Protein AF-0000000081799566 (afdb_homodimer)

pLDDT: mean 92.18, std 14.04, range [26.11, 98.94]

Sequence (410 aa):
MSNSKNCLEFFKQVSKLKHLERTGWVMKGIPHPETVSGHMYRMAVAAMMLDHSDNVDTNKVLRMCLVHDLAECEVGDITPHCGVSDEDKHKREMSTMSSLTSLLNPPVGSEMFNLLKEYEAQNTPESHLVKDLDKFDMILQAFEYEVSNNKPGWLEEFFLSTEGKFRHPRVMSWVAELKQQRLEFLKSNDPVQSASNSELKVSEKMSNSKNCLEFFKQVSKLKHLERTGWVMKGIPHPETVSGHMYRMAVAAMMLDHSDNVDTNKVLRMCLVHDLAECEVGDITPHCGVSDEDKHKREMSTMSSLTSLLNPPVGSEMFNLLKEYEAQNTPESHLVKDLDKFDMILQAFEYEVSNNKPGWLEEFFLSTEGKFRHPRVMSWVAELKQQRLEFLKSNDPVQSASNSELKVSEK

Solvent-accessible surface area (backbone atoms only — not comparable to full-atom values): 22130 Å² total; per-residue (Å²): 126,55,52,38,66,36,44,49,51,45,51,54,44,57,49,42,23,39,70,33,53,40,43,73,44,50,76,71,67,44,79,87,51,52,18,48,25,23,54,29,32,53,40,27,55,55,34,59,68,57,56,81,90,66,76,55,61,52,68,58,32,26,54,31,33,64,41,63,64,53,32,32,46,77,74,43,67,78,50,89,84,68,79,61,53,71,66,58,49,49,53,52,36,51,52,43,36,53,57,53,27,66,37,40,42,64,73,47,17,49,50,55,44,49,38,35,50,44,44,75,62,53,80,44,74,43,26,46,44,43,52,38,43,52,53,47,53,50,40,53,50,41,50,50,52,23,61,76,65,71,33,69,72,71,55,46,66,59,51,62,74,48,63,89,64,65,75,50,68,69,60,45,46,42,48,52,45,49,52,51,54,49,51,53,51,44,51,70,67,33,64,73,58,54,50,56,63,58,54,63,64,56,67,79,108,128,56,52,39,66,38,45,51,52,44,49,55,44,56,51,43,23,40,72,35,54,40,44,72,44,51,76,70,66,44,79,86,51,53,18,48,25,22,53,29,30,55,39,27,54,54,33,58,68,57,56,80,91,68,75,55,62,52,67,57,34,25,54,31,34,64,40,64,65,52,32,30,46,78,74,43,66,78,51,90,84,67,81,60,53,70,67,58,49,48,52,52,35,50,53,43,36,52,58,51,28,65,37,39,43,65,73,46,17,49,48,55,46,50,38,36,50,43,45,73,62,54,79,45,74,41,27,47,44,44,51,37,43,55,54,48,53,51,40,53,50,41,51,50,51,22,60,77,65,70,32,70,73,72,56,45,66,60,51,62,74,46,64,90,64,65,74,48,67,70,60,45,45,40,49,53,44,50,52,51,54,50,50,52,52,44,51,69,66,33,64,74,58,53,49,55,60,56,54,59,61,57,64,76,103

Foldseek 3Di:
DFDVVLVVVLVVLQVLQQQAAQVVCVVLVNPPHHGNQNLLVVLLVVLVVDDVVQVDDSVLLNLLSRQQCSLCSPVNNDDPVNPDDPVRSVVSSLVSLLVSLVSDDPVRSVSSSVSNVCLVVVPDSSSLVSVLSSLLSQVLSVLVSCVVVVNQCSPVVSVVVCPPPRDRPVSVVVVVVSVVVSVVSNVVPPVVVVVVVVVVVPPVD/DFDVVLVVVLVVLQVLQQQAAQVVVVVLVDPPHHGNQSLLVVLLVVLVVDDVVQVDDSVLLNLLSRQQCSLCSPVNNDDPPNPDDPVRSVVSSLVSLLVSLVSDDPVRSVSSSVSNVCLVVVPDSSSLVSVLSSLLSQVLSVLVSCVVVVNQCSPVVSVVVCPPPRDRPVSVVVVVVSVVVSVVSNVVPPVVVVVVVVVVVVVVD

Radius of gyration: 23.19 Å; Cα contacts (8 Å, |Δi|>4): 466; chains: 2; bounding box: 61×88×50 Å

Structure (mmCIF, N/CA/C/O backbone):
data_AF-0000000081799566-model_v1
#
loop_
_entity.id
_entity.type
_entity.pdbx_description
1 polymer "5'-deoxynucleotidase HDDC2"
#
loop_
_atom_site.group_PDB
_atom_site.id
_atom_site.type_symbol
_atom_site.label_atom_id
_atom_site.label_alt_id
_atom_site.label_comp_id
_atom_site.label_asym_id
_atom_site.label_entity_id
_atom_site.label_seq_id
_atom_site.pdbx_PDB_ins_code
_atom_site.Cartn_x
_atom_site.Cartn_y
_atom_site.Cartn_z
_atom_site.occupancy
_atom_site.B_iso_or_equiv
_atom_site.auth_seq_id
_atom_site.auth_comp_id
_atom_site.auth_asym_id
_atom_site.auth_atom_id
_atom_site.pdbx_PDB_model_num
ATOM 1 N N . MET A 1 1 ? 18.172 15.695 10.719 1 58.97 1 MET A N 1
ATOM 2 C CA . MET A 1 1 ? 16.812 15.453 10.203 1 58.97 1 MET A CA 1
ATOM 3 C C . MET A 1 1 ? 16.688 15.922 8.758 1 58.97 1 MET A C 1
ATOM 5 O O . MET A 1 1 ? 17.344 16.891 8.359 1 58.97 1 MET A O 1
ATOM 9 N N . SER A 1 2 ? 16.125 14.938 7.945 1 69.25 2 SER A N 1
ATOM 10 C CA . SER A 1 2 ? 16.016 15.312 6.539 1 69.25 2 SER A CA 1
ATOM 11 C C . SER A 1 2 ? 15.227 16.609 6.375 1 69.25 2 SER A C 1
ATOM 13 O O . SER A 1 2 ? 14.406 16.969 7.223 1 69.25 2 SER A O 1
ATOM 15 N N . ASN A 1 3 ? 15.703 17.328 5.535 1 88.69 3 ASN A N 1
ATOM 16 C CA . ASN A 1 3 ? 15.008 18.516 5.035 1 88.69 3 ASN A CA 1
ATOM 17 C C . ASN A 1 3 ? 13.562 18.203 4.656 1 88.69 3 ASN A C 1
ATOM 19 O O . ASN A 1 3 ? 13.312 17.281 3.867 1 88.69 3 ASN A O 1
ATOM 23 N N . SER A 1 4 ? 12.602 18.844 5.355 1 95.75 4 SER A N 1
ATOM 24 C CA . SER A 1 4 ? 11.18 18.562 5.156 1 95.75 4 SER A CA 1
ATOM 25 C C . SER A 1 4 ? 10.773 18.781 3.703 1 95.75 4 SER A C 1
ATOM 27 O O . SER A 1 4 ? 9.891 18.094 3.189 1 95.75 4 SER A O 1
ATOM 29 N N . LYS A 1 5 ? 11.406 19.734 3.025 1 97.06 5 LYS A N 1
ATOM 30 C CA . LYS A 1 5 ? 11.117 19.984 1.617 1 97.06 5 LYS A CA 1
ATOM 31 C C . LYS A 1 5 ? 11.453 18.781 0.759 1 97.06 5 LYS A C 1
ATOM 33 O O . LYS A 1 5 ? 10.672 18.391 -0.11 1 97.06 5 LYS A O 1
ATOM 38 N N . ASN A 1 6 ? 12.602 18.234 1.009 1 97.62 6 ASN A N 1
ATOM 39 C CA . ASN A 1 6 ? 13.023 17.047 0.295 1 97.62 6 ASN A CA 1
ATOM 40 C C . ASN A 1 6 ? 12.117 15.852 0.609 1 97.62 6 ASN A C 1
ATOM 42 O O . ASN A 1 6 ? 11.781 15.07 -0.281 1 97.62 6 ASN A O 1
ATOM 46 N N . CYS A 1 7 ? 11.727 15.734 1.87 1 97.75 7 CYS A N 1
ATOM 47 C CA . CYS A 1 7 ? 10.828 14.656 2.268 1 97.75 7 CYS A CA 1
ATOM 48 C C . CYS A 1 7 ? 9.484 14.773 1.556 1 97.75 7 CYS A C 1
ATOM 50 O O . CYS A 1 7 ? 8.945 13.781 1.073 1 97.75 7 CYS A O 1
ATOM 52 N N . LEU A 1 8 ? 8.961 16 1.462 1 98.31 8 LEU A N 1
ATOM 53 C CA . LEU A 1 8 ? 7.688 16.203 0.775 1 98.31 8 LEU A CA 1
ATOM 54 C C . LEU A 1 8 ? 7.812 15.859 -0.707 1 98.31 8 LEU A C 1
ATOM 56 O O . LEU A 1 8 ? 6.883 15.312 -1.303 1 98.31 8 LEU A O 1
ATOM 60 N N . GLU A 1 9 ? 8.953 16.234 -1.29 1 97.94 9 GLU A N 1
ATOM 61 C CA . GLU A 1 9 ? 9.18 15.867 -2.686 1 97.94 9 GLU A CA 1
ATOM 62 C C . GLU A 1 9 ? 9.188 14.352 -2.865 1 97.94 9 GLU A C 1
ATOM 64 O O . GLU A 1 9 ? 8.609 13.828 -3.828 1 97.94 9 GLU A O 1
ATOM 69 N N . PHE A 1 10 ? 9.82 13.664 -1.931 1 98.5 10 PHE A N 1
ATOM 70 C CA . PHE A 1 10 ? 9.828 12.211 -1.954 1 98.5 10 PHE A CA 1
ATOM 71 C C . PHE A 1 10 ? 8.414 11.656 -1.858 1 98.5 10 PHE A C 1
ATOM 73 O O . PHE A 1 10 ? 8.023 10.781 -2.639 1 98.5 10 PHE A O 1
ATOM 80 N N . PHE A 1 11 ? 7.605 12.18 -0.953 1 98.56 11 PHE A N 1
ATOM 81 C CA . PHE A 1 11 ? 6.223 11.75 -0.789 1 98.56 11 PHE A CA 1
ATOM 82 C C . PHE A 1 11 ? 5.434 11.953 -2.078 1 98.56 11 PHE A C 1
ATOM 84 O O . PHE A 1 11 ? 4.629 11.102 -2.461 1 98.56 11 PHE A O 1
ATOM 91 N N . LYS A 1 12 ? 5.676 13.047 -2.701 1 98 12 LYS A N 1
ATOM 92 C CA . LYS A 1 12 ? 4.949 13.367 -3.928 1 98 12 LYS A CA 1
ATOM 93 C C . LYS A 1 12 ? 5.297 12.383 -5.043 1 98 12 LYS A C 1
ATOM 95 O O . LYS A 1 12 ? 4.438 12.023 -5.852 1 98 12 LYS A O 1
ATOM 100 N N . GLN A 1 13 ? 6.555 11.984 -5.098 1 97.94 13 GLN A N 1
ATOM 101 C CA . GLN A 1 13 ? 6.945 10.953 -6.059 1 97.94 13 GLN A CA 1
ATOM 102 C C . GLN A 1 13 ? 6.258 9.625 -5.758 1 97.94 13 GLN A C 1
ATOM 104 O O . GLN A 1 13 ? 5.746 8.969 -6.664 1 97.94 13 GLN A O 1
ATOM 109 N N . VAL A 1 14 ? 6.18 9.242 -4.496 1 98.19 14 VAL A N 1
ATOM 110 C CA . VAL A 1 14 ? 5.523 8.008 -4.062 1 98.19 14 VAL A CA 1
ATOM 111 C C . VAL A 1 14 ? 4.039 8.062 -4.422 1 98.19 14 VAL A C 1
ATOM 113 O O . VAL A 1 14 ? 3.445 7.043 -4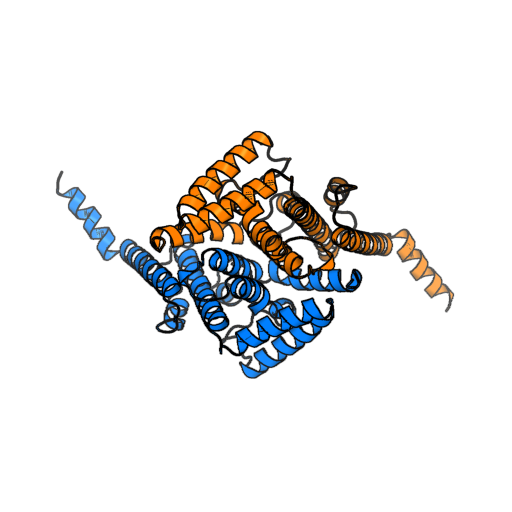.777 1 98.19 14 VAL A O 1
ATOM 116 N N . SER A 1 15 ? 3.461 9.258 -4.359 1 98.06 15 SER A N 1
ATOM 117 C CA . SER A 1 15 ? 2.045 9.461 -4.645 1 98.06 15 SER A CA 1
ATOM 118 C C . SER A 1 15 ? 1.693 9.008 -6.055 1 98.06 15 SER A C 1
ATOM 120 O O . SER A 1 15 ? 0.583 8.531 -6.301 1 98.06 15 SER A O 1
ATOM 122 N N . LYS A 1 16 ? 2.613 9.18 -6.965 1 98.12 16 LYS A N 1
ATOM 123 C CA . LYS A 1 16 ? 2.371 8.82 -8.359 1 98.12 16 LYS A CA 1
ATOM 124 C C . LYS A 1 16 ? 2.033 7.336 -8.484 1 98.12 16 LYS A C 1
ATOM 126 O O . LYS A 1 16 ? 1.264 6.941 -9.367 1 98.12 16 LYS A O 1
ATOM 131 N N . LEU A 1 17 ? 2.525 6.516 -7.574 1 98.62 17 LEU A N 1
ATOM 132 C CA . LEU A 1 17 ? 2.307 5.074 -7.625 1 98.62 17 LEU A CA 1
ATOM 133 C C . LEU A 1 17 ? 0.873 4.727 -7.234 1 98.62 17 LEU A C 1
ATOM 135 O O . LEU A 1 17 ? 0.36 3.672 -7.617 1 98.62 17 LEU A O 1
ATOM 139 N N . LYS A 1 18 ? 0.203 5.613 -6.457 1 98.25 18 LYS A N 1
ATOM 140 C CA . LYS A 1 18 ? -1.186 5.398 -6.062 1 98.25 18 LYS A CA 1
ATOM 141 C C . LYS A 1 18 ? -2.117 5.473 -7.27 1 98.25 18 LYS A C 1
ATOM 143 O O . LYS A 1 18 ? -3.23 4.945 -7.234 1 98.25 18 LYS A O 1
ATOM 148 N N . HIS A 1 19 ? -1.617 6.09 -8.344 1 96.69 19 HIS A N 1
ATOM 149 C CA . HIS A 1 19 ? -2.479 6.348 -9.492 1 96.69 19 HIS A CA 1
ATOM 150 C C . HIS A 1 19 ? -1.925 5.691 -10.75 1 96.69 19 HIS A C 1
ATOM 152 O O . HIS A 1 19 ? -2.521 5.801 -11.828 1 96.69 19 HIS A O 1
ATOM 158 N N . LEU A 1 20 ? -0.794 5.078 -10.609 1 97.94 20 LEU A N 1
ATOM 159 C CA . LEU A 1 20 ? -0.195 4.371 -11.742 1 97.94 20 LEU A CA 1
ATOM 160 C C . LEU A 1 20 ? -0.794 2.977 -11.891 1 97.94 20 LEU A C 1
ATOM 162 O O . LEU A 1 20 ? -0.48 2.076 -11.109 1 97.94 20 LEU A O 1
ATOM 166 N N . GLU A 1 21 ? -1.651 2.84 -12.891 1 97.94 21 GLU A N 1
ATOM 167 C CA . GLU A 1 21 ? -2.287 1.553 -13.164 1 97.94 21 GLU A CA 1
ATOM 168 C C . GLU A 1 21 ? -1.278 0.541 -13.695 1 97.94 21 GLU A C 1
ATOM 170 O O . GLU A 1 21 ? -0.384 0.896 -14.469 1 97.94 21 GLU A O 1
ATOM 175 N N . ARG A 1 22 ? -1.347 -0.729 -13.32 1 98.12 22 ARG A N 1
ATOM 176 C CA . ARG A 1 22 ? -0.467 -1.773 -13.836 1 98.12 22 ARG A CA 1
ATOM 177 C C . ARG A 1 22 ? -0.684 -1.98 -15.336 1 98.12 22 ARG A C 1
ATOM 179 O O . ARG A 1 22 ? -1.763 -2.398 -15.758 1 98.12 22 ARG A O 1
ATOM 186 N N . THR A 1 23 ? 0.298 -1.741 -16.078 1 96.5 23 THR A N 1
ATOM 187 C CA . THR A 1 23 ? 0.236 -1.65 -17.531 1 96.5 23 THR A CA 1
ATOM 188 C C . THR A 1 23 ? -0.243 -2.967 -18.141 1 96.5 23 THR A C 1
ATOM 190 O O . THR A 1 23 ? -0.998 -2.971 -19.109 1 96.5 23 THR A O 1
ATOM 193 N N . GLY A 1 24 ? 0.182 -4.086 -17.578 1 96.06 24 GLY A N 1
ATOM 194 C CA . GLY A 1 24 ? -0.242 -5.379 -18.078 1 96.06 24 GLY A CA 1
ATOM 195 C C . GLY A 1 24 ? -1.75 -5.547 -18.109 1 96.06 24 GLY A C 1
ATOM 196 O O . GLY A 1 24 ? -2.303 -6.102 -19.062 1 96.06 24 GLY A O 1
ATOM 197 N N . TRP A 1 25 ? -2.443 -5.082 -17.109 1 98 25 TRP A N 1
ATOM 198 C CA . TRP A 1 25 ? -3.896 -5.191 -17.016 1 98 25 TRP A CA 1
ATOM 199 C C . TRP A 1 25 ? -4.57 -4.207 -17.984 1 98 25 TRP A C 1
ATOM 201 O O . TRP A 1 25 ? -5.594 -4.527 -18.578 1 98 25 TRP A O 1
ATOM 211 N N . VAL A 1 26 ? -3.961 -3.014 -18.062 1 97.19 26 VAL A N 1
ATOM 212 C CA . VAL A 1 26 ? -4.48 -2.018 -18.984 1 97.19 26 VAL A CA 1
ATOM 213 C C . VAL A 1 26 ? -4.465 -2.582 -20.406 1 97.19 26 VAL A C 1
ATOM 215 O O . VAL A 1 26 ? -5.445 -2.449 -21.141 1 97.19 26 VAL A O 1
ATOM 218 N N . MET A 1 27 ? -3.426 -3.229 -20.766 1 96.06 27 MET A N 1
ATOM 219 C CA . MET A 1 27 ? -3.258 -3.791 -22.094 1 96.06 27 MET A CA 1
ATOM 220 C C . MET A 1 27 ? -4.27 -4.902 -22.344 1 96.06 27 MET A C 1
ATOM 222 O O . MET A 1 27 ? -4.598 -5.195 -23.5 1 96.06 27 MET A O 1
ATOM 226 N N . LYS A 1 28 ? -4.781 -5.523 -21.297 1 97.06 28 LYS A N 1
ATOM 227 C CA . LYS A 1 28 ? -5.773 -6.586 -21.422 1 97.06 28 LYS A CA 1
ATOM 228 C C . LYS A 1 28 ? -7.188 -6.016 -21.438 1 97.06 28 LYS A C 1
ATOM 230 O O . LYS A 1 28 ? -8.164 -6.766 -21.516 1 97.06 28 LYS A O 1
ATOM 235 N N . GLY A 1 29 ? -7.301 -4.688 -21.312 1 96.88 29 GLY A N 1
ATOM 236 C CA . GLY A 1 29 ? -8.586 -4.023 -21.422 1 96.88 29 GLY A CA 1
ATOM 237 C C . GLY A 1 29 ? -9.359 -3.998 -20.109 1 96.88 29 GLY A C 1
ATOM 238 O O . GLY A 1 29 ? -10.57 -3.777 -20.109 1 96.88 29 GLY A O 1
ATOM 239 N N . ILE A 1 30 ? -8.719 -4.277 -19.047 1 96.75 30 ILE A N 1
ATOM 240 C CA . ILE A 1 30 ? -9.367 -4.23 -17.75 1 96.75 30 ILE A CA 1
ATOM 241 C C . ILE A 1 30 ? -9.562 -2.777 -17.312 1 96.75 30 ILE A C 1
ATOM 243 O O . ILE A 1 30 ? -8.586 -2.027 -17.188 1 96.75 30 ILE A O 1
ATOM 247 N N . PRO A 1 31 ? -10.781 -2.357 -17.109 1 94.25 31 PRO A N 1
ATOM 248 C CA . PRO A 1 31 ? -11.008 -0.972 -16.688 1 94.25 31 PRO A CA 1
ATOM 249 C C . PRO A 1 31 ? -10.586 -0.715 -15.242 1 94.25 31 PRO A C 1
ATOM 251 O O . PRO A 1 31 ? -10.906 -1.511 -14.359 1 94.25 31 PRO A O 1
ATOM 254 N N . HIS A 1 32 ? -9.898 0.364 -14.992 1 93.62 32 HIS A N 1
ATOM 255 C CA . HIS A 1 32 ? -9.477 0.813 -13.672 1 93.62 32 HIS A CA 1
ATOM 256 C C . HIS A 1 32 ? -8.828 -0.321 -12.883 1 93.62 32 HIS A C 1
ATOM 258 O O . HIS A 1 32 ? -9.258 -0.636 -11.773 1 93.62 32 HIS A O 1
ATOM 264 N N . PRO A 1 33 ? -7.816 -0.944 -13.461 1 98 33 PRO A N 1
ATOM 265 C CA . PRO A 1 33 ? -7.164 -2.059 -12.766 1 98 33 PRO A CA 1
ATOM 266 C C . PRO A 1 33 ? -6.391 -1.612 -11.531 1 98 33 PRO A C 1
ATOM 268 O O . PRO A 1 33 ? -6.359 -0.42 -11.211 1 98 33 PRO A O 1
ATOM 271 N N . GLU A 1 34 ? -5.82 -2.572 -10.805 1 98.5 34 GLU A N 1
ATOM 272 C CA . GLU A 1 34 ? -5.004 -2.248 -9.641 1 98.5 34 GLU A CA 1
ATOM 273 C C . GLU A 1 34 ? -3.859 -1.309 -10.016 1 98.5 34 GLU A C 1
ATOM 275 O O . GLU A 1 34 ? -3.381 -1.324 -11.148 1 98.5 34 GLU A O 1
ATOM 280 N N . THR A 1 35 ? -3.455 -0.519 -9.062 1 98.69 35 THR A N 1
ATOM 281 C CA . THR A 1 35 ? -2.309 0.37 -9.219 1 98.69 35 THR A CA 1
ATOM 282 C C . THR A 1 35 ? -1.03 -0.308 -8.734 1 98.69 35 THR A C 1
ATOM 284 O O . THR A 1 35 ? -1.084 -1.35 -8.078 1 98.69 35 THR A O 1
ATOM 287 N N . VAL A 1 36 ? 0.076 0.283 -9.094 1 98.75 36 VAL A N 1
ATOM 288 C CA . VAL A 1 36 ? 1.373 -0.216 -8.648 1 98.75 36 VAL A CA 1
ATOM 289 C C . VAL A 1 36 ? 1.434 -0.217 -7.125 1 98.75 36 VAL A C 1
ATOM 291 O O . VAL A 1 36 ? 1.903 -1.182 -6.516 1 98.75 36 VAL A O 1
ATOM 294 N N . SER A 1 37 ? 0.934 0.846 -6.477 1 98.81 37 SER A N 1
ATOM 295 C CA . SER A 1 37 ? 0.945 0.886 -5.02 1 98.81 37 SER A CA 1
ATOM 296 C C . SER A 1 37 ? 0.048 -0.197 -4.43 1 98.81 37 SER A C 1
ATOM 298 O O . SER A 1 37 ? 0.385 -0.802 -3.408 1 98.81 37 SER A O 1
ATOM 300 N N . GLY A 1 38 ? -1.158 -0.424 -5.051 1 98.81 38 GLY A N 1
ATOM 301 C CA . GLY A 1 38 ? -2.021 -1.501 -4.594 1 98.81 38 GLY A CA 1
ATOM 302 C C . GLY A 1 38 ? -1.348 -2.859 -4.617 1 98.81 38 GLY A C 1
ATOM 303 O O . GLY A 1 38 ? -1.471 -3.639 -3.672 1 98.81 38 GLY A O 1
ATOM 304 N N . HIS A 1 39 ? -0.622 -3.105 -5.715 1 98.81 39 HIS A N 1
ATOM 305 C CA . HIS A 1 39 ? 0.154 -4.332 -5.867 1 98.81 39 HIS A CA 1
ATOM 306 C C . HIS A 1 39 ? 1.193 -4.469 -4.758 1 98.81 39 HIS A C 1
ATOM 308 O O . HIS A 1 39 ? 1.275 -5.508 -4.102 1 98.81 39 HIS A O 1
ATOM 314 N N . MET A 1 40 ? 1.933 -3.395 -4.477 1 98.88 40 MET A N 1
ATOM 315 C CA . MET A 1 40 ? 2.99 -3.436 -3.473 1 98.88 40 MET A CA 1
ATOM 316 C C . MET A 1 40 ? 2.404 -3.533 -2.068 1 98.88 40 MET A C 1
ATOM 318 O O . MET A 1 40 ? 2.996 -4.16 -1.186 1 98.88 40 MET A O 1
ATOM 322 N N . TYR A 1 41 ? 1.246 -2.967 -1.865 1 98.94 41 TYR A N 1
ATOM 323 C CA . TYR A 1 41 ? 0.57 -3.07 -0.577 1 98.94 41 TYR A CA 1
ATOM 324 C C . TYR A 1 41 ? 0.245 -4.523 -0.247 1 98.94 41 TYR A C 1
ATOM 326 O O . TYR A 1 41 ? 0.576 -5.008 0.837 1 98.94 41 TYR A O 1
ATOM 334 N N . ARG A 1 42 ? -0.392 -5.223 -1.187 1 98.88 42 ARG A N 1
ATOM 335 C CA . ARG A 1 42 ? -0.764 -6.605 -0.898 1 98.88 42 ARG A CA 1
ATOM 336 C C . ARG A 1 42 ? 0.474 -7.477 -0.719 1 98.88 42 ARG A C 1
ATOM 338 O O . ARG A 1 42 ? 0.479 -8.391 0.105 1 98.88 42 ARG A O 1
ATOM 345 N N . MET A 1 43 ? 1.571 -7.191 -1.445 1 98.88 43 MET A N 1
ATOM 346 C CA . MET A 1 43 ? 2.824 -7.914 -1.244 1 98.88 43 MET A CA 1
ATOM 347 C C . MET A 1 43 ? 3.352 -7.703 0.171 1 98.88 43 MET A C 1
ATOM 349 O O . MET A 1 43 ? 3.842 -8.641 0.802 1 98.88 43 MET A O 1
ATOM 353 N N . ALA A 1 44 ? 3.242 -6.457 0.635 1 98.88 44 ALA A N 1
ATOM 354 C CA . ALA A 1 44 ? 3.709 -6.156 1.986 1 98.88 44 ALA A CA 1
ATOM 355 C C . ALA A 1 44 ? 2.877 -6.898 3.029 1 98.88 44 ALA A C 1
ATOM 357 O O . ALA A 1 44 ? 3.418 -7.434 4 1 98.88 44 ALA A O 1
ATOM 358 N N . VAL A 1 45 ? 1.585 -6.961 2.824 1 98.75 45 VAL A N 1
ATOM 359 C CA . VAL A 1 45 ? 0.707 -7.699 3.725 1 98.75 45 VAL A CA 1
ATOM 360 C C . VAL A 1 45 ? 1.051 -9.188 3.678 1 98.75 45 VAL A C 1
ATOM 362 O O . VAL A 1 45 ? 1.08 -9.859 4.715 1 98.75 45 VAL A O 1
ATOM 365 N N . ALA A 1 46 ? 1.348 -9.734 2.492 1 98.56 46 ALA A N 1
ATOM 366 C CA . ALA A 1 46 ? 1.779 -11.125 2.363 1 98.56 46 ALA A CA 1
ATOM 367 C C . ALA A 1 46 ? 3.027 -11.391 3.201 1 98.56 46 ALA A C 1
ATOM 369 O O . ALA A 1 46 ? 3.145 -12.445 3.838 1 98.56 46 ALA A O 1
ATOM 370 N N . ALA A 1 47 ? 3.938 -10.43 3.168 1 98.44 47 ALA A N 1
ATOM 371 C CA . ALA A 1 47 ? 5.164 -10.562 3.951 1 98.44 47 ALA A CA 1
ATOM 372 C C . ALA A 1 47 ? 4.855 -10.664 5.441 1 98.44 47 ALA A C 1
ATOM 374 O O . ALA A 1 47 ? 5.555 -11.359 6.18 1 98.44 47 ALA A O 1
ATOM 375 N N . MET A 1 48 ? 3.795 -10.008 5.918 1 97.94 48 MET A N 1
ATOM 376 C CA . MET A 1 48 ? 3.4 -10.062 7.324 1 97.94 48 MET A CA 1
ATOM 377 C C . MET A 1 48 ? 2.867 -11.445 7.684 1 97.94 48 MET A C 1
ATOM 379 O O . MET A 1 48 ? 2.75 -11.781 8.867 1 97.94 48 MET A O 1
ATOM 383 N N . MET A 1 49 ? 2.529 -12.227 6.695 1 97.44 49 MET A N 1
ATOM 384 C CA . MET A 1 49 ? 1.968 -13.555 6.938 1 97.44 49 MET A CA 1
ATOM 385 C C . MET A 1 49 ? 3.074 -14.586 7.141 1 97.44 49 MET A C 1
ATOM 387 O O . MET A 1 49 ? 2.803 -15.734 7.5 1 97.44 49 MET A O 1
ATOM 391 N N . LEU A 1 50 ? 4.305 -14.172 6.887 1 96.31 50 LEU A N 1
ATOM 392 C CA . LEU A 1 50 ? 5.453 -15.047 7.082 1 96.31 50 LEU A CA 1
ATOM 393 C C . LEU A 1 50 ? 5.75 -15.234 8.57 1 96.31 50 LEU A C 1
ATOM 395 O O . LEU A 1 50 ? 5.328 -14.414 9.391 1 96.31 50 LEU A O 1
ATOM 399 N N . ASP A 1 51 ? 6.367 -16.312 8.922 1 93.06 51 ASP A N 1
ATOM 400 C CA . ASP A 1 51 ? 6.762 -16.562 10.297 1 93.06 51 ASP A CA 1
ATOM 401 C C . ASP A 1 51 ? 8.148 -17.203 10.359 1 93.06 51 ASP A C 1
ATOM 403 O O . ASP A 1 51 ? 8.922 -17.109 9.406 1 93.06 51 ASP A O 1
ATOM 407 N N . HIS A 1 52 ? 8.539 -17.719 11.531 1 91.5 52 HIS A N 1
ATOM 408 C CA . HIS A 1 52 ? 9.891 -18.203 11.773 1 91.5 52 HIS A CA 1
ATOM 409 C C . HIS A 1 52 ? 10.211 -19.406 10.891 1 91.5 52 HIS A C 1
ATOM 411 O O . HIS A 1 52 ? 11.383 -19.656 10.57 1 91.5 52 HIS A O 1
ATOM 417 N N . SER A 1 53 ? 9.203 -20.141 10.461 1 92.81 53 SER A N 1
ATOM 418 C CA . SER A 1 53 ? 9.43 -21.344 9.68 1 92.81 53 SER A CA 1
ATOM 419 C C . SER A 1 53 ? 9.922 -21.016 8.273 1 92.81 53 SER A C 1
ATOM 421 O O . SER A 1 53 ? 10.43 -21.891 7.562 1 92.81 53 SER A O 1
ATOM 423 N N . ASP A 1 54 ? 9.852 -19.75 7.852 1 95 54 ASP A N 1
ATOM 424 C CA . ASP A 1 54 ? 10.242 -19.344 6.504 1 95 54 ASP A CA 1
ATOM 425 C C . ASP A 1 54 ? 11.742 -19.062 6.43 1 95 54 ASP A C 1
ATOM 427 O O . ASP A 1 54 ? 12.297 -18.938 5.336 1 95 54 ASP A O 1
ATOM 431 N N . ASN A 1 55 ? 12.43 -18.938 7.484 1 95.25 55 ASN A N 1
ATOM 432 C CA . ASN A 1 55 ? 13.883 -18.812 7.582 1 95.25 55 ASN A CA 1
ATOM 433 C C . ASN A 1 55 ? 14.398 -17.625 6.781 1 95.25 55 ASN A C 1
ATOM 435 O O . ASN A 1 55 ? 15.336 -17.766 5.992 1 95.25 55 ASN A O 1
ATOM 439 N N . VAL A 1 56 ? 13.75 -16.484 6.797 1 97.62 56 VAL A N 1
ATOM 440 C CA . VAL A 1 56 ? 14.156 -15.211 6.199 1 97.62 56 VAL A CA 1
ATOM 441 C C . VAL A 1 56 ? 13.953 -14.078 7.203 1 97.62 56 VAL A C 1
ATOM 443 O O . VAL A 1 56 ? 13.242 -14.242 8.195 1 97.62 56 VAL A O 1
ATOM 446 N N . ASP A 1 57 ? 14.672 -13.023 7 1 97.81 57 ASP A N 1
ATOM 447 C CA . ASP A 1 57 ? 14.375 -11.781 7.707 1 97.81 57 ASP A CA 1
ATOM 448 C C . ASP A 1 57 ? 13.07 -11.164 7.203 1 97.81 57 ASP A C 1
ATOM 450 O O . ASP A 1 57 ? 13.078 -10.43 6.207 1 97.81 57 ASP A O 1
ATOM 454 N N . THR A 1 58 ? 11.992 -11.391 7.949 1 97.06 58 THR A N 1
ATOM 455 C CA . THR A 1 58 ? 10.656 -11 7.504 1 97.06 58 THR A CA 1
ATOM 456 C C . THR A 1 58 ? 10.547 -9.484 7.383 1 97.06 58 THR A C 1
ATOM 458 O O . THR A 1 58 ? 9.836 -8.977 6.512 1 97.06 58 THR A O 1
ATOM 461 N N . ASN A 1 59 ? 11.234 -8.773 8.289 1 97.44 59 ASN A N 1
ATOM 462 C CA . ASN A 1 59 ? 11.227 -7.32 8.211 1 97.44 59 ASN A CA 1
ATOM 463 C C . ASN A 1 59 ? 11.883 -6.824 6.926 1 97.44 59 ASN A C 1
ATOM 465 O O . ASN A 1 59 ? 11.406 -5.875 6.305 1 97.44 59 ASN A O 1
ATOM 469 N N . LYS A 1 60 ? 12.961 -7.449 6.625 1 98.31 60 LYS A N 1
ATOM 470 C CA . LYS A 1 60 ? 13.641 -7.078 5.387 1 98.31 60 LYS A CA 1
ATOM 471 C C . LYS A 1 60 ? 12.781 -7.395 4.168 1 98.31 60 LYS A C 1
ATOM 473 O O . LYS A 1 60 ? 12.695 -6.594 3.234 1 98.31 60 LYS A O 1
ATOM 478 N N . VAL A 1 61 ? 12.086 -8.555 4.125 1 98.81 61 VAL A N 1
ATOM 479 C CA . VAL A 1 61 ? 11.195 -8.938 3.035 1 98.81 61 VAL A CA 1
ATOM 480 C C . VAL A 1 61 ? 10.078 -7.906 2.896 1 98.81 61 VAL A C 1
ATOM 482 O O . VAL A 1 61 ? 9.789 -7.441 1.792 1 98.81 61 VAL A O 1
ATOM 485 N N . LEU A 1 62 ? 9.5 -7.52 4.031 1 98.75 62 LEU A N 1
ATOM 486 C CA . LEU A 1 62 ? 8.414 -6.543 4.059 1 98.75 62 LEU A CA 1
ATOM 487 C C . LEU A 1 62 ? 8.867 -5.215 3.461 1 98.75 62 LEU A C 1
ATOM 489 O O . LEU A 1 62 ? 8.211 -4.672 2.572 1 98.75 62 LEU A O 1
ATOM 493 N N . ARG A 1 63 ? 10 -4.734 3.855 1 98.75 63 ARG A N 1
ATOM 494 C CA . ARG A 1 63 ? 10.531 -3.463 3.375 1 98.75 63 ARG A CA 1
ATOM 495 C C . ARG A 1 63 ? 10.891 -3.543 1.895 1 98.75 63 ARG A C 1
ATOM 497 O O . ARG A 1 63 ? 10.656 -2.594 1.143 1 98.75 63 ARG A O 1
ATOM 504 N N . MET A 1 64 ? 11.406 -4.656 1.492 1 98.88 64 MET A N 1
ATOM 505 C CA . MET A 1 64 ? 11.758 -4.855 0.088 1 98.88 64 MET A CA 1
ATOM 506 C C . MET A 1 64 ? 10.508 -4.871 -0.787 1 98.88 64 MET A C 1
ATOM 508 O O . MET A 1 64 ? 10.516 -4.34 -1.897 1 98.88 64 MET A O 1
ATOM 512 N N . CYS A 1 65 ? 9.406 -5.445 -0.288 1 98.94 65 CYS A N 1
ATOM 513 C CA . CYS A 1 65 ? 8.133 -5.426 -1.001 1 98.94 65 CYS A CA 1
ATOM 514 C C . CYS A 1 65 ? 7.66 -3.996 -1.235 1 98.94 65 CYS A C 1
ATOM 516 O O . CYS A 1 65 ? 7.078 -3.693 -2.277 1 98.94 65 CYS A O 1
ATOM 518 N N . LEU A 1 66 ? 7.961 -3.088 -0.345 1 98.81 66 LEU A N 1
ATOM 519 C CA . LEU A 1 66 ? 7.461 -1.719 -0.382 1 98.81 66 LEU A CA 1
ATOM 520 C C . LEU A 1 66 ? 8.273 -0.868 -1.35 1 98.81 66 LEU A C 1
ATOM 522 O O . LEU A 1 66 ? 7.82 0.191 -1.788 1 98.81 66 LEU A O 1
ATOM 526 N N . VAL A 1 67 ? 9.484 -1.381 -1.751 1 98.62 67 VAL A N 1
ATOM 527 C CA . VAL A 1 67 ? 10.336 -0.46 -2.496 1 98.62 67 VAL A CA 1
ATOM 528 C C . VAL A 1 67 ? 10.648 -1.044 -3.873 1 98.62 67 VAL A C 1
ATOM 530 O O . VAL A 1 67 ? 11.164 -0.346 -4.746 1 98.62 67 VAL A O 1
ATOM 533 N N . HIS A 1 68 ? 10.32 -2.326 -4.137 1 98.31 68 HIS A N 1
ATOM 534 C CA . HIS A 1 68 ? 10.867 -3.023 -5.293 1 98.31 68 HIS A CA 1
ATOM 535 C C . HIS A 1 68 ? 10.43 -2.363 -6.594 1 98.31 68 HIS A C 1
ATOM 537 O O . HIS A 1 68 ? 11.148 -2.396 -7.59 1 98.31 68 HIS A O 1
ATOM 543 N N . ASP A 1 69 ? 9.273 -1.715 -6.602 1 98 69 ASP A N 1
ATOM 544 C CA . ASP A 1 69 ? 8.773 -1.042 -7.801 1 98 69 ASP A CA 1
ATOM 545 C C . ASP A 1 69 ? 8.75 0.472 -7.609 1 98 69 ASP A C 1
ATOM 547 O O . ASP A 1 69 ? 8.094 1.188 -8.359 1 98 69 ASP A O 1
ATOM 551 N N . LEU A 1 70 ? 9.422 1.017 -6.562 1 98.12 70 LEU A N 1
ATOM 552 C CA . LEU A 1 70 ? 9.375 2.428 -6.195 1 98.12 70 LEU A CA 1
ATOM 553 C C . LEU A 1 70 ? 9.844 3.307 -7.352 1 98.12 70 LEU A C 1
ATOM 555 O O . LEU A 1 70 ? 9.289 4.383 -7.582 1 98.12 70 LEU A O 1
ATOM 559 N N . ALA A 1 71 ? 10.773 2.85 -8.141 1 97 71 ALA A N 1
ATOM 560 C CA . ALA A 1 71 ? 11.344 3.633 -9.234 1 97 71 ALA A CA 1
ATOM 561 C C . ALA A 1 71 ? 10.312 3.859 -10.344 1 97 71 ALA A C 1
ATOM 563 O O . ALA A 1 71 ? 10.492 4.723 -11.203 1 97 71 ALA A O 1
ATOM 564 N N . GLU A 1 72 ? 9.219 3.104 -10.328 1 97.44 72 GLU A N 1
ATOM 565 C CA . GLU A 1 72 ? 8.203 3.213 -11.383 1 97.44 72 GLU A CA 1
ATOM 566 C C . GLU A 1 72 ? 7.449 4.535 -11.281 1 97.44 72 GLU A C 1
ATOM 568 O O . GLU A 1 72 ? 6.746 4.922 -12.219 1 97.44 72 GLU A O 1
ATOM 573 N N . CYS A 1 73 ? 7.574 5.234 -10.18 1 96.81 73 CYS A N 1
ATOM 574 C CA . CYS A 1 73 ? 6.945 6.543 -10.055 1 96.81 73 CYS A CA 1
ATOM 575 C C . CYS A 1 73 ? 7.477 7.508 -11.102 1 96.81 73 CYS A C 1
ATOM 577 O O . CYS A 1 73 ? 6.785 8.453 -11.5 1 96.81 73 CYS A O 1
ATOM 579 N N . GLU A 1 74 ? 8.672 7.289 -11.57 1 94.44 74 GLU A N 1
ATOM 580 C CA . GLU A 1 74 ? 9.266 8.133 -12.602 1 94.44 74 GLU A CA 1
ATOM 581 C C . GLU A 1 74 ? 9.438 7.371 -13.906 1 94.44 74 GLU A C 1
ATOM 583 O O . GLU A 1 74 ? 9.148 7.898 -14.984 1 94.44 74 GLU A O 1
ATOM 588 N N . VAL A 1 75 ? 9.797 6.078 -13.867 1 92.5 75 VAL A N 1
ATOM 589 C CA . VAL A 1 75 ? 10.133 5.285 -15.039 1 92.5 75 VAL A CA 1
ATOM 590 C C . VAL A 1 75 ? 8.852 4.77 -15.695 1 92.5 75 VAL A C 1
ATOM 592 O O . VAL A 1 75 ? 8.828 4.469 -16.891 1 92.5 75 VAL A O 1
ATOM 595 N N . GLY A 1 76 ? 7.766 4.699 -14.914 1 92.12 76 GLY A N 1
ATOM 596 C CA . GLY A 1 76 ? 6.559 4.035 -15.375 1 92.12 76 GLY A CA 1
ATOM 597 C C . GLY A 1 76 ? 6.586 2.531 -15.164 1 92.12 76 GLY A C 1
ATOM 598 O O . GLY A 1 76 ? 7.621 1.968 -14.805 1 92.12 76 GLY A O 1
ATOM 599 N N . ASP A 1 77 ? 5.438 1.915 -15.258 1 92.94 77 ASP A N 1
ATOM 600 C CA . ASP A 1 77 ? 5.336 0.463 -15.148 1 92.94 77 ASP A CA 1
ATOM 601 C C . ASP A 1 77 ? 5.578 -0.209 -16.5 1 92.94 77 ASP A C 1
ATOM 603 O O . ASP A 1 77 ? 4.629 -0.476 -17.234 1 92.94 77 ASP A O 1
ATOM 607 N N . ILE A 1 78 ? 6.738 -0.539 -16.719 1 87.44 78 ILE A N 1
ATOM 608 C CA . ILE A 1 78 ? 7.156 -1.068 -18.016 1 87.44 78 ILE A CA 1
ATOM 609 C C . ILE A 1 78 ? 6.98 -2.584 -18.031 1 87.44 78 ILE A C 1
ATOM 611 O O . ILE A 1 78 ? 7.457 -3.281 -17.125 1 87.44 78 ILE A O 1
ATOM 615 N N . THR A 1 79 ? 6.34 -3.057 -19.031 1 85.69 79 THR A N 1
ATOM 616 C CA . THR A 1 79 ? 6.164 -4.488 -19.234 1 85.69 79 THR A CA 1
ATOM 617 C C . THR A 1 79 ? 7.102 -4.992 -20.328 1 85.69 79 THR A C 1
ATOM 619 O O . THR A 1 79 ? 7.742 -4.199 -21.031 1 85.69 79 THR A O 1
ATOM 622 N N . PRO A 1 80 ? 7.168 -6.297 -20.484 1 81.75 80 PRO A N 1
ATOM 623 C CA . PRO A 1 80 ? 8 -6.848 -21.562 1 81.75 80 PRO A CA 1
ATOM 624 C C . PRO A 1 80 ? 7.52 -6.438 -22.953 1 81.75 80 PRO A C 1
ATOM 626 O O . PRO A 1 80 ? 8.273 -6.547 -23.922 1 81.75 80 PRO A O 1
ATOM 629 N N . HIS A 1 81 ? 6.414 -5.895 -23.109 1 82.25 81 HIS A N 1
ATOM 630 C CA . HIS A 1 81 ? 5.812 -5.566 -24.391 1 82.25 81 HIS A CA 1
ATOM 631 C C . HIS A 1 81 ? 5.988 -4.09 -24.719 1 82.25 81 HIS A C 1
ATOM 633 O O . HIS A 1 81 ? 5.551 -3.629 -25.781 1 82.25 81 HIS A O 1
ATOM 639 N N . CYS A 1 82 ? 6.727 -3.318 -23.922 1 80 82 CYS A N 1
ATOM 640 C CA . CYS A 1 82 ? 6.855 -1.875 -24.094 1 80 82 CYS A CA 1
ATOM 641 C C . CYS A 1 82 ? 8.078 -1.531 -24.938 1 80 82 CYS A C 1
ATOM 643 O O . CYS A 1 82 ? 8.359 -0.357 -25.188 1 80 82 CYS A O 1
ATOM 645 N N . GLY A 1 83 ? 8.875 -2.535 -25.359 1 81.94 83 GLY A N 1
ATOM 646 C CA . GLY A 1 83 ? 9.984 -2.301 -26.281 1 81.94 83 GLY A CA 1
ATOM 647 C C . GLY A 1 83 ? 11.227 -1.762 -25.578 1 81.94 83 GLY A C 1
ATOM 648 O O . GLY A 1 83 ? 12.07 -1.131 -26.219 1 81.94 83 GLY A O 1
ATOM 649 N N . VAL A 1 84 ? 11.289 -1.752 -24.328 1 83.75 84 VAL A N 1
ATOM 650 C CA . VAL A 1 84 ? 12.461 -1.361 -23.531 1 83.75 84 VAL A CA 1
ATOM 651 C C . VAL A 1 84 ? 13.203 -2.607 -23.062 1 83.75 84 VAL A C 1
ATOM 653 O O . VAL A 1 84 ? 12.594 -3.541 -22.547 1 83.75 84 VAL A O 1
ATOM 656 N N . SER A 1 85 ? 14.5 -2.619 -23.297 1 87.38 85 SER A N 1
ATOM 657 C CA . SER A 1 85 ? 15.289 -3.781 -22.906 1 87.38 85 SER A CA 1
ATOM 658 C C . SER A 1 85 ? 15.383 -3.889 -21.391 1 87.38 85 SER A C 1
ATOM 660 O O . SER A 1 85 ? 15.242 -2.891 -20.672 1 87.38 85 SER A O 1
ATOM 662 N N . ASP A 1 86 ? 15.68 -5.027 -20.875 1 86.56 86 ASP A N 1
ATOM 663 C CA . ASP A 1 86 ? 15.859 -5.254 -19.453 1 86.56 86 ASP A CA 1
ATOM 664 C C . ASP A 1 86 ? 17.016 -4.414 -18.906 1 86.56 86 ASP A C 1
ATOM 666 O O . ASP A 1 86 ? 16.938 -3.916 -17.781 1 86.56 86 ASP A O 1
ATOM 670 N N . GLU A 1 87 ? 18.031 -4.316 -19.656 1 88.75 87 GLU A N 1
ATOM 671 C CA . GLU A 1 87 ? 19.203 -3.543 -19.25 1 88.75 87 GLU A CA 1
ATOM 672 C C . GLU A 1 87 ? 18.875 -2.059 -19.125 1 88.75 87 GLU A C 1
ATOM 674 O O . GLU A 1 87 ? 19.266 -1.404 -18.156 1 88.75 87 GLU A O 1
ATOM 679 N N . ASP A 1 88 ? 18.203 -1.542 -20.094 1 89.62 88 ASP A N 1
ATOM 680 C CA . ASP A 1 88 ? 17.812 -0.136 -20.078 1 89.62 88 ASP A CA 1
ATOM 681 C C . ASP A 1 88 ? 16.844 0.146 -18.922 1 89.62 88 ASP A C 1
ATOM 683 O O . ASP A 1 88 ? 16.938 1.188 -18.281 1 89.62 88 ASP A O 1
ATOM 687 N N . LYS A 1 89 ? 15.938 -0.77 -18.75 1 87.69 89 LYS A N 1
ATOM 688 C CA . LYS A 1 89 ? 15.016 -0.639 -17.625 1 87.69 89 LYS A CA 1
ATOM 689 C C . LYS A 1 89 ? 15.773 -0.59 -16.297 1 87.69 89 LYS A C 1
ATOM 691 O O . LYS A 1 89 ? 15.492 0.259 -15.453 1 87.69 89 LYS A O 1
ATOM 696 N N . HIS A 1 90 ? 16.688 -1.478 -16.188 1 91 90 HIS A N 1
ATOM 697 C CA . HIS A 1 90 ? 17.484 -1.544 -14.961 1 91 90 HIS A CA 1
ATOM 698 C C . HIS A 1 90 ? 18.234 -0.241 -14.734 1 91 90 HIS A C 1
ATOM 700 O O . HIS A 1 90 ? 18.25 0.282 -13.617 1 91 90 HIS A O 1
ATOM 706 N N . LYS A 1 91 ? 18.828 0.284 -15.711 1 92.06 91 LYS A N 1
ATOM 707 C CA . LYS A 1 91 ? 19.594 1.524 -15.609 1 92.06 91 LYS A CA 1
ATOM 708 C C . LYS A 1 91 ? 18.703 2.691 -15.203 1 92.06 91 LYS A C 1
ATOM 710 O O . LYS A 1 91 ? 19.062 3.49 -14.344 1 92.06 91 LYS A O 1
ATOM 715 N N . ARG A 1 92 ? 17.578 2.785 -15.789 1 92.06 92 ARG A N 1
ATOM 716 C CA . ARG A 1 92 ? 16.641 3.857 -15.484 1 92.06 92 ARG A CA 1
ATOM 717 C C . ARG A 1 92 ? 16.125 3.744 -14.055 1 92.06 92 ARG A C 1
ATOM 719 O O . ARG A 1 92 ? 16.016 4.746 -13.344 1 92.06 92 ARG A O 1
ATOM 726 N N . GLU A 1 93 ? 15.812 2.518 -13.656 1 93.5 93 GLU A N 1
ATOM 727 C CA . GLU A 1 93 ? 15.32 2.283 -12.305 1 93.5 93 GLU A CA 1
ATOM 728 C C . GLU A 1 93 ? 16.375 2.637 -11.258 1 93.5 93 GLU A C 1
ATOM 730 O O . GLU A 1 93 ? 16.062 3.281 -10.258 1 93.5 93 GLU A O 1
ATOM 735 N N . MET A 1 94 ? 17.609 2.273 -11.547 1 93.62 94 MET A N 1
ATOM 736 C CA . MET A 1 94 ? 18.688 2.551 -10.609 1 93.62 94 MET A CA 1
ATOM 737 C C . MET A 1 94 ? 18.953 4.047 -10.516 1 93.62 94 MET A C 1
ATOM 739 O O . MET A 1 94 ? 19.172 4.582 -9.422 1 93.62 94 MET A O 1
ATOM 743 N N . SER A 1 95 ? 18.938 4.691 -11.617 1 95 95 SER A N 1
ATOM 744 C CA . SER A 1 95 ? 19.141 6.137 -11.641 1 95 95 SER A CA 1
ATOM 745 C C . SER A 1 95 ? 18.031 6.863 -10.898 1 95 95 SER A C 1
ATOM 747 O O . SER A 1 95 ? 18.297 7.766 -10.102 1 95 95 SER A O 1
ATOM 749 N N . THR A 1 96 ? 16.828 6.449 -11.156 1 96.06 96 THR A N 1
ATOM 750 C CA . THR A 1 96 ? 15.672 7.043 -10.484 1 96.06 96 THR A CA 1
ATOM 751 C C . THR A 1 96 ? 15.75 6.824 -8.977 1 96.06 96 THR A C 1
ATOM 753 O O . THR A 1 96 ? 15.539 7.758 -8.203 1 96.06 96 THR A O 1
ATOM 756 N N . MET A 1 97 ? 16.109 5.605 -8.602 1 95.88 97 MET A N 1
ATOM 757 C CA . MET A 1 97 ? 16.188 5.293 -7.176 1 95.88 97 MET A CA 1
ATOM 758 C C . MET A 1 97 ? 17.281 6.102 -6.496 1 95.88 97 MET A C 1
ATOM 760 O O . MET A 1 97 ? 17.125 6.531 -5.352 1 95.88 97 MET A O 1
ATOM 764 N N . SER A 1 98 ? 18.375 6.242 -7.215 1 96.06 98 SER A N 1
ATOM 765 C CA . SER A 1 98 ? 19.453 7.062 -6.672 1 96.06 98 SER A CA 1
ATOM 766 C C . SER A 1 98 ? 18.984 8.492 -6.414 1 96.06 98 SER A C 1
ATOM 768 O O . SER A 1 98 ? 19.25 9.047 -5.348 1 96.06 98 SER A O 1
ATOM 770 N N . SER A 1 99 ? 18.297 9.039 -7.316 1 96.38 99 SER A N 1
ATOM 771 C CA . SER A 1 99 ? 17.766 10.391 -7.18 1 96.38 99 SER A CA 1
ATOM 772 C C . SER A 1 99 ? 16.734 10.477 -6.062 1 96.38 99 SER A C 1
ATOM 774 O O . SER A 1 99 ? 16.781 11.383 -5.23 1 96.38 99 SER A O 1
ATOM 776 N N . LEU A 1 100 ? 15.828 9.562 -6.012 1 96.69 100 LEU A N 1
ATOM 777 C CA . LEU A 1 100 ? 14.75 9.555 -5.027 1 96.69 100 LEU A CA 1
ATOM 778 C C . LEU A 1 100 ? 15.305 9.43 -3.613 1 96.69 100 LEU A C 1
ATOM 780 O O . LEU A 1 100 ? 14.906 10.172 -2.715 1 96.69 100 LEU A O 1
ATOM 784 N N . THR A 1 101 ? 16.219 8.508 -3.447 1 96.44 101 THR A N 1
ATOM 785 C CA . THR A 1 101 ? 16.703 8.211 -2.102 1 96.44 101 THR A CA 1
ATOM 786 C C . THR A 1 101 ? 17.656 9.305 -1.616 1 96.44 101 THR A C 1
ATOM 788 O O . THR A 1 101 ? 17.891 9.438 -0.413 1 96.44 101 THR A O 1
ATOM 791 N N . SER A 1 102 ? 18.25 10.102 -2.539 1 96.19 102 SER A N 1
ATOM 792 C CA . SER 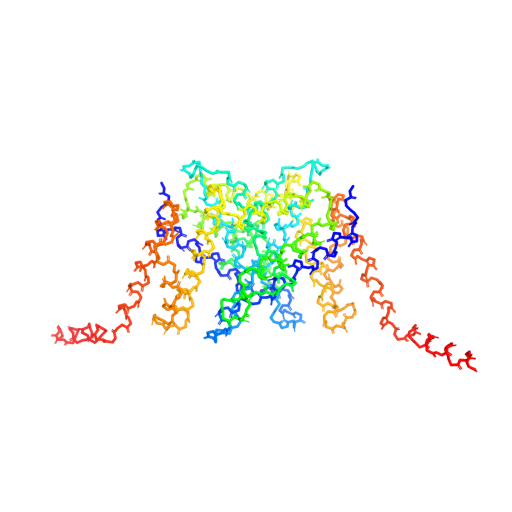A 1 102 ? 19.109 11.211 -2.162 1 96.19 102 SER A CA 1
ATOM 793 C C . SER A 1 102 ? 18.312 12.32 -1.477 1 96.19 102 SER A C 1
ATOM 795 O O . SER A 1 102 ? 18.891 13.195 -0.832 1 96.19 102 SER A O 1
ATOM 797 N N . LEU A 1 103 ? 17.016 12.273 -1.617 1 96.25 103 LEU A N 1
ATOM 798 C CA . LEU A 1 103 ? 16.141 13.242 -0.963 1 96.25 103 LEU A CA 1
ATOM 799 C C . LEU A 1 103 ? 16.031 12.953 0.531 1 96.25 103 LEU A C 1
ATOM 801 O O . LEU A 1 103 ? 15.602 13.82 1.303 1 96.25 103 LEU A O 1
ATOM 805 N N . LEU A 1 104 ? 16.391 11.766 0.934 1 96.44 104 LEU A N 1
ATOM 806 C CA . LEU A 1 104 ? 16.188 11.305 2.305 1 96.44 104 LEU A CA 1
ATOM 807 C C . LEU A 1 104 ? 17.484 11.367 3.098 1 96.44 104 LEU A C 1
ATOM 809 O O . LEU A 1 104 ? 18.562 11.539 2.52 1 96.44 104 LEU A O 1
ATOM 813 N N . ASN A 1 105 ? 17.375 11.336 4.484 1 94.31 105 ASN A N 1
ATOM 814 C CA . ASN A 1 105 ? 18.578 11.188 5.277 1 94.31 105 ASN A CA 1
ATOM 815 C C . ASN A 1 105 ? 19.406 9.977 4.824 1 94.31 105 ASN A C 1
ATOM 817 O O . ASN A 1 105 ? 18.844 8.938 4.48 1 94.31 105 ASN A O 1
ATOM 821 N N . PRO A 1 106 ? 20.688 10.086 4.859 1 94.19 106 PRO A N 1
ATOM 822 C CA . PRO A 1 106 ? 21.578 9.102 4.223 1 94.19 106 PRO A CA 1
ATOM 823 C C . PRO A 1 106 ? 21.312 7.676 4.699 1 94.19 106 PRO A C 1
ATOM 825 O O . PRO A 1 106 ? 21.219 6.754 3.885 1 94.19 106 PRO A O 1
ATOM 828 N N . PRO A 1 107 ? 21.156 7.402 6.012 1 94.75 107 PRO A N 1
ATOM 829 C CA . PRO A 1 107 ? 20.922 6.016 6.41 1 94.75 107 PRO A CA 1
ATOM 830 C C . PRO A 1 107 ? 19.625 5.449 5.844 1 94.75 107 PRO A C 1
ATOM 832 O O . PRO A 1 107 ? 19.562 4.285 5.449 1 94.75 107 PRO A O 1
ATOM 835 N N . VAL A 1 108 ? 18.578 6.238 5.789 1 95.44 108 VAL A N 1
ATOM 836 C CA . VAL A 1 108 ? 17.266 5.82 5.289 1 95.44 108 VAL A CA 1
ATOM 837 C C . VAL A 1 108 ? 17.344 5.625 3.775 1 95.44 108 VAL A C 1
ATOM 839 O O . VAL A 1 108 ? 16.891 4.602 3.256 1 95.44 108 VAL A O 1
ATOM 842 N N . GLY A 1 109 ? 17.875 6.645 3.115 1 96.75 109 GLY A N 1
ATOM 843 C CA . GLY A 1 109 ? 18.031 6.551 1.674 1 96.75 109 GLY A CA 1
ATOM 844 C C . GLY A 1 109 ? 18.859 5.359 1.242 1 96.75 109 GLY A C 1
ATOM 845 O O . GLY A 1 109 ? 18.516 4.652 0.296 1 96.75 109 GLY A O 1
ATOM 846 N N . SER A 1 110 ? 19.922 5.129 1.911 1 97.06 110 SER A N 1
ATOM 847 C CA . SER A 1 110 ? 20.812 4.016 1.599 1 97.06 110 SER A CA 1
ATOM 848 C C . SER A 1 110 ? 20.125 2.674 1.803 1 97.06 110 SER A C 1
ATOM 850 O O . SER A 1 110 ? 20.328 1.736 1.028 1 97.06 110 SER A O 1
ATOM 852 N N . GLU A 1 111 ? 19.359 2.578 2.838 1 96.94 111 GLU A N 1
ATOM 853 C CA . GLU A 1 111 ? 18.625 1.342 3.076 1 96.94 111 GLU A CA 1
ATOM 854 C C . GLU A 1 111 ? 17.672 1.033 1.924 1 96.94 111 GLU A C 1
ATOM 856 O O . GLU A 1 111 ? 17.641 -0.089 1.415 1 96.94 111 GLU A O 1
ATOM 861 N N . MET A 1 112 ? 16.891 2.018 1.532 1 97.75 112 MET A N 1
ATOM 862 C CA . MET A 1 112 ? 15.914 1.817 0.458 1 97.75 112 MET A CA 1
ATOM 863 C C . MET A 1 112 ? 16.625 1.453 -0.846 1 97.75 112 MET A C 1
ATOM 865 O O . MET A 1 112 ? 16.188 0.542 -1.556 1 97.75 112 MET A O 1
ATOM 869 N N . PHE A 1 113 ? 17.688 2.178 -1.073 1 97.94 113 PHE A N 1
ATOM 870 C CA . PHE A 1 113 ? 18.453 1.921 -2.285 1 97.94 113 PHE A CA 1
ATOM 871 C C . PHE A 1 113 ? 19.016 0.505 -2.279 1 97.94 113 PHE A C 1
ATOM 873 O O . PHE A 1 113 ? 18.938 -0.202 -3.285 1 97.94 113 PHE A O 1
ATOM 880 N N . ASN A 1 114 ? 19.562 0.073 -1.203 1 98.06 114 ASN A N 1
ATOM 881 C CA . ASN A 1 114 ? 20.172 -1.247 -1.086 1 98.06 114 ASN A CA 1
ATOM 882 C C . ASN A 1 114 ? 19.125 -2.355 -1.167 1 98.06 114 ASN A C 1
ATOM 884 O O . ASN A 1 114 ? 19.406 -3.441 -1.679 1 98.06 114 ASN A O 1
ATOM 888 N N . LEU A 1 115 ? 17.938 -2.121 -0.65 1 98.38 115 LEU A N 1
ATOM 889 C CA . LEU A 1 115 ? 16.859 -3.086 -0.778 1 98.38 115 LEU A CA 1
ATOM 890 C C . LEU A 1 115 ? 16.5 -3.32 -2.244 1 98.38 115 LEU A C 1
ATOM 892 O O . LEU A 1 115 ? 16.328 -4.465 -2.672 1 98.38 115 LEU A O 1
ATOM 896 N N . LEU A 1 116 ? 16.406 -2.227 -3.008 1 97.56 116 LEU A N 1
ATOM 897 C CA . LEU A 1 116 ? 16.094 -2.361 -4.43 1 97.56 116 LEU A CA 1
ATOM 898 C C . LEU A 1 116 ? 17.219 -3.105 -5.152 1 97.56 116 LEU A C 1
ATOM 900 O O . LEU A 1 116 ? 16.953 -3.979 -5.984 1 97.56 116 LEU A O 1
ATOM 904 N N . LYS A 1 117 ? 18.422 -2.73 -4.844 1 96.94 117 LYS A N 1
ATOM 905 C CA . LYS A 1 117 ? 19.578 -3.393 -5.445 1 96.94 117 LYS A CA 1
ATOM 906 C C . LYS A 1 117 ? 19.562 -4.891 -5.148 1 96.94 117 LYS A C 1
ATOM 908 O O . LYS A 1 117 ? 19.844 -5.703 -6.035 1 96.94 117 LYS A O 1
ATOM 913 N N . GLU A 1 118 ? 19.359 -5.227 -3.916 1 98 118 GLU A N 1
ATOM 914 C CA . GLU A 1 118 ? 19.281 -6.629 -3.512 1 98 118 GLU A CA 1
ATOM 915 C C . GLU A 1 118 ? 18.156 -7.352 -4.262 1 98 118 GLU A C 1
ATOM 917 O O . GLU A 1 118 ? 18.344 -8.492 -4.699 1 98 118 GLU A O 1
ATOM 922 N N . TYR A 1 119 ? 17.031 -6.727 -4.41 1 98.19 119 TYR A N 1
ATOM 923 C CA . TYR A 1 119 ? 15.914 -7.312 -5.148 1 98.19 119 TYR A CA 1
ATOM 924 C C . TYR A 1 119 ? 16.312 -7.617 -6.59 1 98.19 119 TYR A C 1
ATOM 926 O O . TYR A 1 119 ? 16.047 -8.711 -7.094 1 98.19 119 TYR A O 1
ATOM 934 N N . GLU A 1 120 ? 16.938 -6.648 -7.219 1 95.44 120 GLU A N 1
ATOM 935 C CA . GLU A 1 120 ? 17.312 -6.777 -8.625 1 95.44 120 GLU A CA 1
ATOM 936 C C . GLU A 1 120 ? 18.375 -7.859 -8.805 1 95.44 120 GLU A C 1
ATOM 938 O O . GLU A 1 120 ? 18.375 -8.57 -9.812 1 95.44 120 GLU A O 1
ATOM 943 N N . ALA A 1 121 ? 19.234 -7.953 -7.801 1 96 121 ALA A N 1
ATOM 944 C CA . ALA A 1 121 ? 20.344 -8.898 -7.898 1 96 121 ALA A CA 1
ATOM 945 C C . ALA A 1 121 ? 19.844 -10.336 -7.738 1 96 121 ALA A C 1
ATOM 947 O O . ALA A 1 121 ? 20.484 -11.273 -8.234 1 96 121 ALA A O 1
ATOM 948 N N . GLN A 1 122 ? 18.812 -10.555 -6.977 1 97.19 122 GLN A N 1
ATOM 949 C CA . GLN A 1 122 ? 18.234 -11.867 -6.75 1 97.19 122 GLN A CA 1
ATOM 950 C C . GLN A 1 122 ? 19.297 -12.867 -6.277 1 97.19 122 GLN A C 1
ATOM 952 O O . GLN A 1 122 ? 19.406 -13.961 -6.832 1 97.19 122 GLN A O 1
ATOM 957 N N . ASN A 1 123 ? 19.969 -12.516 -5.203 1 97.56 123 ASN A N 1
ATOM 958 C CA . ASN A 1 123 ? 21.062 -13.352 -4.738 1 97.56 123 ASN A CA 1
ATOM 959 C C . ASN A 1 123 ? 20.922 -13.688 -3.256 1 97.56 123 ASN A C 1
ATOM 961 O O . ASN A 1 123 ? 21.875 -14.164 -2.631 1 97.56 123 ASN A O 1
ATOM 965 N N . THR A 1 124 ? 19.844 -13.367 -2.59 1 98.31 124 THR A N 1
ATOM 966 C CA . THR A 1 124 ? 19.562 -13.703 -1.2 1 98.31 124 THR A CA 1
ATOM 967 C C . THR A 1 124 ? 18.203 -14.398 -1.079 1 98.31 124 THR A C 1
ATOM 969 O O . THR A 1 124 ? 17.344 -14.242 -1.946 1 98.31 124 THR A O 1
ATOM 972 N N . PRO A 1 125 ? 18.016 -15.211 -0.027 1 98.25 125 PRO A N 1
ATOM 973 C CA . PRO A 1 125 ? 16.688 -15.828 0.189 1 98.25 125 PRO A CA 1
ATOM 974 C C . PRO A 1 125 ? 15.57 -14.797 0.258 1 98.25 125 PRO A C 1
ATOM 976 O O . PRO A 1 125 ? 14.461 -15.047 -0.226 1 98.25 125 PRO A O 1
ATOM 979 N N . GLU A 1 126 ? 15.852 -13.625 0.827 1 98.75 126 GLU A N 1
ATOM 980 C CA . GLU A 1 126 ? 14.859 -12.562 0.937 1 98.75 126 GLU A CA 1
ATOM 981 C C . GLU A 1 126 ? 14.453 -12.047 -0.439 1 98.75 126 GLU A C 1
ATOM 983 O O . GLU A 1 126 ? 13.266 -11.906 -0.731 1 98.75 126 GLU A O 1
ATOM 988 N N . SER A 1 127 ? 15.438 -11.781 -1.276 1 98.69 127 SER A N 1
ATOM 989 C CA . SER A 1 127 ? 15.133 -11.258 -2.605 1 98.69 127 SER A CA 1
ATOM 990 C C . SER A 1 127 ? 14.43 -12.305 -3.459 1 98.69 127 SER A C 1
ATOM 992 O O . SER A 1 127 ? 13.547 -11.969 -4.258 1 98.69 127 SER A O 1
ATOM 994 N N . HIS A 1 128 ? 14.766 -13.578 -3.309 1 98.62 128 HIS A N 1
ATOM 995 C CA . HIS A 1 128 ? 14.062 -14.656 -4 1 98.62 128 HIS A CA 1
ATOM 996 C C . HIS A 1 128 ? 12.602 -14.719 -3.574 1 98.62 128 HIS A C 1
ATOM 998 O O . HIS A 1 128 ? 11.711 -14.867 -4.414 1 98.62 128 HIS A O 1
ATOM 1004 N N . LEU A 1 129 ? 12.414 -14.609 -2.318 1 98.81 129 LEU A N 1
ATOM 1005 C CA . LEU A 1 129 ? 11.062 -14.672 -1.786 1 98.81 129 LEU A CA 1
ATOM 1006 C C . LEU A 1 129 ? 10.227 -13.492 -2.277 1 98.81 129 LEU A C 1
ATOM 1008 O O . LEU A 1 129 ? 9.062 -13.664 -2.639 1 98.81 129 LEU A O 1
ATOM 1012 N N . VAL A 1 130 ? 10.781 -12.266 -2.279 1 98.94 130 VAL A N 1
ATOM 1013 C CA . VAL A 1 130 ? 10.039 -11.102 -2.756 1 98.94 130 VAL A CA 1
ATOM 1014 C C . VAL A 1 130 ? 9.664 -11.305 -4.223 1 98.94 130 VAL A C 1
ATOM 1016 O O . VAL A 1 130 ? 8.555 -10.938 -4.641 1 98.94 130 VAL A O 1
ATOM 1019 N N . LYS A 1 131 ? 10.523 -11.867 -5.02 1 98.75 131 LYS A N 1
ATOM 1020 C CA . LYS A 1 131 ? 10.203 -12.164 -6.414 1 98.75 131 LYS A CA 1
ATOM 1021 C C . LYS A 1 131 ? 9.07 -13.18 -6.516 1 98.75 131 LYS A C 1
ATOM 1023 O O . LYS A 1 131 ? 8.188 -13.047 -7.367 1 98.75 131 LYS A O 1
ATOM 1028 N N . ASP A 1 132 ? 9.109 -14.234 -5.676 1 98.81 132 ASP A N 1
ATOM 1029 C CA . ASP A 1 132 ? 8.008 -15.188 -5.598 1 98.81 132 ASP A CA 1
ATOM 1030 C C . ASP A 1 132 ? 6.699 -14.484 -5.262 1 98.81 132 ASP A C 1
ATOM 1032 O O . ASP A 1 132 ? 5.668 -14.75 -5.891 1 98.81 132 ASP A O 1
ATOM 1036 N N . LEU A 1 133 ? 6.75 -13.609 -4.27 1 98.88 133 LEU A N 1
ATOM 1037 C CA . LEU A 1 133 ? 5.559 -12.875 -3.85 1 98.88 133 LEU A CA 1
ATOM 1038 C C . LEU A 1 133 ? 5.047 -11.977 -4.973 1 98.88 133 LEU A C 1
ATOM 1040 O O . LEU A 1 133 ? 3.836 -11.844 -5.164 1 98.88 133 LEU A O 1
ATOM 1044 N N . ASP A 1 134 ? 5.949 -11.359 -5.688 1 98.81 134 ASP A N 1
ATOM 1045 C CA . ASP A 1 134 ? 5.602 -10.508 -6.82 1 98.81 134 ASP A CA 1
ATOM 1046 C C . ASP A 1 134 ? 4.836 -11.297 -7.883 1 98.81 134 ASP A C 1
ATOM 1048 O O . ASP A 1 134 ? 3.773 -10.867 -8.336 1 98.81 134 ASP A O 1
ATOM 1052 N N . LYS A 1 135 ? 5.316 -12.43 -8.266 1 98.75 135 LYS A N 1
ATOM 1053 C CA . LYS A 1 135 ? 4.676 -13.297 -9.25 1 98.75 135 LYS A CA 1
ATOM 1054 C C . LYS A 1 135 ? 3.355 -13.844 -8.727 1 98.75 135 LYS A C 1
ATOM 1056 O O . LYS A 1 135 ? 2.373 -13.93 -9.469 1 98.75 135 LYS A O 1
ATOM 1061 N N . PHE A 1 136 ? 3.371 -14.234 -7.473 1 98.94 136 PHE A N 1
ATOM 1062 C CA . PHE A 1 136 ? 2.156 -14.773 -6.867 1 98.94 136 PHE A CA 1
ATOM 1063 C C . PHE A 1 136 ? 1.046 -13.727 -6.871 1 98.94 136 PHE A C 1
ATOM 1065 O O . PHE A 1 136 ? -0.097 -14.031 -7.219 1 98.94 136 PHE A O 1
ATOM 1072 N N . ASP A 1 137 ? 1.406 -12.5 -6.438 1 98.88 137 ASP A N 1
ATOM 1073 C CA . ASP A 1 137 ? 0.418 -11.422 -6.445 1 98.88 137 ASP A CA 1
ATOM 1074 C C . ASP A 1 137 ? -0.159 -11.219 -7.844 1 98.88 137 ASP A C 1
ATOM 1076 O O . ASP A 1 137 ? -1.359 -10.977 -7.996 1 98.88 137 ASP A O 1
ATOM 1080 N N . MET A 1 138 ? 0.674 -11.312 -8.82 1 98.75 138 MET A N 1
ATOM 1081 C CA . MET A 1 138 ? 0.26 -11.125 -10.211 1 98.75 138 MET A CA 1
ATOM 1082 C C . MET A 1 138 ? -0.751 -12.195 -10.617 1 98.75 138 MET A C 1
ATOM 1084 O O . MET A 1 138 ? -1.815 -11.875 -11.148 1 98.75 138 MET A O 1
ATOM 1088 N N . ILE A 1 139 ? -0.522 -13.43 -10.352 1 98.81 139 ILE A N 1
ATOM 1089 C CA . ILE A 1 139 ? -1.412 -14.477 -10.844 1 98.81 139 ILE A CA 1
ATOM 1090 C C . ILE A 1 139 ? -2.67 -14.523 -9.984 1 98.81 139 ILE A C 1
ATOM 1092 O O . ILE A 1 139 ? -3.756 -14.844 -10.477 1 98.81 139 ILE A O 1
ATOM 1096 N N . LEU A 1 140 ? -2.557 -14.234 -8.68 1 98.88 140 LEU A N 1
ATOM 1097 C CA . LEU A 1 140 ? -3.768 -14.109 -7.875 1 98.88 140 LEU A CA 1
ATOM 1098 C C . LEU A 1 140 ? -4.672 -13.008 -8.422 1 98.88 140 LEU A C 1
ATOM 1100 O O . LEU A 1 140 ? -5.887 -13.203 -8.539 1 98.88 140 LEU A O 1
ATOM 1104 N N . GLN A 1 141 ? -4.066 -11.859 -8.773 1 98.88 141 GLN A N 1
ATOM 1105 C CA . GLN A 1 141 ? -4.832 -10.758 -9.359 1 98.88 141 GLN A CA 1
ATOM 1106 C C . GLN A 1 141 ? -5.445 -11.164 -10.695 1 98.88 141 GLN A C 1
ATOM 1108 O O . GLN A 1 141 ? -6.586 -10.797 -11 1 98.88 141 GLN A O 1
ATOM 1113 N N . ALA A 1 142 ? -4.711 -11.883 -11.492 1 98.81 142 ALA A N 1
ATOM 1114 C CA . ALA A 1 142 ? -5.238 -12.391 -12.75 1 98.81 142 ALA A CA 1
ATOM 1115 C C . ALA A 1 142 ? -6.48 -13.242 -12.523 1 98.81 142 ALA A C 1
ATOM 1117 O O . ALA A 1 142 ? -7.5 -13.062 -13.195 1 98.81 142 ALA A O 1
ATOM 1118 N N . PHE A 1 143 ? -6.418 -14.109 -11.594 1 98.81 143 PHE A N 1
ATOM 1119 C CA . PHE A 1 143 ? -7.555 -14.969 -11.273 1 98.81 143 PHE A CA 1
ATOM 1120 C C . PHE A 1 143 ? -8.742 -14.141 -10.805 1 98.81 143 PHE A C 1
ATOM 1122 O O . PHE A 1 143 ? -9.883 -14.383 -11.219 1 98.81 143 PHE A O 1
ATOM 1129 N N . GLU A 1 144 ? -8.461 -13.188 -9.969 1 98.62 144 GLU A N 1
ATOM 1130 C CA . GLU A 1 144 ? -9.523 -12.305 -9.477 1 98.62 144 GLU A CA 1
ATOM 1131 C C . GLU A 1 144 ? -10.203 -11.57 -10.625 1 98.62 144 GLU A C 1
ATOM 1133 O O . GLU A 1 144 ? -11.422 -11.398 -10.625 1 98.62 144 GLU A O 1
ATOM 1138 N N . TYR A 1 145 ? -9.438 -11.125 -11.57 1 98.56 145 TYR A N 1
ATOM 1139 C CA . TYR A 1 145 ? -10.008 -10.461 -12.742 1 98.56 145 TYR A CA 1
ATOM 1140 C C . TYR A 1 145 ? -10.82 -11.438 -13.578 1 98.56 145 TYR A C 1
ATOM 1142 O O . TYR A 1 145 ? -11.867 -11.078 -14.125 1 98.56 145 TYR A O 1
ATOM 1150 N N . GLU A 1 146 ? -10.32 -12.703 -13.727 1 98.38 146 GLU A N 1
ATOM 1151 C CA . GLU A 1 146 ? -11.102 -13.711 -14.438 1 98.38 146 GLU A CA 1
ATOM 1152 C C . GLU A 1 146 ? -12.461 -13.922 -13.773 1 98.38 146 GLU A C 1
ATOM 1154 O O . GLU A 1 146 ? -13.492 -13.977 -14.453 1 98.38 146 GLU A O 1
ATOM 1159 N N . VAL A 1 147 ? -12.484 -14 -12.492 1 98 147 VAL A N 1
ATOM 1160 C CA . VAL A 1 147 ? -13.703 -14.266 -11.727 1 98 147 VAL A CA 1
ATOM 1161 C C . VAL A 1 147 ? -14.633 -13.055 -11.797 1 98 147 VAL A C 1
ATOM 1163 O O . VAL A 1 147 ? -15.82 -13.195 -12.109 1 98 147 VAL A O 1
ATOM 1166 N N . SER A 1 148 ? -14.086 -11.844 -11.594 1 96.81 148 SER A N 1
ATOM 1167 C CA . SER A 1 148 ? -14.922 -10.656 -11.516 1 96.81 148 SER A CA 1
ATOM 1168 C C . SER A 1 148 ? -15.523 -10.32 -12.883 1 96.81 148 SER A C 1
ATOM 1170 O O . SER A 1 148 ? -16.578 -9.688 -12.961 1 96.81 148 SER A O 1
ATOM 1172 N N . ASN A 1 149 ? -14.859 -10.781 -13.93 1 96.56 149 ASN A N 1
ATOM 1173 C CA . ASN A 1 149 ? -15.359 -10.508 -15.266 1 96.56 149 ASN A CA 1
ATOM 1174 C C . ASN A 1 149 ? -16.016 -11.742 -15.883 1 96.56 149 ASN A C 1
ATOM 1176 O O . ASN A 1 149 ? -16.453 -11.719 -17.031 1 96.56 149 ASN A O 1
ATOM 1180 N N . ASN A 1 150 ? -16.078 -12.852 -15.109 1 96.38 150 ASN A N 1
ATOM 1181 C CA . ASN A 1 150 ? -16.641 -14.125 -15.547 1 96.38 150 ASN A CA 1
ATOM 1182 C C . ASN A 1 150 ? -16.062 -14.57 -16.891 1 96.38 150 ASN A C 1
ATOM 1184 O O . ASN A 1 150 ? -16.797 -14.852 -17.828 1 96.38 150 ASN A O 1
ATOM 1188 N N . LYS A 1 151 ? -14.758 -14.539 -16.953 1 97 151 LYS A N 1
ATOM 1189 C CA . LYS A 1 151 ? -14.016 -14.953 -18.141 1 97 151 LYS A CA 1
ATOM 1190 C C . LYS A 1 151 ? -12.938 -15.977 -17.781 1 97 151 LYS A C 1
ATOM 1192 O O . LYS A 1 151 ? -11.758 -15.641 -17.719 1 97 151 LYS A O 1
ATOM 1197 N N . PRO A 1 152 ? -13.375 -17.234 -17.641 1 97.12 152 PRO A N 1
ATOM 1198 C CA . PRO A 1 152 ? -12.422 -18.281 -17.297 1 97.12 152 PRO A CA 1
ATOM 1199 C C . PRO A 1 152 ? -11.312 -18.453 -18.328 1 97.12 152 PRO A C 1
ATOM 1201 O O . PRO A 1 152 ? -11.594 -18.469 -19.531 1 97.12 152 PRO A O 1
ATOM 1204 N N . GLY A 1 153 ? -10.07 -18.453 -17.906 1 97.25 153 GLY A N 1
ATOM 1205 C CA . GLY A 1 153 ? -8.953 -18.703 -18.797 1 97.25 153 GLY A CA 1
ATOM 1206 C C . GLY A 1 153 ? -8.492 -17.484 -19.547 1 97.25 153 GLY A C 1
ATOM 1207 O O . GLY A 1 153 ? -7.52 -17.531 -20.297 1 97.25 153 GLY A O 1
ATOM 1208 N N . TRP A 1 154 ? -9.148 -16.312 -19.297 1 97.5 154 TRP A N 1
ATOM 1209 C CA . TRP A 1 154 ? -8.922 -15.055 -20.016 1 97.5 154 TRP A CA 1
ATOM 1210 C C . TRP A 1 154 ? -7.465 -14.617 -19.891 1 97.5 154 TRP A C 1
ATOM 1212 O O . TRP A 1 154 ? -6.91 -14.016 -20.812 1 97.5 154 TRP A O 1
ATOM 1222 N N . LEU A 1 155 ? -6.914 -14.867 -18.828 1 98.25 155 LEU A N 1
ATOM 1223 C CA . LEU A 1 155 ? -5.586 -14.328 -18.531 1 98.25 155 LEU A CA 1
ATOM 1224 C C . LEU A 1 155 ? -4.574 -15.453 -18.359 1 98.25 155 LEU A C 1
ATOM 1226 O O . LEU A 1 155 ? -3.703 -15.383 -17.484 1 98.25 155 LEU A O 1
ATOM 1230 N N . GLU A 1 156 ? -4.594 -16.469 -19.172 1 98.25 156 GLU A N 1
ATOM 1231 C CA . GLU A 1 156 ? -3.777 -17.672 -19.125 1 98.25 156 GLU A CA 1
ATOM 1232 C C . GLU A 1 156 ? -2.293 -17.344 -19.266 1 98.25 156 GLU A C 1
ATOM 1234 O O . GLU A 1 156 ? -1.45 -18 -18.656 1 98.25 156 GLU A O 1
ATOM 1239 N N . GLU A 1 157 ? -2.006 -16.359 -20.031 1 97.75 157 GLU A N 1
ATOM 1240 C CA . GLU A 1 157 ? -0.609 -16.031 -20.312 1 97.75 157 GLU A CA 1
ATOM 1241 C C . GLU A 1 157 ? 0.136 -15.664 -19.031 1 97.75 157 GLU A C 1
ATOM 1243 O O . GLU A 1 157 ? 1.341 -15.898 -18.922 1 97.75 157 GLU A O 1
ATOM 1248 N N . PHE A 1 158 ? -0.487 -15.016 -18.047 1 98.06 158 PHE A N 1
ATOM 1249 C CA . PHE A 1 158 ? 0.141 -14.633 -16.781 1 98.06 158 PHE A CA 1
ATOM 1250 C C . PHE A 1 158 ? 0.489 -15.867 -15.953 1 98.06 1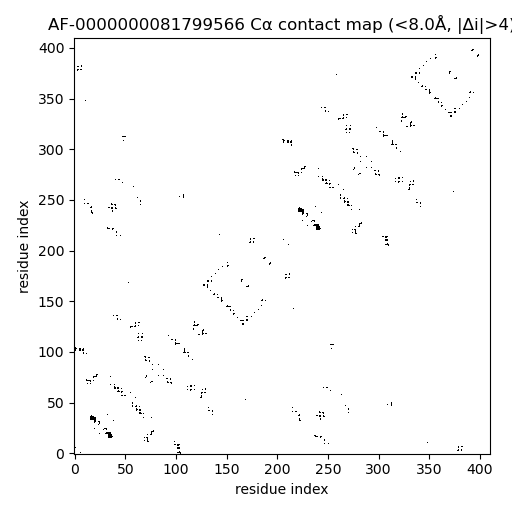58 PHE A C 1
ATOM 1252 O O . PHE A 1 158 ? 1.539 -15.914 -15.312 1 98.06 158 PHE A O 1
ATOM 1259 N N . PHE A 1 159 ? -0.365 -16.859 -15.992 1 98.44 159 PHE A N 1
ATOM 1260 C CA . PHE A 1 159 ? -0.101 -18.109 -15.297 1 98.44 159 PHE A CA 1
ATOM 1261 C C . PHE A 1 159 ? 1.025 -18.875 -15.984 1 98.44 159 PHE A C 1
ATOM 1263 O O . PHE A 1 159 ? 1.939 -19.375 -15.32 1 98.44 159 PHE A O 1
ATOM 1270 N N . LEU A 1 160 ? 0.964 -18.953 -17.297 1 98.12 160 LEU A N 1
ATOM 1271 C CA . LEU A 1 160 ? 1.996 -19.656 -18.062 1 98.12 160 LEU A CA 1
ATOM 1272 C C . LEU A 1 160 ? 3.365 -19.031 -17.812 1 98.12 160 LEU A C 1
ATOM 1274 O O . LEU A 1 160 ? 4.367 -19.734 -17.703 1 98.12 160 LEU A O 1
ATOM 1278 N N . SER A 1 161 ? 3.43 -17.703 -17.703 1 96.5 161 SER A N 1
ATOM 1279 C CA . SER A 1 161 ? 4.691 -16.984 -17.547 1 96.5 161 SER A CA 1
ATOM 1280 C C . SER A 1 161 ? 5.336 -17.281 -16.203 1 96.5 161 SER A C 1
ATOM 1282 O O . SER A 1 161 ? 6.52 -17 -15.992 1 96.5 161 SER A O 1
ATOM 1284 N N . THR A 1 162 ? 4.605 -17.828 -15.234 1 97.94 162 THR A N 1
ATOM 1285 C CA . THR A 1 162 ? 5.141 -18.047 -13.898 1 97.94 162 THR A CA 1
ATOM 1286 C C . THR A 1 162 ? 5.363 -19.547 -13.641 1 97.94 162 THR A C 1
ATOM 1288 O O . THR A 1 162 ? 5.789 -19.938 -12.555 1 97.94 162 THR A O 1
ATOM 1291 N N . GLU A 1 163 ? 5.094 -20.438 -14.602 1 97.31 163 GLU A N 1
ATOM 1292 C CA . GLU A 1 163 ? 5.215 -21.875 -14.422 1 97.31 163 GLU A CA 1
ATOM 1293 C C . GLU A 1 163 ? 6.645 -22.281 -14.062 1 97.31 163 GLU A C 1
ATOM 1295 O O . GLU A 1 163 ? 7.59 -21.875 -14.742 1 97.31 163 GLU A O 1
ATOM 1300 N N . GLY A 1 164 ? 6.781 -22.938 -12.984 1 96.56 164 GLY A N 1
ATOM 1301 C CA . GLY A 1 164 ? 8.07 -23.484 -12.57 1 96.56 164 GLY A CA 1
ATOM 1302 C C . GLY A 1 164 ? 9 -22.438 -12 1 96.56 164 GLY A C 1
ATOM 1303 O O . GLY A 1 164 ? 10.188 -22.703 -11.789 1 96.56 164 GLY A O 1
ATOM 1304 N N . LYS A 1 165 ? 8.5 -21.266 -11.68 1 97.56 165 LYS A N 1
ATOM 1305 C CA . LYS A 1 165 ? 9.391 -20.172 -11.312 1 97.56 165 LYS A CA 1
ATOM 1306 C C . LYS A 1 165 ? 9.414 -19.969 -9.797 1 97.56 165 LYS A C 1
ATOM 1308 O O . LYS A 1 165 ? 10.305 -19.297 -9.266 1 97.56 165 LYS A O 1
ATOM 1313 N N . PHE A 1 166 ? 8.453 -20.531 -9.055 1 98.38 166 PHE A N 1
ATOM 1314 C CA . PHE A 1 166 ? 8.344 -20.297 -7.621 1 98.38 166 PHE A CA 1
ATOM 1315 C C . PHE A 1 166 ? 9.336 -21.188 -6.863 1 98.38 166 PHE A C 1
ATOM 1317 O O . PHE A 1 166 ? 9.531 -22.344 -7.211 1 98.38 166 PHE A O 1
ATOM 1324 N N . ARG A 1 167 ? 9.906 -20.625 -5.805 1 96.94 167 ARG A N 1
ATOM 1325 C CA . ARG A 1 167 ? 10.953 -21.328 -5.066 1 96.94 167 ARG A CA 1
ATOM 1326 C C . ARG A 1 167 ? 10.555 -21.531 -3.609 1 96.94 167 ARG A C 1
ATOM 1328 O O . ARG A 1 167 ? 10.797 -22.594 -3.039 1 96.94 167 ARG A O 1
ATOM 1335 N N . HIS A 1 168 ? 9.992 -20.594 -2.988 1 97.56 168 HIS A N 1
ATOM 1336 C CA . HIS A 1 168 ? 9.719 -20.625 -1.557 1 97.56 168 HIS A CA 1
ATOM 1337 C C . HIS A 1 168 ? 8.547 -21.562 -1.244 1 97.56 168 HIS A C 1
ATOM 1339 O O . HIS A 1 168 ? 7.465 -21.406 -1.813 1 97.56 168 HIS A O 1
ATOM 1345 N N . PRO A 1 169 ? 8.68 -22.484 -0.336 1 97.06 169 PRO A N 1
ATOM 1346 C CA . PRO A 1 169 ? 7.676 -23.531 -0.098 1 97.06 169 PRO A CA 1
ATOM 1347 C C . PRO A 1 169 ? 6.305 -22.953 0.263 1 97.06 169 PRO A C 1
ATOM 1349 O O . PRO A 1 169 ? 5.281 -23.438 -0.227 1 97.06 169 PRO A O 1
ATOM 1352 N N . ARG A 1 170 ? 6.199 -22 1.106 1 97.31 170 ARG A N 1
ATOM 1353 C CA . ARG A 1 170 ? 4.922 -21.422 1.492 1 97.31 170 ARG A CA 1
ATOM 1354 C C . ARG A 1 170 ? 4.219 -20.797 0.288 1 97.31 170 ARG A C 1
ATOM 1356 O O . ARG A 1 170 ? 3.016 -21 0.098 1 97.31 170 ARG A O 1
ATOM 1363 N N . VAL A 1 171 ? 4.965 -20.047 -0.517 1 98.44 171 VAL A N 1
ATOM 1364 C CA . VAL A 1 171 ? 4.379 -19.422 -1.695 1 98.44 171 VAL A CA 1
ATOM 1365 C C . VAL A 1 171 ? 3.91 -20.484 -2.674 1 98.44 171 VAL A C 1
ATOM 1367 O O . VAL A 1 171 ? 2.84 -20.375 -3.273 1 98.44 171 VAL A O 1
ATOM 1370 N N . MET A 1 172 ? 4.688 -21.516 -2.756 1 98.31 172 MET A N 1
ATOM 1371 C CA . MET A 1 172 ? 4.309 -22.625 -3.629 1 98.31 172 MET A CA 1
ATOM 1372 C C . MET A 1 172 ? 2.994 -23.25 -3.172 1 98.31 172 MET A C 1
ATOM 1374 O O . MET A 1 172 ? 2.172 -23.656 -3.998 1 98.31 172 MET A O 1
ATOM 1378 N N . SER A 1 173 ? 2.828 -23.359 -1.911 1 98.06 173 SER A N 1
ATOM 1379 C CA . SER A 1 173 ? 1.577 -23.906 -1.391 1 98.06 173 SER A CA 1
ATOM 1380 C C . SER A 1 173 ? 0.398 -23 -1.721 1 98.06 173 SER A C 1
ATOM 1382 O O . SER A 1 173 ? -0.697 -23.469 -2.021 1 98.06 173 SER A O 1
ATOM 1384 N N . TRP A 1 174 ? 0.585 -21.641 -1.603 1 98.5 174 TRP A N 1
ATOM 1385 C CA . TRP A 1 174 ? -0.455 -20.688 -1.995 1 98.5 174 TRP A CA 1
ATOM 1386 C C . TRP A 1 174 ? -0.777 -20.828 -3.48 1 98.5 174 TRP A C 1
ATOM 1388 O O . TRP A 1 174 ? -1.947 -20.812 -3.871 1 98.5 174 TRP A O 1
ATOM 1398 N N . VAL A 1 175 ? 0.271 -20.969 -4.281 1 98.75 175 VAL A N 1
ATOM 1399 C CA . VAL A 1 175 ? 0.116 -21.078 -5.727 1 98.75 175 VAL A CA 1
ATOM 1400 C C . VAL A 1 175 ? -0.659 -22.344 -6.074 1 98.75 175 VAL A C 1
ATOM 1402 O O . VAL A 1 175 ? -1.537 -22.328 -6.941 1 98.75 175 VAL A O 1
ATOM 1405 N N . ALA A 1 176 ? -0.314 -23.422 -5.434 1 98.38 176 ALA A N 1
ATOM 1406 C CA . ALA A 1 176 ? -1.008 -24.688 -5.676 1 98.38 176 ALA A CA 1
ATOM 1407 C C . ALA A 1 176 ? -2.5 -24.562 -5.387 1 98.38 176 ALA A C 1
ATOM 1409 O O . ALA A 1 176 ? -3.334 -25.016 -6.172 1 98.38 176 ALA A O 1
ATOM 1410 N N . GLU A 1 177 ? -2.826 -23.969 -4.27 1 98.5 177 GLU A N 1
ATOM 1411 C CA . GLU A 1 177 ? -4.227 -23.75 -3.918 1 98.5 177 GLU A CA 1
ATOM 1412 C C . GLU A 1 177 ? -4.91 -22.844 -4.938 1 98.5 177 GLU A C 1
ATOM 1414 O O . GLU A 1 177 ? -6.055 -23.094 -5.324 1 98.5 177 GLU A O 1
ATOM 1419 N N . LEU A 1 178 ? -4.23 -21.781 -5.352 1 98.75 178 LEU A N 1
ATOM 1420 C CA . LEU A 1 178 ? -4.758 -20.844 -6.348 1 98.75 178 LEU A CA 1
ATOM 1421 C C . LEU A 1 178 ? -5.07 -21.562 -7.652 1 98.75 178 LEU A C 1
ATOM 1423 O O . LEU A 1 178 ? -6.141 -21.375 -8.234 1 98.75 178 LEU A O 1
ATOM 1427 N N . LYS A 1 179 ? -4.137 -22.359 -8.078 1 98.25 179 LYS A N 1
ATOM 1428 C CA . LYS A 1 179 ? -4.32 -23.109 -9.32 1 98.25 179 LYS A CA 1
ATOM 1429 C C . LYS A 1 179 ? -5.492 -24.078 -9.219 1 98.25 179 LYS A C 1
ATOM 1431 O O . LYS A 1 179 ? -6.23 -24.281 -10.18 1 98.25 179 LYS A O 1
ATOM 1436 N N . GLN A 1 180 ? -5.645 -24.688 -8.086 1 98 180 GLN A N 1
ATOM 1437 C CA . GLN A 1 180 ? -6.773 -25.594 -7.855 1 98 180 GLN A CA 1
ATOM 1438 C C . GLN A 1 180 ? -8.102 -24.844 -7.945 1 98 180 GLN A C 1
ATOM 1440 O O . GLN A 1 180 ? -9.031 -25.297 -8.609 1 98 180 GLN A O 1
ATOM 1445 N N . GLN A 1 181 ? -8.172 -23.719 -7.285 1 98.12 181 GLN A N 1
ATOM 1446 C CA . GLN A 1 181 ? -9.391 -22.906 -7.336 1 98.12 181 GLN A CA 1
ATOM 1447 C C . GLN A 1 181 ? -9.672 -22.438 -8.758 1 98.12 181 GLN A C 1
ATOM 1449 O O . GLN A 1 181 ? -10.828 -22.406 -9.195 1 98.12 181 GLN A O 1
ATOM 1454 N N . ARG A 1 182 ? -8.617 -22.016 -9.43 1 98.25 182 ARG A N 1
ATOM 1455 C CA . ARG A 1 182 ? -8.797 -21.562 -10.805 1 98.25 182 ARG A CA 1
ATOM 1456 C C . ARG A 1 182 ? -9.297 -22.688 -11.695 1 98.25 182 ARG A C 1
ATOM 1458 O O . ARG A 1 182 ? -10.156 -22.484 -12.555 1 98.25 182 ARG A O 1
ATOM 1465 N N . LEU A 1 183 ? -8.758 -23.922 -11.492 1 97.25 183 LEU A N 1
ATOM 1466 C CA . LEU A 1 183 ? -9.203 -25.078 -12.25 1 97.25 183 LEU A CA 1
ATOM 1467 C C . LEU A 1 183 ? -10.688 -25.359 -12.016 1 97.25 183 LEU A C 1
ATOM 1469 O O . LEU A 1 183 ? -11.422 -25.688 -12.953 1 97.25 183 LEU A O 1
ATOM 1473 N N . GLU A 1 184 ? -11.133 -25.25 -10.812 1 97.06 184 GLU A N 1
ATOM 1474 C CA . GLU A 1 184 ? -12.547 -25.422 -10.484 1 97.06 184 GLU A CA 1
ATOM 1475 C C . GLU A 1 184 ? -13.414 -24.391 -11.18 1 97.06 184 GLU A C 1
ATOM 1477 O O . GLU A 1 184 ? -14.508 -24.688 -11.656 1 97.06 184 GLU A O 1
ATOM 1482 N N . PHE A 1 185 ? -12.898 -23.172 -11.219 1 97 185 PHE A N 1
ATOM 1483 C CA . PHE A 1 185 ? -13.609 -22.109 -11.898 1 97 185 PHE A CA 1
ATOM 1484 C C . PHE A 1 185 ? -13.703 -22.375 -13.398 1 97 185 PHE A C 1
ATOM 1486 O O . PHE A 1 185 ? -14.742 -22.141 -14.016 1 97 185 PHE A O 1
ATOM 1493 N N . LEU A 1 186 ? -12.648 -22.906 -14 1 94.75 186 LEU A N 1
ATOM 1494 C CA . LEU A 1 186 ? -12.609 -23.25 -15.414 1 94.75 186 LEU A CA 1
ATOM 1495 C C . LEU A 1 186 ? -13.609 -24.359 -15.742 1 94.75 186 LEU A C 1
ATOM 1497 O O . LEU A 1 186 ? -14.281 -24.297 -16.781 1 94.75 186 LEU A O 1
ATOM 1501 N N . LYS A 1 187 ? -13.797 -25.297 -14.875 1 92.56 187 LYS A N 1
ATOM 1502 C CA . LYS A 1 187 ? -14.68 -26.438 -15.078 1 92.56 187 LYS A CA 1
ATOM 1503 C C . LYS A 1 187 ? -16.141 -26.047 -14.906 1 92.56 187 LYS A C 1
ATOM 1505 O O . LYS A 1 187 ? -17.016 -26.562 -15.617 1 92.56 187 LYS A O 1
ATOM 1510 N N . SER A 1 188 ? -16.391 -25.25 -13.906 1 88.44 188 SER A N 1
ATOM 1511 C CA . SER A 1 188 ? -17.766 -24.859 -13.602 1 88.44 188 SER A CA 1
ATOM 1512 C C . SER A 1 188 ? -18.375 -24.031 -14.727 1 88.44 188 SER A C 1
ATOM 1514 O O . SER A 1 188 ? -19.594 -23.906 -14.836 1 88.44 188 SER A O 1
ATOM 1516 N N . ASN A 1 189 ? -17.578 -23.5 -15.578 1 77.62 189 ASN A N 1
ATOM 1517 C CA . ASN A 1 189 ? -18.062 -22.656 -16.656 1 77.62 189 ASN A CA 1
ATOM 1518 C C . ASN A 1 189 ? -17.906 -23.328 -18.016 1 77.62 189 ASN A C 1
ATOM 1520 O O . ASN A 1 189 ? -18.031 -22.688 -19.062 1 77.62 189 ASN A O 1
ATOM 1524 N N . ASP A 1 190 ? -17.469 -24.547 -17.953 1 69.62 190 ASP A N 1
ATOM 1525 C CA . ASP A 1 190 ? -17.438 -25.375 -19.172 1 69.62 190 ASP A CA 1
ATOM 1526 C C . ASP A 1 190 ? -18.844 -25.812 -19.562 1 69.62 190 ASP A C 1
ATOM 1528 O O . ASP A 1 190 ? -19.578 -26.375 -18.75 1 69.62 190 ASP A O 1
ATOM 1532 N N . PRO A 1 191 ? -19.438 -25.188 -20.609 1 58.59 191 PRO A N 1
ATOM 1533 C CA . PRO A 1 191 ? -20.797 -25.5 -21.047 1 58.59 191 PRO A CA 1
ATOM 1534 C C . PRO A 1 191 ? -21.078 -27.016 -21.078 1 58.59 191 PRO A C 1
ATOM 1536 O O . PRO A 1 191 ? -22.203 -27.438 -20.828 1 58.59 191 PRO A O 1
ATOM 1539 N N . VAL A 1 192 ? -20.234 -27.828 -21.422 1 53.41 192 VAL A N 1
ATOM 1540 C CA . VAL A 1 192 ? -20.562 -29.25 -21.578 1 53.41 192 VAL A CA 1
ATOM 1541 C C . VAL A 1 192 ? -20.922 -29.844 -20.219 1 53.41 192 VAL A C 1
ATOM 1543 O O . VAL A 1 192 ? -21.844 -30.656 -20.109 1 53.41 192 VAL A O 1
ATOM 1546 N N . GLN A 1 193 ? -20.328 -29.438 -19.203 1 50.66 193 GLN A N 1
ATOM 1547 C CA . GLN A 1 193 ? -20.625 -30 -17.891 1 50.66 193 GLN A CA 1
ATOM 1548 C C . GLN A 1 193 ? -21.859 -29.344 -17.281 1 50.66 193 GLN A C 1
ATOM 1550 O O . GLN A 1 193 ? -22.562 -29.953 -16.469 1 50.66 193 GLN A O 1
ATOM 1555 N N . SER A 1 194 ? -22.062 -28.078 -17.531 1 49.69 194 SER A N 1
ATOM 1556 C CA . SER A 1 194 ? -23.266 -27.438 -17 1 49.69 194 SER A CA 1
ATOM 1557 C C . SER A 1 194 ? -24.531 -28.062 -17.594 1 49.69 194 SER A C 1
ATOM 1559 O O . SER A 1 194 ? -25.562 -28.094 -16.938 1 49.69 194 SER A O 1
ATOM 1561 N N . ALA A 1 195 ? -24.516 -28.531 -18.781 1 48.94 195 ALA A N 1
ATOM 1562 C CA . ALA A 1 195 ? -25.672 -29.156 -19.422 1 48.94 195 ALA A CA 1
ATOM 1563 C C . ALA A 1 195 ? -25.984 -30.516 -18.797 1 48.94 195 ALA A C 1
ATOM 1565 O O . ALA A 1 195 ? -27.156 -30.875 -18.625 1 48.94 195 ALA A O 1
ATOM 1566 N N . SER A 1 196 ? -25 -31.234 -18.453 1 47.81 196 SER A N 1
ATOM 1567 C CA . SER A 1 196 ? -25.281 -32.562 -17.953 1 47.81 196 SER A CA 1
ATOM 1568 C C . SER A 1 196 ? -25.953 -32.531 -16.578 1 47.81 196 SER A C 1
ATOM 1570 O O . SER A 1 196 ? -26.812 -33.375 -16.281 1 47.81 196 SER A O 1
ATOM 1572 N N . ASN A 1 197 ? -25.688 -31.5 -15.789 1 48.53 197 ASN A N 1
ATOM 1573 C CA . ASN A 1 197 ? -26.344 -31.469 -14.484 1 48.53 197 ASN A CA 1
ATOM 1574 C C . ASN A 1 197 ? -27.781 -30.984 -14.602 1 48.53 197 ASN A C 1
ATOM 1576 O O . ASN A 1 197 ? -28.609 -31.234 -13.719 1 48.53 197 ASN A O 1
ATOM 1580 N N . SER A 1 198 ? -28.094 -30.234 -15.602 1 46.09 198 SER A N 1
ATOM 1581 C CA . SER A 1 198 ? -29.469 -29.812 -15.766 1 46.09 198 SER A CA 1
ATOM 1582 C C . SER A 1 198 ? -30.344 -30.938 -16.328 1 46.09 198 SER A C 1
ATOM 1584 O O . SER A 1 198 ? -31.531 -31.016 -16.016 1 46.09 198 SER A O 1
ATOM 1586 N N . GLU A 1 199 ? -29.828 -31.844 -17.141 1 45.75 199 GLU A N 1
ATOM 1587 C CA . GLU A 1 199 ? -30.625 -32.938 -17.703 1 45.75 199 GLU A CA 1
ATOM 1588 C C . GLU A 1 199 ? -30.922 -34 -16.656 1 45.75 199 GLU A C 1
ATOM 1590 O O . GLU A 1 199 ? -31.984 -34.625 -16.703 1 45.75 199 GLU A O 1
ATOM 1595 N N . LEU A 1 200 ? -30.078 -34.406 -15.742 1 40.88 200 LEU A N 1
ATOM 1596 C CA . LEU A 1 200 ? -30.359 -35.438 -14.758 1 40.88 200 LEU A CA 1
ATOM 1597 C C . LEU A 1 200 ? -31.438 -34.969 -13.773 1 40.88 200 LEU A C 1
ATOM 1599 O O . LEU A 1 200 ? -32.125 -35.781 -13.18 1 40.88 200 LEU A O 1
ATOM 1603 N N . LYS A 1 201 ? -31.641 -33.688 -13.695 1 43.72 201 LYS A N 1
ATOM 1604 C CA . LYS A 1 201 ? -32.656 -33.25 -12.742 1 43.72 201 LYS A CA 1
ATOM 1605 C C . LYS A 1 201 ? -34.062 -33.406 -13.336 1 43.72 201 LYS A C 1
ATOM 1607 O O . LYS A 1 201 ? -35.062 -33.219 -12.641 1 43.72 201 LYS A O 1
ATOM 1612 N N . VAL A 1 202 ? -34.094 -33.562 -14.602 1 46.53 202 VAL A N 1
ATOM 1613 C CA . VAL A 1 202 ? -35.438 -33.656 -15.164 1 46.53 202 VAL A CA 1
ATOM 1614 C C . VAL A 1 202 ? -35.938 -35.094 -15.125 1 46.53 202 VAL A C 1
ATOM 1616 O O . VAL A 1 202 ? -37.125 -35.344 -15.219 1 46.53 202 VAL A O 1
ATOM 1619 N N . SER A 1 203 ? -35.031 -36 -15.172 1 42.59 203 SER A N 1
ATOM 1620 C CA . SER A 1 203 ? -35.562 -37.344 -15.328 1 42.59 203 SER A CA 1
ATOM 1621 C C . SER A 1 203 ? -36.031 -37.938 -13.992 1 42.59 203 SER A C 1
ATOM 1623 O O . SER A 1 203 ? -36.625 -39 -13.953 1 42.59 203 SER A O 1
ATOM 1625 N N . GLU A 1 204 ? -35.656 -37.438 -12.844 1 35.03 204 GLU A N 1
ATOM 1626 C CA . GLU A 1 204 ? -36.094 -38.062 -11.609 1 35.03 204 GLU A CA 1
ATOM 1627 C C . GLU A 1 204 ? -37.406 -37.5 -11.133 1 35.03 204 GLU A C 1
ATOM 1629 O O . GLU A 1 204 ? -37.938 -37.906 -10.094 1 35.03 204 GLU A O 1
ATOM 1634 N N . LYS A 1 205 ? -38.094 -36.625 -12.039 1 26.11 205 LYS A N 1
ATOM 1635 C CA . LYS A 1 205 ? -39.5 -36.406 -11.672 1 26.11 205 LYS A CA 1
ATOM 1636 C C . LYS A 1 205 ? -40.438 -37.375 -12.398 1 26.11 205 LYS A C 1
ATOM 1638 O O . LYS A 1 205 ? -40.281 -37.594 -13.609 1 26.11 205 LYS A O 1
ATOM 1643 N N . MET B 1 1 ? 1.565 -24.75 9.547 1 59.53 1 MET B N 1
ATOM 1644 C CA . MET B 1 1 ? 1.394 -23.844 8.414 1 59.53 1 MET B CA 1
ATOM 1645 C C . MET B 1 1 ? -0.085 -23.625 8.117 1 59.53 1 MET B C 1
ATOM 1647 O O . MET B 1 1 ? -0.907 -24.516 8.32 1 59.53 1 MET B O 1
ATOM 1651 N N . SER B 1 2 ? -0.384 -22.266 7.992 1 69.44 2 SER B N 1
ATOM 1652 C CA . SER B 1 2 ? -1.793 -21.984 7.738 1 69.44 2 SER B CA 1
ATOM 1653 C C . SER B 1 2 ? -2.291 -22.719 6.496 1 69.44 2 SER B C 1
ATOM 1655 O O . SER B 1 2 ? -1.505 -23.031 5.605 1 69.44 2 SER B O 1
ATOM 1657 N N . ASN B 1 3 ? -3.398 -23.141 6.637 1 88.75 3 ASN B N 1
ATOM 1658 C CA . ASN B 1 3 ? -4.176 -23.672 5.523 1 88.75 3 ASN B CA 1
ATOM 1659 C C . ASN B 1 3 ? -4.176 -22.719 4.332 1 88.75 3 ASN B C 1
ATOM 1661 O O . ASN B 1 3 ? -4.508 -21.547 4.473 1 88.75 3 ASN B O 1
ATOM 1665 N N . SER B 1 4 ? -3.623 -23.188 3.184 1 95.81 4 SER B N 1
ATOM 1666 C CA . SER B 1 4 ? -3.482 -22.359 1.997 1 95.81 4 SER B CA 1
ATOM 1667 C C . SER B 1 4 ? -4.832 -21.797 1.548 1 95.81 4 SER B C 1
ATOM 1669 O O . SER B 1 4 ? -4.906 -20.688 1.021 1 95.81 4 SER B O 1
ATOM 1671 N N . LYS B 1 5 ? -5.902 -22.562 1.748 1 97.06 5 LYS B N 1
ATOM 1672 C CA . LYS B 1 5 ? -7.238 -22.094 1.393 1 97.06 5 LYS B CA 1
ATOM 1673 C C . LYS B 1 5 ? -7.625 -20.859 2.201 1 97.06 5 LYS B C 1
ATOM 1675 O O . LYS B 1 5 ? -8.156 -19.891 1.65 1 97.06 5 LYS B O 1
ATOM 1680 N N . ASN B 1 6 ? -7.379 -20.938 3.469 1 97.62 6 ASN B N 1
ATOM 1681 C CA . ASN B 1 6 ? -7.652 -19.812 4.344 1 97.62 6 ASN B CA 1
ATOM 1682 C C . ASN B 1 6 ? -6.785 -18.609 3.994 1 97.62 6 ASN B C 1
ATOM 1684 O O . ASN B 1 6 ? -7.258 -17.469 4.008 1 97.62 6 ASN B O 1
ATOM 1688 N N . CYS B 1 7 ? -5.52 -18.875 3.67 1 97.81 7 CYS B N 1
ATOM 1689 C CA . CYS B 1 7 ? -4.613 -17.797 3.283 1 97.81 7 CYS B CA 1
ATOM 1690 C C . CYS B 1 7 ? -5.098 -17.109 2.014 1 97.81 7 CYS B C 1
ATOM 1692 O O . CYS B 1 7 ? -5.086 -15.875 1.925 1 97.81 7 CYS B O 1
ATOM 1694 N N . LEU B 1 8 ? -5.566 -17.891 1.033 1 98.31 8 LEU B N 1
ATOM 1695 C CA . LEU B 1 8 ? -6.07 -17.312 -0.205 1 98.31 8 LEU B CA 1
ATOM 1696 C C . LEU B 1 8 ? -7.32 -16.469 0.056 1 98.31 8 LEU B C 1
ATOM 1698 O O . LEU B 1 8 ? -7.512 -15.422 -0.562 1 98.31 8 LEU B O 1
ATOM 1702 N N . GLU B 1 9 ? -8.172 -16.969 0.955 1 98 9 GLU B N 1
ATOM 1703 C CA . GLU B 1 9 ? -9.344 -16.188 1.325 1 98 9 GLU B CA 1
ATOM 1704 C C . GLU B 1 9 ? -8.953 -14.844 1.942 1 98 9 GLU B C 1
ATOM 1706 O O . GLU B 1 9 ? -9.555 -13.812 1.639 1 98 9 GLU B O 1
ATOM 1711 N N . PHE B 1 10 ? -7.941 -14.891 2.799 1 98.5 10 PHE B N 1
ATOM 1712 C CA . PHE B 1 10 ? -7.418 -13.664 3.395 1 98.5 10 PHE B CA 1
ATOM 1713 C C . PHE B 1 10 ? -6.906 -12.719 2.32 1 98.5 10 PHE B C 1
ATOM 1715 O O . PHE B 1 10 ? -7.234 -11.531 2.326 1 98.5 10 PHE B O 1
ATOM 1722 N N . PHE B 1 11 ? -6.145 -13.219 1.358 1 98.56 11 PHE B N 1
ATOM 1723 C CA . PHE B 1 11 ? -5.617 -12.406 0.268 1 98.56 11 PHE B CA 1
ATOM 1724 C C . PHE B 1 11 ? -6.75 -11.766 -0.524 1 98.56 11 PHE B C 1
ATOM 1726 O O . PHE B 1 11 ? -6.656 -10.602 -0.915 1 98.56 11 PHE B O 1
ATOM 1733 N N . LYS B 1 12 ? -7.766 -12.523 -0.742 1 98.06 12 LYS B N 1
ATOM 1734 C CA . LYS B 1 12 ? -8.891 -12.023 -1.522 1 98.06 12 LYS B CA 1
ATOM 1735 C C . LYS B 1 12 ? -9.602 -10.875 -0.797 1 98.06 12 LYS B C 1
ATOM 1737 O O . LYS B 1 12 ? -10.07 -9.93 -1.43 1 98.06 12 LYS B O 1
ATOM 1742 N N . GLN B 1 13 ? -9.695 -10.984 0.513 1 98 13 GLN B N 1
ATOM 1743 C CA . GLN B 1 13 ? -10.25 -9.891 1.293 1 98 13 GLN B CA 1
ATOM 1744 C C . GLN B 1 13 ? -9.375 -8.641 1.199 1 98 13 GLN B C 1
ATOM 1746 O O . GLN B 1 13 ? -9.875 -7.535 1.006 1 98 13 GLN B O 1
ATOM 1751 N N . VAL B 1 14 ? -8.062 -8.805 1.266 1 98.25 14 VAL B N 1
ATOM 1752 C CA . VAL B 1 14 ? -7.105 -7.711 1.159 1 98.25 14 VAL B CA 1
ATOM 1753 C C . VAL B 1 14 ? -7.219 -7.055 -0.215 1 98.25 14 VAL B C 1
ATOM 1755 O O . VAL B 1 14 ? -7.074 -5.836 -0.344 1 98.25 14 VAL B O 1
ATOM 1758 N N . SER B 1 15 ? -7.523 -7.852 -1.219 1 98.12 15 SER B N 1
ATOM 1759 C CA . SER B 1 15 ? -7.637 -7.383 -2.594 1 98.12 15 SER B CA 1
ATOM 1760 C C . SER B 1 15 ? -8.703 -6.301 -2.721 1 98.12 15 SER B C 1
ATOM 1762 O O . SER B 1 15 ? -8.578 -5.391 -3.543 1 98.12 15 SER B O 1
ATOM 1764 N N . LYS B 1 16 ? -9.75 -6.422 -1.943 1 98.12 16 LYS B N 1
ATOM 1765 C CA . LYS B 1 16 ? -10.844 -5.465 -2.004 1 98.12 16 LYS B CA 1
ATOM 1766 C C . LYS B 1 16 ? -10.359 -4.047 -1.715 1 98.12 16 LYS B C 1
ATOM 1768 O O . LYS B 1 16 ? -10.898 -3.078 -2.252 1 98.12 16 LYS B O 1
ATOM 1773 N N . LEU B 1 17 ? -9.297 -3.92 -0.943 1 98.62 17 LEU B N 1
ATOM 1774 C CA . LEU B 1 17 ? -8.766 -2.615 -0.559 1 98.62 17 LEU B CA 1
ATOM 1775 C C . LEU B 1 17 ? -8.062 -1.947 -1.732 1 98.62 17 LEU B C 1
ATOM 1777 O O . LEU B 1 17 ? -7.93 -0.721 -1.77 1 98.62 17 LEU B O 1
ATOM 1781 N N . LYS B 1 18 ? -7.57 -2.752 -2.711 1 98.25 18 LYS B N 1
ATOM 1782 C CA . LYS B 1 18 ? -6.914 -2.215 -3.9 1 98.25 18 LYS B CA 1
ATOM 1783 C C . LYS B 1 18 ? -7.898 -1.438 -4.77 1 98.25 18 LYS B C 1
ATOM 1785 O O . LYS B 1 18 ? -7.496 -0.593 -5.57 1 98.25 18 LYS B O 1
ATOM 1790 N N . HIS B 1 19 ? -9.188 -1.706 -4.543 1 96.62 19 HIS B N 1
ATOM 1791 C CA . HIS B 1 19 ? -10.203 -1.135 -5.422 1 96.62 19 HIS B CA 1
ATOM 1792 C C . HIS B 1 19 ? -11.195 -0.284 -4.641 1 96.62 19 HIS B C 1
ATOM 1794 O O . HIS B 1 19 ? -12.125 0.283 -5.219 1 96.62 19 HIS B O 1
ATOM 1800 N N . LEU B 1 20 ? -11.023 -0.253 -3.363 1 97.88 20 LEU B N 1
ATOM 1801 C CA . LEU B 1 20 ? -11.883 0.569 -2.518 1 97.88 20 LEU B CA 1
ATOM 1802 C C . LEU B 1 20 ? -11.406 2.018 -2.5 1 97.88 20 LEU B C 1
ATOM 1804 O O . LEU B 1 20 ? -10.406 2.338 -1.851 1 97.88 20 LEU B O 1
ATOM 1808 N N . GLU B 1 21 ? -12.133 2.855 -3.229 1 97.94 21 GLU B N 1
ATOM 1809 C CA . GLU B 1 21 ? -11.797 4.277 -3.287 1 97.94 21 GLU B CA 1
ATOM 1810 C C . GLU B 1 21 ? -12.07 4.961 -1.95 1 97.94 21 GLU B C 1
ATOM 1812 O O . GLU B 1 21 ? -13.047 4.645 -1.271 1 97.94 21 GLU B O 1
ATOM 1817 N N . ARG B 1 22 ? -11.242 5.895 -1.502 1 98.06 22 ARG B N 1
ATOM 1818 C CA . ARG B 1 22 ? -11.461 6.645 -0.272 1 98.06 22 ARG B CA 1
ATOM 1819 C C . ARG B 1 22 ? -12.719 7.508 -0.379 1 98.06 22 ARG B C 1
ATOM 1821 O O . ARG B 1 22 ? -12.773 8.43 -1.194 1 98.06 22 ARG B O 1
ATOM 1828 N N . THR B 1 23 ? -13.648 7.25 0.421 1 96.44 23 THR B N 1
ATOM 1829 C CA . THR B 1 23 ? -15 7.785 0.334 1 96.44 23 THR B CA 1
ATOM 1830 C C . THR B 1 23 ? -14.992 9.305 0.436 1 96.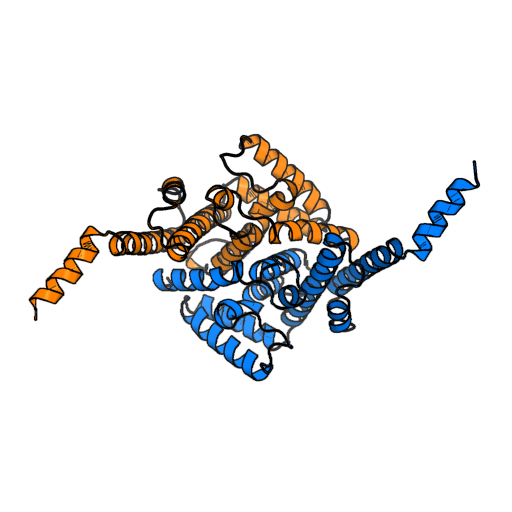44 23 THR B C 1
ATOM 1832 O O . THR B 1 23 ? -15.758 9.984 -0.249 1 96.44 23 THR B O 1
ATOM 1835 N N . GLY B 1 24 ? -14.125 9.852 1.278 1 95.94 24 GLY B N 1
ATOM 1836 C CA . GLY B 1 24 ? -14.047 11.297 1.418 1 95.94 24 GLY B CA 1
ATOM 1837 C C . GLY B 1 24 ? -13.766 12.008 0.107 1 95.94 24 GLY B C 1
ATOM 1838 O O . GLY B 1 24 ? -14.344 13.062 -0.167 1 95.94 24 GLY B O 1
ATOM 1839 N N . TRP B 1 25 ? -12.914 11.469 -0.721 1 97.94 25 TRP B N 1
ATOM 1840 C CA . TRP B 1 25 ? -12.57 12.07 -2.006 1 97.94 25 TRP B CA 1
ATOM 1841 C C . TRP B 1 25 ? -13.695 11.891 -3.012 1 97.94 25 TRP B C 1
ATOM 1843 O O . TRP B 1 25 ? -13.977 12.789 -3.814 1 97.94 25 TRP B O 1
ATOM 1853 N N . VAL B 1 26 ? -14.312 10.695 -2.939 1 97.19 26 VAL B N 1
ATOM 1854 C CA . VAL B 1 26 ? -15.453 10.438 -3.811 1 97.19 26 VAL B CA 1
ATOM 1855 C C . VAL B 1 26 ? -16.547 11.477 -3.561 1 97.19 26 VAL B C 1
ATOM 1857 O O . VAL B 1 26 ? -17.109 12.031 -4.504 1 97.19 26 VAL B O 1
ATOM 1860 N N . MET B 1 27 ? -16.781 11.766 -2.344 1 96 27 MET B N 1
ATOM 1861 C CA . MET B 1 27 ? -17.828 12.711 -1.952 1 96 27 MET B CA 1
ATOM 1862 C C . MET B 1 27 ? -17.484 14.125 -2.424 1 96 27 MET B C 1
ATOM 1864 O O . MET B 1 27 ? -18.375 14.961 -2.592 1 96 27 MET B O 1
ATOM 1868 N N . LYS B 1 28 ? -16.203 14.398 -2.65 1 97 28 LYS B N 1
ATOM 1869 C CA . LYS B 1 28 ? -15.773 15.703 -3.125 1 97 28 LYS B CA 1
ATOM 1870 C C . LYS B 1 28 ? -15.781 15.766 -4.652 1 97 28 LYS B C 1
ATOM 1872 O O . LYS B 1 28 ? -15.406 16.781 -5.238 1 97 28 LYS B O 1
ATOM 1877 N N . GLY B 1 29 ? -16.141 14.656 -5.285 1 96.81 29 GLY B N 1
ATOM 1878 C CA . GLY B 1 29 ? -16.281 14.625 -6.734 1 96.81 29 GLY B CA 1
ATOM 1879 C C . GLY B 1 29 ? -14.977 14.359 -7.457 1 96.81 29 GLY B C 1
ATOM 1880 O O . GLY B 1 29 ? -14.859 14.617 -8.656 1 96.81 29 GLY B O 1
ATOM 1881 N N . ILE B 1 30 ? -13.992 13.922 -6.773 1 96.75 30 ILE B N 1
ATOM 1882 C CA . ILE B 1 30 ? -12.711 13.594 -7.395 1 96.75 30 ILE B CA 1
ATOM 1883 C C . ILE B 1 30 ? -12.836 12.281 -8.156 1 96.75 30 ILE B C 1
ATOM 1885 O O . ILE B 1 30 ? -13.148 11.242 -7.57 1 96.75 30 ILE B O 1
ATOM 1889 N N . PRO B 1 31 ? -12.602 12.305 -9.445 1 94.19 31 PRO B N 1
ATOM 1890 C CA . PRO B 1 31 ? -12.703 11.062 -10.211 1 94.19 31 PRO B CA 1
ATOM 1891 C C . PRO B 1 31 ? -11.547 10.102 -9.945 1 94.19 31 PRO B C 1
ATOM 1893 O O . PRO B 1 31 ? -10.383 10.523 -9.922 1 94.19 31 PRO B O 1
ATOM 1896 N N . HIS B 1 32 ? -11.828 8.836 -9.758 1 93.62 32 HIS B N 1
ATOM 1897 C CA . HIS B 1 32 ? -10.859 7.77 -9.562 1 93.62 32 HIS B CA 1
ATOM 1898 C C . HIS B 1 32 ? -9.812 8.156 -8.516 1 93.62 32 HIS B C 1
ATOM 1900 O O . HIS B 1 32 ? -8.617 8.133 -8.789 1 93.62 32 HIS B O 1
ATOM 1906 N N . PRO B 1 33 ? -10.258 8.539 -7.332 1 98 33 PRO B N 1
ATOM 1907 C CA . PRO B 1 33 ? -9.312 8.953 -6.293 1 98 33 PRO B CA 1
ATOM 1908 C C . PRO B 1 33 ? -8.477 7.789 -5.77 1 98 33 PRO B C 1
ATOM 1910 O O . PRO B 1 33 ? -8.633 6.652 -6.223 1 98 33 PRO B O 1
ATOM 1913 N N . GLU B 1 34 ? -7.543 8.086 -4.867 1 98.5 34 GLU B N 1
ATOM 1914 C CA . GLU B 1 34 ? -6.727 7.039 -4.258 1 98.5 34 GLU B CA 1
ATOM 1915 C C . GLU B 1 34 ? -7.602 5.977 -3.59 1 98.5 34 GLU B C 1
ATOM 1917 O O . GLU B 1 34 ? -8.711 6.273 -3.139 1 98.5 34 GLU B O 1
ATOM 1922 N N . THR B 1 35 ? -7.09 4.789 -3.549 1 98.69 35 THR B N 1
ATOM 1923 C CA . THR B 1 35 ? -7.742 3.682 -2.861 1 98.69 35 THR B CA 1
ATOM 1924 C C . THR B 1 35 ? -7.25 3.574 -1.42 1 98.69 35 THR B C 1
ATOM 1926 O O . THR B 1 35 ? -6.254 4.199 -1.052 1 98.69 35 THR B O 1
ATOM 1929 N N . VAL B 1 36 ? -7.977 2.816 -0.646 1 98.75 36 VAL B N 1
ATOM 1930 C CA . VAL B 1 36 ? -7.586 2.57 0.739 1 98.75 36 VAL B CA 1
ATOM 1931 C C . VAL B 1 36 ? -6.203 1.929 0.782 1 98.75 36 VAL B C 1
ATOM 1933 O O . VAL B 1 36 ? -5.359 2.311 1.597 1 98.75 36 VAL B O 1
ATOM 1936 N N . SER B 1 37 ? -5.922 0.965 -0.107 1 98.81 37 SER B N 1
ATOM 1937 C CA . SER B 1 37 ? -4.605 0.335 -0.126 1 98.81 37 SER B CA 1
ATOM 1938 C C . SER B 1 37 ? -3.521 1.335 -0.513 1 98.81 37 SER B C 1
ATOM 1940 O O . SER B 1 37 ? -2.414 1.297 0.028 1 98.81 37 SER B O 1
ATOM 1942 N N . GLY B 1 38 ? -3.814 2.225 -1.521 1 98.81 38 GLY B N 1
ATOM 1943 C CA . GLY B 1 38 ? -2.859 3.26 -1.878 1 98.81 38 GLY B CA 1
ATOM 1944 C C . GLY B 1 38 ? -2.48 4.152 -0.71 1 98.81 38 GLY B C 1
ATOM 1945 O O . GLY B 1 38 ? -1.304 4.461 -0.515 1 98.81 38 GLY B O 1
ATOM 1946 N N . HIS B 1 39 ? -3.504 4.531 0.064 1 98.81 39 HIS B N 1
ATOM 1947 C CA . HIS B 1 39 ? -3.311 5.328 1.271 1 98.81 39 HIS B CA 1
ATOM 1948 C C . HIS B 1 39 ? -2.412 4.602 2.268 1 98.81 39 HIS B C 1
ATOM 1950 O O . HIS B 1 39 ? -1.438 5.176 2.762 1 98.81 39 HIS B O 1
ATOM 1956 N N . MET B 1 40 ? -2.67 3.32 2.504 1 98.88 40 MET B N 1
ATOM 1957 C CA . MET B 1 40 ? -1.905 2.549 3.48 1 98.88 40 MET B CA 1
ATOM 1958 C C . MET B 1 40 ? -0.491 2.283 2.975 1 98.88 40 MET B C 1
ATOM 1960 O O . MET B 1 40 ? 0.454 2.223 3.764 1 98.88 40 MET B O 1
ATOM 1964 N N . TYR B 1 41 ? -0.337 2.158 1.689 1 98.94 41 TYR B N 1
ATOM 1965 C CA . TYR B 1 41 ? 0.986 1.975 1.104 1 98.94 41 TYR B CA 1
ATOM 1966 C C . TYR B 1 41 ? 1.882 3.172 1.393 1 98.94 41 TYR B C 1
ATOM 1968 O O . TYR B 1 41 ? 3.002 3.014 1.883 1 98.94 41 TYR B O 1
ATOM 1976 N N . ARG B 1 42 ? 1.383 4.383 1.089 1 98.88 42 ARG B N 1
ATOM 1977 C CA . ARG B 1 42 ? 2.221 5.559 1.304 1 98.88 42 ARG B CA 1
ATOM 1978 C C . ARG B 1 42 ? 2.52 5.754 2.787 1 98.88 42 ARG B C 1
ATOM 1980 O O . ARG B 1 42 ? 3.615 6.184 3.152 1 98.88 42 ARG B O 1
ATOM 1987 N N . MET B 1 43 ? 1.568 5.395 3.684 1 98.88 43 MET B N 1
ATOM 1988 C CA . MET B 1 43 ? 1.826 5.449 5.117 1 98.88 43 MET B CA 1
ATOM 1989 C C . MET B 1 43 ? 2.957 4.5 5.504 1 98.88 43 MET B C 1
ATOM 1991 O O . MET B 1 43 ? 3.805 4.844 6.332 1 98.88 43 MET B O 1
ATOM 1995 N N . ALA B 1 44 ? 2.936 3.316 4.898 1 98.88 44 ALA B N 1
ATOM 1996 C CA . ALA B 1 44 ? 3.986 2.346 5.191 1 98.88 44 ALA B CA 1
ATOM 1997 C C . ALA B 1 44 ? 5.348 2.854 4.727 1 98.88 44 ALA B C 1
ATOM 1999 O O . ALA B 1 44 ? 6.348 2.703 5.43 1 98.88 44 ALA B O 1
ATOM 2000 N N . VAL B 1 45 ? 5.391 3.473 3.572 1 98.75 45 VAL B N 1
ATOM 2001 C CA . VAL B 1 45 ? 6.625 4.055 3.061 1 98.75 45 VAL B CA 1
ATOM 2002 C C . VAL B 1 45 ? 7.082 5.188 3.979 1 98.75 45 VAL B C 1
ATOM 2004 O O . VAL B 1 45 ? 8.273 5.316 4.266 1 98.75 45 VAL B O 1
ATOM 2007 N N . ALA B 1 46 ? 6.164 6.012 4.48 1 98.56 46 ALA B N 1
ATOM 2008 C CA . ALA B 1 46 ? 6.492 7.066 5.438 1 98.56 46 ALA B CA 1
ATOM 2009 C C . ALA B 1 46 ? 7.16 6.484 6.684 1 98.56 46 ALA B C 1
ATOM 2011 O O . ALA B 1 46 ? 8.117 7.062 7.211 1 98.56 46 ALA B O 1
ATOM 2012 N N . ALA B 1 47 ? 6.629 5.348 7.121 1 98.5 47 ALA B N 1
ATOM 2013 C CA . ALA B 1 47 ? 7.203 4.688 8.289 1 98.5 47 ALA B CA 1
ATOM 2014 C C . ALA B 1 47 ? 8.656 4.289 8.039 1 98.5 47 ALA B C 1
ATOM 2016 O O . ALA B 1 47 ? 9.477 4.312 8.953 1 98.5 47 ALA B O 1
ATOM 2017 N N . MET B 1 48 ? 9.008 3.949 6.801 1 97.94 48 MET B N 1
ATOM 2018 C CA . MET B 1 48 ? 10.375 3.574 6.453 1 97.94 48 MET B CA 1
ATOM 2019 C C . MET B 1 48 ? 11.305 4.781 6.523 1 97.94 48 MET B C 1
ATOM 2021 O O . MET B 1 48 ? 12.523 4.625 6.543 1 97.94 48 MET B O 1
ATOM 2025 N N . MET B 1 49 ? 10.75 5.961 6.535 1 97.44 49 MET B N 1
ATOM 2026 C CA . MET B 1 49 ? 11.555 7.18 6.555 1 97.44 49 MET B CA 1
ATOM 2027 C C . MET B 1 49 ? 11.945 7.547 7.984 1 97.44 49 MET B C 1
ATOM 2029 O O . MET B 1 49 ? 12.75 8.461 8.195 1 97.44 49 MET B O 1
ATOM 2033 N N . LEU B 1 50 ? 11.367 6.84 8.945 1 96.38 50 LEU B N 1
ATOM 2034 C CA . LEU B 1 50 ? 11.695 7.062 10.344 1 96.38 50 LEU B CA 1
ATOM 2035 C C . LEU B 1 50 ? 13.078 6.504 10.68 1 96.38 50 LEU B C 1
ATOM 2037 O O . LEU B 1 50 ? 13.594 5.648 9.953 1 96.38 50 LEU B O 1
ATOM 2041 N N . ASP B 1 51 ? 13.703 7.031 11.672 1 93.19 51 ASP B N 1
ATOM 2042 C CA . ASP B 1 51 ? 15 6.543 12.125 1 93.19 51 ASP B CA 1
ATOM 2043 C C . ASP B 1 51 ? 15.078 6.531 13.648 1 93.19 51 ASP B C 1
ATOM 2045 O O . ASP B 1 51 ? 14.055 6.555 14.328 1 93.19 51 ASP B O 1
ATOM 2049 N N . HIS B 1 52 ? 16.297 6.359 14.203 1 91.62 52 HIS B N 1
ATOM 2050 C CA . HIS B 1 52 ? 16.484 6.16 15.633 1 91.62 52 HIS B CA 1
ATOM 2051 C C . HIS B 1 52 ? 16.078 7.402 16.422 1 91.62 52 HIS B C 1
ATOM 2053 O O . HIS B 1 52 ? 15.688 7.305 17.594 1 91.62 52 HIS B O 1
ATOM 2059 N N . SER B 1 53 ? 16.094 8.562 15.805 1 92.81 53 SER B N 1
ATOM 2060 C CA . SER B 1 53 ? 15.797 9.805 16.5 1 92.81 53 SER B CA 1
ATOM 2061 C C . SER B 1 53 ? 14.312 9.906 16.844 1 92.81 53 SER B C 1
ATOM 2063 O O . SER B 1 53 ? 13.906 10.734 17.656 1 92.81 53 SER B O 1
ATOM 2065 N N . ASP B 1 54 ? 13.469 9.047 16.266 1 95.12 54 ASP B N 1
ATOM 2066 C CA . ASP B 1 54 ? 12.023 9.109 16.469 1 95.12 54 ASP B CA 1
ATOM 2067 C C . ASP B 1 54 ? 11.617 8.344 17.734 1 95.12 54 ASP B C 1
ATOM 2069 O O . ASP B 1 54 ? 10.484 8.477 18.203 1 95.12 54 ASP B O 1
ATOM 2073 N N . ASN B 1 55 ? 12.422 7.562 18.312 1 95.31 55 ASN B N 1
ATOM 2074 C CA . ASN B 1 55 ? 12.242 6.887 19.594 1 95.31 55 ASN B CA 1
ATOM 2075 C C . ASN B 1 55 ? 10.984 6.016 19.594 1 95.31 55 ASN B C 1
ATOM 2077 O O . ASN B 1 55 ? 10.172 6.098 20.516 1 95.31 55 ASN B O 1
ATOM 2081 N N . VAL B 1 56 ? 10.672 5.289 18.531 1 97.62 56 VAL B N 1
ATOM 2082 C CA . VAL B 1 56 ? 9.586 4.32 18.391 1 97.62 56 VAL B CA 1
ATOM 2083 C C . VAL B 1 56 ? 10.117 3.045 17.734 1 97.62 56 VAL B C 1
ATOM 2085 O O . VAL B 1 56 ? 11.195 3.043 17.141 1 97.62 56 VAL B O 1
ATOM 2088 N N . ASP B 1 57 ? 9.422 1.981 17.969 1 97.81 57 ASP B N 1
ATOM 2089 C CA . ASP B 1 57 ? 9.656 0.772 17.188 1 97.81 57 ASP B CA 1
ATOM 2090 C C . ASP B 1 57 ? 9.164 0.94 15.75 1 97.81 57 ASP B C 1
ATOM 2092 O O . ASP B 1 57 ? 7.984 0.729 15.469 1 97.81 57 ASP B O 1
ATOM 2096 N N . THR B 1 58 ? 10.094 1.225 14.844 1 97.12 58 THR B N 1
ATOM 2097 C CA . THR B 1 58 ? 9.75 1.578 13.477 1 97.12 58 THR B CA 1
ATOM 2098 C C . THR B 1 58 ? 9.094 0.401 12.758 1 97.12 58 THR B C 1
ATOM 2100 O O . THR B 1 58 ? 8.211 0.593 11.914 1 97.12 58 THR B O 1
ATOM 2103 N N . ASN B 1 59 ? 9.547 -0.811 13.094 1 97.5 59 ASN B N 1
ATOM 2104 C CA . ASN B 1 59 ? 8.93 -1.989 12.5 1 97.5 59 ASN B CA 1
ATOM 2105 C C . ASN B 1 59 ? 7.465 -2.129 12.914 1 97.5 59 ASN B C 1
ATOM 2107 O O . ASN B 1 59 ? 6.617 -2.496 12.102 1 97.5 59 ASN B O 1
ATOM 2111 N N . LYS B 1 60 ? 7.254 -1.885 14.148 1 98.31 60 LYS B N 1
ATOM 2112 C CA . LYS B 1 60 ? 5.879 -1.945 14.633 1 98.31 60 LYS B CA 1
ATOM 2113 C C . LYS B 1 60 ? 5.02 -0.869 13.977 1 98.31 60 LYS B C 1
ATOM 2115 O O . LYS B 1 60 ? 3.879 -1.13 13.586 1 98.31 60 LYS B O 1
ATOM 2120 N N . VAL B 1 61 ? 5.523 0.378 13.828 1 98.81 61 VAL B N 1
ATOM 2121 C CA . VAL B 1 61 ? 4.812 1.47 13.172 1 98.81 61 VAL B CA 1
ATOM 2122 C C . VAL B 1 61 ? 4.477 1.077 11.734 1 98.81 61 VAL B C 1
ATOM 2124 O O . VAL B 1 61 ? 3.338 1.244 11.289 1 98.81 61 VAL B O 1
ATOM 2127 N N . LEU B 1 62 ? 5.457 0.511 11.031 1 98.75 62 LEU B N 1
ATOM 2128 C CA . LEU B 1 62 ? 5.285 0.088 9.648 1 98.75 62 LEU B CA 1
ATOM 2129 C C . LEU B 1 62 ? 4.172 -0.949 9.531 1 98.75 62 LEU B C 1
ATOM 2131 O O . LEU B 1 62 ? 3.264 -0.799 8.711 1 98.75 62 LEU B O 1
ATOM 2135 N N . ARG B 1 63 ? 4.18 -1.938 10.359 1 98.75 63 ARG B N 1
ATOM 2136 C CA . ARG B 1 63 ? 3.186 -3.004 10.336 1 98.75 63 ARG B CA 1
ATOM 2137 C C . ARG B 1 63 ? 1.805 -2.471 10.711 1 98.75 63 ARG B C 1
ATOM 2139 O O . ARG B 1 63 ? 0.799 -2.871 10.125 1 98.75 63 ARG B O 1
ATOM 2146 N N . MET B 1 64 ? 1.772 -1.566 11.648 1 98.88 64 MET B N 1
ATOM 2147 C CA . MET B 1 64 ? 0.507 -0.965 12.055 1 98.88 64 MET B CA 1
ATOM 2148 C C . MET B 1 64 ? -0.09 -0.131 10.93 1 98.88 64 MET B C 1
ATOM 2150 O O . MET B 1 64 ? -1.307 -0.128 10.727 1 98.88 64 MET B O 1
ATOM 2154 N N . CYS B 1 65 ? 0.756 0.553 10.148 1 98.94 65 CYS B N 1
ATOM 2155 C CA . CYS B 1 65 ? 0.297 1.299 8.977 1 98.94 65 CYS B CA 1
ATOM 2156 C C . CYS B 1 65 ? -0.376 0.374 7.973 1 98.94 65 CYS B C 1
ATOM 2158 O O . CYS B 1 65 ? -1.347 0.761 7.32 1 98.94 65 CYS B O 1
ATOM 2160 N N . LEU B 1 66 ? 0.049 -0.854 7.871 1 98.81 66 LEU B N 1
ATOM 2161 C CA . LEU B 1 66 ? -0.419 -1.795 6.859 1 98.81 66 LEU B CA 1
ATOM 2162 C C . LEU B 1 66 ? -1.75 -2.416 7.27 1 98.81 66 LEU B C 1
ATOM 2164 O O . LEU B 1 66 ? -2.477 -2.951 6.43 1 98.81 66 LEU B O 1
ATOM 2168 N N . VAL B 1 67 ? -2.115 -2.277 8.578 1 98.62 67 VAL B N 1
ATOM 2169 C CA . VAL B 1 67 ? -3.275 -3.062 8.992 1 98.62 67 VAL B CA 1
ATOM 2170 C C . VAL B 1 67 ? -4.363 -2.135 9.523 1 98.62 67 VAL B C 1
ATOM 2172 O O . VAL B 1 67 ? -5.508 -2.555 9.719 1 98.62 67 VAL B O 1
ATOM 2175 N N . HIS B 1 68 ? -4.074 -0.837 9.75 1 98.25 68 HIS B N 1
ATOM 2176 C CA . HIS B 1 68 ? -4.961 0.009 10.539 1 98.25 68 HIS B CA 1
ATOM 2177 C C . HIS B 1 68 ? -6.328 0.147 9.875 1 98.25 68 HIS B C 1
ATOM 2179 O O . HIS B 1 68 ? -7.344 0.3 10.562 1 98.25 68 HIS B O 1
ATOM 2185 N N . ASP B 1 69 ? -6.398 0.046 8.562 1 98 69 ASP B N 1
ATOM 2186 C CA . ASP B 1 69 ? -7.668 0.15 7.844 1 98 69 ASP B CA 1
ATOM 2187 C C . ASP B 1 69 ? -8.047 -1.185 7.207 1 98 69 ASP B C 1
ATOM 2189 O O . ASP B 1 69 ? -8.898 -1.231 6.316 1 98 69 ASP B O 1
ATOM 2193 N N . LEU B 1 70 ? -7.395 -2.314 7.59 1 98.12 70 LEU B N 1
ATOM 2194 C CA . LEU B 1 70 ? -7.578 -3.623 6.969 1 98.12 70 LEU B CA 1
ATOM 2195 C C . LEU B 1 70 ? -9.039 -4.062 7.051 1 98.12 70 LEU B C 1
ATOM 2197 O O . LEU B 1 70 ? -9.562 -4.656 6.105 1 98.12 70 LEU B O 1
ATOM 2201 N N . ALA B 1 71 ? -9.734 -3.707 8.094 1 97 71 ALA B N 1
ATOM 2202 C CA . ALA B 1 71 ? -11.117 -4.133 8.305 1 97 71 ALA B CA 1
ATOM 2203 C C . ALA B 1 71 ? -12.047 -3.486 7.285 1 97 71 ALA B C 1
ATOM 2205 O O . ALA B 1 71 ? -13.188 -3.928 7.109 1 97 71 ALA B O 1
ATOM 2206 N N . GLU B 1 72 ? -11.586 -2.451 6.594 1 97.44 72 GLU B N 1
ATOM 2207 C CA . GLU B 1 72 ? -12.43 -1.741 5.637 1 97.44 72 GLU B CA 1
ATOM 2208 C C . GLU B 1 72 ? -12.711 -2.6 4.41 1 97.44 72 GLU B C 1
ATOM 2210 O O . GLU B 1 72 ? -13.609 -2.287 3.619 1 97.44 72 GLU B O 1
ATOM 2215 N N . CYS B 1 73 ? -11.992 -3.676 4.227 1 96.81 73 CYS B N 1
ATOM 2216 C CA . CYS B 1 73 ? -12.266 -4.586 3.121 1 96.81 73 CYS B CA 1
ATOM 2217 C C . CYS B 1 73 ? -13.664 -5.168 3.229 1 96.81 73 CYS B C 1
ATOM 2219 O O . CYS B 1 73 ? -14.273 -5.535 2.219 1 96.81 73 CYS B O 1
ATOM 2221 N N . GLU B 1 74 ? -14.195 -5.242 4.414 1 94.5 74 GLU B N 1
ATOM 2222 C CA . GLU B 1 74 ? -15.547 -5.754 4.621 1 94.5 74 GLU B CA 1
ATOM 2223 C C . GLU B 1 74 ? -16.484 -4.652 5.102 1 94.5 74 GLU B C 1
ATOM 2225 O O . GLU B 1 74 ? -17.625 -4.547 4.625 1 94.5 74 GLU B O 1
ATOM 2230 N N . VAL B 1 75 ? -16.016 -3.73 5.949 1 92.44 75 VAL B N 1
ATOM 2231 C CA . VAL B 1 75 ? -16.859 -2.715 6.582 1 92.44 75 VAL B CA 1
ATOM 2232 C C . VAL B 1 75 ? -17.062 -1.546 5.621 1 92.44 75 VAL B C 1
ATOM 2234 O O . VAL B 1 75 ? -18.047 -0.815 5.73 1 92.44 75 VAL B O 1
ATOM 2237 N N . GLY B 1 76 ? -16.141 -1.399 4.652 1 92.06 76 GLY B N 1
ATOM 2238 C CA . GLY B 1 76 ? -16.141 -0.207 3.82 1 92.06 76 GLY B CA 1
ATOM 2239 C C . GLY B 1 76 ? -15.391 0.955 4.449 1 92.06 76 GLY B C 1
ATOM 2240 O O . GLY B 1 76 ? -15.023 0.899 5.625 1 92.06 76 GLY B O 1
ATOM 2241 N N . ASP B 1 77 ? -15.062 1.929 3.646 1 92.81 77 ASP B N 1
ATOM 2242 C CA . ASP B 1 77 ? -14.406 3.139 4.137 1 92.81 77 ASP B CA 1
ATOM 2243 C C . ASP B 1 77 ? -15.43 4.152 4.637 1 92.81 77 ASP B C 1
ATOM 2245 O O . ASP B 1 77 ? -15.875 5.02 3.883 1 92.81 77 ASP B O 1
ATOM 2249 N N . ILE B 1 78 ? -15.688 4.105 5.832 1 87.25 78 ILE B N 1
ATOM 2250 C CA . ILE B 1 78 ? -16.75 4.914 6.438 1 87.25 78 ILE B CA 1
ATOM 2251 C C . ILE B 1 78 ? -16.172 6.258 6.887 1 87.25 78 ILE B C 1
ATOM 2253 O O . ILE B 1 78 ? -15.164 6.305 7.59 1 87.25 78 ILE B O 1
ATOM 2257 N N . THR B 1 79 ? -16.812 7.281 6.496 1 85.44 79 THR B N 1
ATOM 2258 C CA . THR B 1 79 ? -16.438 8.633 6.91 1 85.44 79 THR B CA 1
ATOM 2259 C C . THR B 1 79 ? -17.391 9.141 7.988 1 85.44 79 THR B C 1
ATOM 2261 O O . THR B 1 79 ? -18.422 8.516 8.266 1 85.44 79 THR B O 1
ATOM 2264 N N . PRO B 1 80 ? -17.062 10.289 8.57 1 81.69 80 PRO B N 1
ATOM 2265 C CA . PRO B 1 80 ? -17.953 10.867 9.57 1 81.69 80 PRO B CA 1
ATOM 2266 C C . PRO B 1 80 ? -19.312 11.266 8.984 1 81.69 80 PRO B C 1
ATOM 2268 O O . PRO B 1 80 ? -20.266 11.477 9.734 1 81.69 80 PRO B O 1
ATOM 2271 N N . HIS B 1 81 ? -19.5 11.273 7.758 1 81.94 81 HIS B N 1
ATOM 2272 C CA . HIS B 1 81 ? -20.703 11.75 7.094 1 81.94 81 HIS B CA 1
ATOM 2273 C C . HIS B 1 81 ? -21.594 10.586 6.66 1 81.94 81 HIS B C 1
ATOM 2275 O O . HIS B 1 81 ? -22.656 10.797 6.074 1 81.94 81 HIS B O 1
ATOM 2281 N N . CYS B 1 82 ? -21.25 9.344 7.016 1 79.94 82 CYS B N 1
ATOM 2282 C CA . CYS B 1 82 ? -21.984 8.164 6.547 1 79.94 82 CYS B CA 1
ATOM 2283 C C . CYS B 1 82 ? -23.062 7.758 7.543 1 79.94 82 CYS B C 1
ATOM 2285 O O . CYS B 1 82 ? -23.766 6.777 7.32 1 79.94 82 CYS B O 1
ATOM 2287 N N . GLY B 1 83 ? -23.203 8.477 8.688 1 81.38 83 GLY B N 1
ATOM 2288 C CA . GLY B 1 83 ? -24.297 8.234 9.617 1 81.38 83 GLY B CA 1
ATOM 2289 C C . GLY B 1 83 ? -24.047 7.043 10.523 1 81.38 83 GLY B C 1
ATOM 2290 O O . GLY B 1 83 ? -25 6.453 11.047 1 81.38 83 GLY B O 1
ATOM 2291 N N . VAL B 1 84 ? -22.906 6.496 10.562 1 83.56 84 VAL B N 1
ATOM 2292 C CA . VAL B 1 84 ? -22.516 5.418 11.461 1 83.56 84 VAL B CA 1
ATOM 2293 C C . VAL B 1 84 ? -21.734 5.988 12.641 1 83.56 84 VAL B C 1
ATOM 2295 O O . VAL B 1 84 ? -20.812 6.789 12.453 1 83.56 84 VAL B O 1
ATOM 2298 N N . SER B 1 85 ? -22.141 5.613 13.836 1 87 85 SER B N 1
ATOM 2299 C CA . SER B 1 85 ? -21.453 6.133 15.023 1 87 85 SER B CA 1
ATOM 2300 C C . SER B 1 85 ? -20.047 5.57 15.133 1 87 85 SER B C 1
ATOM 2302 O O . SER B 1 85 ? -19.75 4.504 14.594 1 87 85 SER B O 1
ATOM 2304 N N . ASP B 1 86 ? -19.203 6.203 15.852 1 86.31 86 ASP B N 1
ATOM 2305 C CA . ASP B 1 86 ? -17.844 5.746 16.094 1 86.31 86 ASP B CA 1
ATOM 2306 C C . ASP B 1 86 ? -17.828 4.395 16.797 1 86.31 86 ASP B C 1
ATOM 2308 O O . ASP B 1 86 ? -16.969 3.549 16.531 1 86.31 86 ASP B O 1
ATOM 2312 N N . GLU B 1 87 ? -18.719 4.238 17.703 1 88.38 87 GLU B N 1
ATOM 2313 C CA . GLU B 1 87 ? -18.812 2.996 18.469 1 88.38 87 GLU B CA 1
ATOM 2314 C C . GLU B 1 87 ? -19.219 1.829 17.562 1 88.38 87 GLU B C 1
ATOM 2316 O O . GLU B 1 87 ? -18.625 0.745 17.656 1 88.38 87 GLU B O 1
ATOM 2321 N N . ASP B 1 88 ? -20.188 2.041 16.766 1 89.38 88 ASP B N 1
ATOM 2322 C CA . ASP B 1 88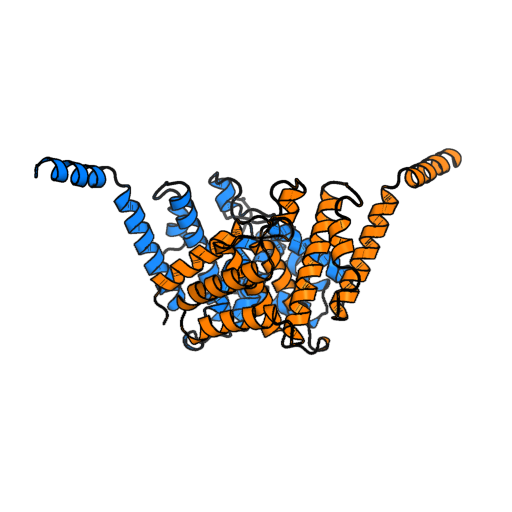 ? -20.641 1.001 15.844 1 89.38 88 ASP B CA 1
ATOM 2323 C C . ASP B 1 88 ? -19.547 0.662 14.828 1 89.38 88 ASP B C 1
ATOM 2325 O O . ASP B 1 88 ? -19.344 -0.506 14.484 1 89.38 88 ASP B O 1
ATOM 2329 N N . LYS B 1 89 ? -18.906 1.69 14.367 1 87.5 89 LYS B N 1
ATOM 2330 C CA . LYS B 1 89 ? -17.781 1.468 13.453 1 87.5 89 LYS B CA 1
ATOM 2331 C C . LYS B 1 89 ? -16.703 0.612 14.117 1 87.5 89 LYS B C 1
ATOM 2333 O O . LYS B 1 89 ? -16.203 -0.339 13.508 1 87.5 89 LYS B O 1
ATOM 2338 N N . HIS B 1 90 ? -16.406 0.966 15.297 1 90.81 90 HIS B N 1
ATOM 2339 C CA . HIS B 1 90 ? -15.391 0.232 16.047 1 90.81 90 HIS B CA 1
ATOM 2340 C C . HIS B 1 90 ? -15.781 -1.232 16.219 1 90.81 90 HIS B C 1
ATOM 2342 O O . HIS B 1 90 ? -14.953 -2.127 16.016 1 90.81 90 HIS B O 1
ATOM 2348 N N . LYS B 1 91 ? -16.953 -1.488 16.562 1 91.94 91 LYS B N 1
ATOM 2349 C CA . LYS B 1 91 ? -17.453 -2.848 16.766 1 91.94 91 LYS B CA 1
ATOM 2350 C C . LYS B 1 91 ? -17.375 -3.656 15.469 1 91.94 91 LYS B C 1
ATOM 2352 O O . LYS B 1 91 ? -16.938 -4.809 15.469 1 91.94 91 LYS B O 1
ATOM 2357 N N . ARG B 1 92 ? -17.766 -3.088 14.406 1 91.88 92 ARG B N 1
ATOM 2358 C CA . ARG B 1 92 ? -17.75 -3.758 13.109 1 91.88 92 ARG B CA 1
ATOM 2359 C C . ARG B 1 92 ? -16.312 -4.051 12.672 1 91.88 92 ARG B C 1
ATOM 2361 O O . ARG B 1 92 ? -16.031 -5.137 12.164 1 91.88 92 ARG B O 1
ATOM 2368 N N . GLU B 1 93 ? -15.453 -3.078 12.891 1 93.44 93 GLU B N 1
ATOM 2369 C CA . GLU B 1 93 ? -14.047 -3.246 12.516 1 93.44 93 GLU B CA 1
ATOM 2370 C C . GLU B 1 93 ? -13.391 -4.355 13.328 1 93.44 93 GLU B C 1
ATOM 2372 O O . GLU B 1 93 ? -12.664 -5.188 12.781 1 93.44 93 GLU B O 1
ATOM 2377 N N . MET B 1 94 ? -13.711 -4.387 14.602 1 93.62 94 MET B N 1
ATOM 2378 C CA . MET B 1 94 ? -13.125 -5.398 15.469 1 93.62 94 MET B CA 1
ATOM 2379 C C . MET B 1 94 ? -13.641 -6.789 15.109 1 93.62 94 MET B C 1
ATOM 2381 O O . MET B 1 94 ? -12.875 -7.75 15.078 1 93.62 94 MET B O 1
ATOM 2385 N N . SER B 1 95 ? -14.883 -6.871 14.844 1 94.94 95 SER B N 1
ATOM 2386 C CA . SER B 1 95 ? -15.477 -8.148 14.445 1 94.94 95 SER B CA 1
ATOM 2387 C C . SER B 1 95 ? -14.891 -8.641 13.125 1 94.94 95 SER B C 1
ATOM 2389 O O . SER B 1 95 ? -14.539 -9.812 13 1 94.94 95 SER B O 1
ATOM 2391 N N . THR B 1 96 ? -14.789 -7.754 12.195 1 96.06 96 THR B N 1
ATOM 2392 C CA . THR B 1 96 ? -14.219 -8.086 10.898 1 96.06 96 THR B CA 1
ATOM 2393 C C . THR B 1 96 ? -12.773 -8.547 11.047 1 96.06 96 THR B C 1
ATOM 2395 O O . THR B 1 96 ? -12.367 -9.555 10.469 1 96.06 96 THR B O 1
ATOM 2398 N N . MET B 1 97 ? -12.016 -7.812 11.867 1 95.94 97 MET B N 1
ATOM 2399 C CA . MET B 1 97 ? -10.609 -8.148 12.047 1 95.94 97 MET B CA 1
ATOM 2400 C C . MET B 1 97 ? -10.461 -9.516 12.719 1 95.94 97 MET B C 1
ATOM 2402 O O . MET B 1 97 ? -9.547 -10.273 12.391 1 95.94 97 MET B O 1
ATOM 2406 N N . SER B 1 98 ? -11.352 -9.742 13.672 1 96.12 98 SER B N 1
ATOM 2407 C CA . SER B 1 98 ? -11.328 -11.047 14.32 1 96.12 98 SER B CA 1
ATOM 2408 C C . SER B 1 98 ? -11.547 -12.172 13.32 1 96.12 98 SER B C 1
ATOM 2410 O O . SER B 1 98 ? -10.82 -13.164 13.312 1 96.12 98 SER B O 1
ATOM 2412 N N . SER B 1 99 ? -12.469 -12.008 12.469 1 96.44 99 SER B N 1
ATOM 2413 C CA . SER B 1 99 ? -12.766 -13 11.438 1 96.44 99 SER B CA 1
ATOM 2414 C C . SER B 1 99 ? -11.609 -13.133 10.453 1 96.44 99 SER B C 1
ATOM 2416 O O . SER B 1 99 ? -11.195 -14.25 10.117 1 96.44 99 SER B O 1
ATOM 2418 N N . LEU B 1 100 ? -11.086 -12.055 9.984 1 96.75 100 LEU B N 1
ATOM 2419 C CA . LEU B 1 100 ? -10.008 -12.039 9 1 96.75 100 LEU B CA 1
ATOM 2420 C C . LEU B 1 100 ? -8.758 -12.719 9.547 1 96.75 100 LEU B C 1
ATOM 2422 O O . LEU B 1 100 ? -8.156 -13.555 8.875 1 96.75 100 LEU B O 1
ATOM 2426 N N . THR B 1 101 ? -8.406 -12.367 10.75 1 96.5 101 THR B N 1
ATOM 2427 C CA . THR B 1 101 ? -7.141 -12.836 11.297 1 96.5 101 THR B CA 1
ATOM 2428 C C . THR B 1 101 ? -7.25 -14.297 11.727 1 96.5 101 THR B C 1
ATOM 2430 O O . THR B 1 101 ? -6.234 -14.984 11.875 1 96.5 101 THR B O 1
ATOM 2433 N N . SER B 1 102 ? -8.492 -14.805 11.969 1 96.25 102 SER B N 1
ATOM 2434 C CA . SER B 1 102 ? -8.695 -16.203 12.297 1 96.25 102 SER B CA 1
ATOM 2435 C C . SER B 1 102 ? -8.359 -17.109 11.117 1 96.25 102 SER B C 1
ATOM 2437 O O . SER B 1 102 ? -8.18 -18.328 11.281 1 96.25 102 SER B O 1
ATOM 2439 N N . LEU B 1 103 ? -8.266 -16.531 9.93 1 96.31 103 LEU B N 1
ATOM 2440 C CA . LEU B 1 103 ? -7.895 -17.281 8.734 1 96.31 103 LEU B CA 1
ATOM 2441 C C . LEU B 1 103 ? -6.402 -17.609 8.742 1 96.31 103 LEU B C 1
ATOM 2443 O O . LEU B 1 103 ? -5.949 -18.484 7.996 1 96.31 103 LEU B O 1
ATOM 2447 N N . LEU B 1 104 ? -5.641 -16.906 9.562 1 96.5 104 LEU B N 1
ATOM 2448 C CA . LEU B 1 104 ? -4.184 -17.016 9.555 1 96.5 104 LEU B CA 1
ATOM 2449 C C . LEU B 1 104 ? -3.688 -17.859 10.711 1 96.5 104 LEU B C 1
ATOM 2451 O O . LEU B 1 104 ? -4.449 -18.172 11.625 1 96.5 104 LEU B O 1
ATOM 2455 N N . ASN B 1 105 ? -2.387 -18.359 10.594 1 94.44 105 ASN B N 1
ATOM 2456 C CA . ASN B 1 105 ? -1.798 -19 11.758 1 94.44 105 ASN B CA 1
ATOM 2457 C C . ASN B 1 105 ? -1.889 -18.125 13 1 94.44 105 ASN B C 1
ATOM 2459 O O . ASN B 1 105 ? -1.73 -16.906 12.914 1 94.44 105 ASN B O 1
ATOM 2463 N N . PRO B 1 106 ? -2.082 -18.688 14.133 1 94.25 106 PRO B N 1
ATOM 2464 C CA . PRO B 1 106 ? -2.438 -17.953 15.352 1 94.25 106 PRO B CA 1
ATOM 2465 C C . PRO B 1 106 ? -1.431 -16.859 15.688 1 94.25 106 PRO B C 1
ATOM 2467 O O . PRO B 1 106 ? -1.823 -15.727 15.984 1 94.25 106 PRO B O 1
ATOM 2470 N N . PRO B 1 107 ? -0.107 -17.094 15.641 1 94.81 107 PRO B N 1
ATOM 2471 C CA . PRO B 1 107 ? 0.81 -16.016 15.984 1 94.81 107 PRO B CA 1
ATOM 2472 C C . PRO B 1 107 ? 0.703 -14.82 15.023 1 94.81 107 PRO B C 1
ATOM 2474 O O . PRO B 1 107 ? 0.782 -13.672 15.453 1 94.81 107 PRO B O 1
ATOM 2477 N N . VAL B 1 108 ? 0.521 -15.07 13.758 1 95.5 108 VAL B N 1
ATOM 2478 C CA . VAL B 1 108 ? 0.421 -14.031 12.734 1 95.5 108 VAL B CA 1
ATOM 2479 C C . VAL B 1 108 ? -0.899 -13.281 12.883 1 95.5 108 VAL B C 1
ATOM 2481 O O . VAL B 1 108 ? -0.921 -12.047 12.898 1 95.5 108 VAL B O 1
ATOM 2484 N N . GLY B 1 109 ? -1.97 -14.078 12.969 1 96.75 109 GLY B N 1
ATOM 2485 C CA . GLY B 1 109 ? -3.277 -13.469 13.156 1 96.75 109 GLY B CA 1
ATOM 2486 C C . GLY B 1 109 ? -3.361 -12.617 14.406 1 96.75 109 GLY B C 1
ATOM 2487 O O . GLY B 1 109 ? -3.908 -11.508 14.375 1 96.75 109 GLY B O 1
ATOM 2488 N N . SER B 1 110 ? -2.828 -13.078 15.469 1 97.12 110 SER B N 1
ATOM 2489 C CA . SER B 1 110 ? -2.838 -12.352 16.734 1 97.12 110 SER B CA 1
ATOM 2490 C C . SER B 1 110 ? -2.043 -11.055 16.641 1 97.12 110 SER B C 1
ATOM 2492 O O . SER B 1 110 ? -2.434 -10.031 17.203 1 97.12 110 SER B O 1
ATOM 2494 N N . GLU B 1 111 ? -0.942 -11.117 15.969 1 96.94 111 GLU B N 1
ATOM 2495 C CA . GLU B 1 111 ? -0.147 -9.906 15.789 1 96.94 111 GLU B CA 1
ATOM 2496 C C . GLU B 1 111 ? -0.939 -8.828 15.055 1 96.94 111 GLU B C 1
ATOM 2498 O O . GLU B 1 111 ? -0.982 -7.676 15.492 1 96.94 111 GLU B O 1
ATOM 2503 N N . MET B 1 112 ? -1.543 -9.195 13.938 1 97.75 112 MET B N 1
ATOM 2504 C CA . MET B 1 112 ? -2.301 -8.234 13.141 1 97.75 112 MET B CA 1
ATOM 2505 C C . MET B 1 112 ? -3.467 -7.668 13.945 1 97.75 112 MET B C 1
ATOM 2507 O O . MET B 1 112 ? -3.709 -6.457 13.93 1 97.75 112 MET B O 1
ATOM 2511 N N . PHE B 1 113 ? -4.105 -8.57 14.633 1 97.94 113 PHE B N 1
ATOM 2512 C CA . PHE B 1 113 ? -5.238 -8.156 15.453 1 97.94 113 PHE B CA 1
ATOM 2513 C C . PHE B 1 113 ? -4.793 -7.188 16.531 1 97.94 113 PHE B C 1
ATOM 2515 O O . PHE B 1 113 ? -5.441 -6.164 16.766 1 97.94 113 PHE B O 1
ATOM 2522 N N . ASN B 1 114 ? -3.734 -7.465 17.203 1 98.12 114 ASN B N 1
ATOM 2523 C CA . ASN B 1 114 ? -3.23 -6.637 18.297 1 98.12 114 ASN B CA 1
ATOM 2524 C C . ASN B 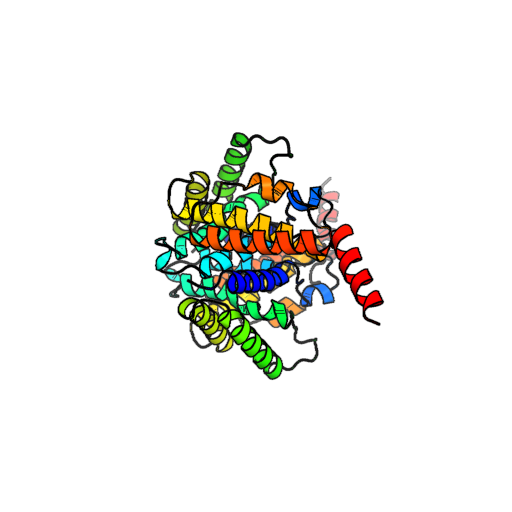1 114 ? -2.73 -5.285 17.781 1 98.12 114 ASN B C 1
ATOM 2526 O O . ASN B 1 114 ? -2.84 -4.277 18.484 1 98.12 114 ASN B O 1
ATOM 2530 N N . LEU B 1 115 ? -2.162 -5.254 16.609 1 98.44 115 LEU B N 1
ATOM 2531 C CA . LEU B 1 115 ? -1.748 -3.99 16 1 98.44 115 LEU B CA 1
ATOM 2532 C C . LEU B 1 115 ? -2.947 -3.072 15.789 1 98.44 115 LEU B C 1
ATOM 2534 O O . LEU B 1 115 ? -2.885 -1.881 16.094 1 98.44 115 LEU B O 1
ATOM 2538 N N . LEU B 1 116 ? -4.039 -3.637 15.258 1 97.56 116 LEU B N 1
ATOM 2539 C CA . LEU B 1 116 ? -5.242 -2.838 15.047 1 97.56 116 LEU B CA 1
ATOM 2540 C C . LEU B 1 116 ? -5.801 -2.342 16.375 1 97.56 116 LEU B C 1
ATOM 2542 O O . LEU B 1 116 ? -6.195 -1.179 16.5 1 97.56 116 LEU B O 1
ATOM 2546 N N . LYS B 1 117 ? -5.848 -3.221 17.328 1 96.94 117 LYS B N 1
ATOM 2547 C CA . LYS B 1 117 ? -6.328 -2.857 18.656 1 96.94 117 LYS B CA 1
ATOM 2548 C C . LYS B 1 117 ? -5.5 -1.724 19.25 1 96.94 117 LYS B C 1
ATOM 2550 O O . LYS B 1 117 ? -6.047 -0.789 19.844 1 96.94 117 LYS B O 1
ATOM 2555 N N . GLU B 1 118 ? -4.215 -1.871 19.188 1 98 118 GLU B N 1
ATOM 2556 C CA . GLU B 1 118 ? -3.309 -0.833 19.672 1 98 118 GLU B CA 1
ATOM 2557 C C . GLU B 1 118 ? -3.549 0.491 18.953 1 98 118 GLU B C 1
ATOM 2559 O O . GLU B 1 118 ? -3.553 1.552 19.578 1 98 118 GLU B O 1
ATOM 2564 N N . TYR B 1 119 ? -3.738 0.455 17.656 1 98.19 119 TYR B N 1
ATOM 2565 C CA . TYR B 1 119 ? -4.02 1.658 16.891 1 98.19 119 TYR B CA 1
ATOM 2566 C C . TYR B 1 119 ? -5.285 2.346 17.391 1 98.19 119 TYR B C 1
ATOM 2568 O O . TYR B 1 119 ? -5.301 3.562 17.594 1 98.19 119 TYR B O 1
ATOM 2576 N N . GLU B 1 120 ? -6.316 1.559 17.578 1 95.44 120 GLU B N 1
ATOM 2577 C CA . GLU B 1 120 ? -7.613 2.094 17.984 1 95.44 120 GLU B CA 1
ATOM 2578 C C . GLU B 1 120 ? -7.543 2.668 19.406 1 95.44 120 GLU B C 1
ATOM 2580 O O . GLU B 1 120 ? -8.195 3.668 19.703 1 95.44 120 GLU B O 1
ATOM 2585 N N . ALA B 1 121 ? -6.727 2.023 20.203 1 96 121 ALA B N 1
ATOM 2586 C CA . ALA B 1 121 ? -6.637 2.434 21.594 1 96 121 ALA B CA 1
ATOM 2587 C C . ALA B 1 121 ? -5.883 3.754 21.734 1 96 121 ALA B C 1
ATOM 2589 O O . ALA B 1 121 ? -6.094 4.5 22.688 1 96 121 ALA B O 1
ATOM 2590 N N . GLN B 1 122 ? -4.945 4.008 20.875 1 97.19 122 GLN B N 1
ATOM 2591 C CA . GLN B 1 122 ? -4.16 5.238 20.875 1 97.19 122 GLN B CA 1
ATOM 2592 C C . GLN B 1 122 ? -3.52 5.484 22.234 1 97.19 122 GLN B C 1
ATOM 2594 O O . GLN B 1 122 ? -3.635 6.578 22.797 1 97.19 122 GLN B O 1
ATOM 2599 N N . ASN B 1 123 ? -2.771 4.512 22.703 1 97.56 123 ASN B N 1
ATOM 2600 C CA . ASN B 1 123 ? -2.205 4.621 24.047 1 97.56 123 ASN B CA 1
ATOM 2601 C C . ASN B 1 123 ? -0.704 4.352 24.047 1 97.56 123 ASN B C 1
ATOM 2603 O O . ASN B 1 123 ? -0.107 4.137 25.109 1 97.56 123 ASN B O 1
ATOM 2607 N N . THR B 1 124 ? -0.043 4.207 22.906 1 98.31 124 THR B N 1
ATOM 2608 C CA . THR B 1 124 ? 1.399 4.035 22.781 1 98.31 124 THR B CA 1
ATOM 2609 C C . THR B 1 124 ? 1.982 5.07 21.828 1 98.31 124 THR B C 1
ATOM 2611 O O . THR B 1 124 ? 1.269 5.613 20.969 1 98.31 124 THR B O 1
ATOM 2614 N N . PRO B 1 125 ? 3.283 5.398 21.969 1 98.31 125 PRO B N 1
ATOM 2615 C CA . PRO B 1 125 ? 3.914 6.312 21.016 1 98.31 125 PRO B CA 1
ATOM 2616 C C . PRO B 1 125 ? 3.771 5.844 19.562 1 98.31 125 PRO B C 1
ATOM 2618 O O . PRO B 1 125 ? 3.596 6.664 18.656 1 98.31 125 PRO B O 1
ATOM 2621 N N . GLU B 1 126 ? 3.809 4.535 19.344 1 98.75 126 GLU B N 1
ATOM 2622 C CA . GLU B 1 126 ? 3.672 3.975 18 1 98.75 126 GLU B CA 1
ATOM 2623 C C . GLU B 1 126 ? 2.283 4.242 17.422 1 98.75 126 GLU B C 1
ATOM 2625 O O . GLU B 1 126 ? 2.15 4.688 16.281 1 98.75 126 GLU B O 1
ATOM 2630 N N . SER B 1 127 ? 1.26 3.99 18.234 1 98.69 127 SER B N 1
ATOM 2631 C CA . SER B 1 127 ? -0.102 4.207 17.75 1 98.69 127 SER B CA 1
ATOM 2632 C C . SER B 1 127 ? -0.381 5.691 17.531 1 98.69 127 SER B C 1
ATOM 2634 O O . SER B 1 127 ? -1.096 6.062 16.594 1 98.69 127 SER B O 1
ATOM 2636 N N . HIS B 1 128 ? 0.182 6.57 18.359 1 98.62 128 HIS B N 1
ATOM 2637 C CA . HIS B 1 128 ? 0.059 8.008 18.156 1 98.62 128 HIS B CA 1
ATOM 2638 C C . HIS B 1 128 ? 0.706 8.438 16.844 1 98.62 128 HIS B C 1
ATOM 2640 O O . HIS B 1 128 ? 0.134 9.234 16.109 1 98.62 128 HIS B O 1
ATOM 2646 N N . LEU B 1 129 ? 1.844 7.914 16.625 1 98.81 129 LEU B N 1
ATOM 2647 C CA . LEU B 1 129 ? 2.568 8.258 15.406 1 98.81 129 LEU B CA 1
ATOM 2648 C C . LEU B 1 129 ? 1.811 7.781 14.172 1 98.81 129 LEU B C 1
ATOM 2650 O O . LEU B 1 129 ? 1.728 8.5 13.172 1 98.81 129 LEU B O 1
ATOM 2654 N N . VAL B 1 130 ? 1.263 6.547 14.172 1 98.94 130 VAL B N 1
ATOM 2655 C CA . VAL B 1 130 ? 0.507 6.047 13.031 1 98.94 130 VAL B CA 1
ATOM 2656 C C . VAL B 1 130 ? -0.701 6.945 12.773 1 98.94 130 VAL B C 1
ATOM 2658 O O . VAL B 1 130 ? -1.043 7.223 11.625 1 98.94 130 VAL B O 1
ATOM 2661 N N . LYS B 1 131 ? -1.363 7.418 13.797 1 98.75 131 LYS B N 1
ATOM 2662 C CA . LYS B 1 131 ? -2.479 8.352 13.641 1 98.75 131 LYS B CA 1
ATOM 2663 C C . LYS B 1 131 ? -2.016 9.656 13.008 1 98.75 131 LYS B C 1
ATOM 2665 O O . LYS B 1 131 ? -2.707 10.227 12.156 1 98.75 131 LYS B O 1
ATOM 2670 N N . ASP B 1 132 ? -0.853 10.195 13.477 1 98.81 132 ASP B N 1
ATOM 2671 C CA . ASP B 1 132 ? -0.256 11.367 12.852 1 98.81 132 ASP B CA 1
ATOM 2672 C C . ASP B 1 132 ? -0.006 11.141 11.367 1 98.81 132 ASP B C 1
ATOM 2674 O O . ASP B 1 132 ? -0.323 11.992 10.539 1 98.81 132 ASP B O 1
ATOM 2678 N N . LEU B 1 133 ? 0.568 9.984 11.039 1 98.88 133 LEU B N 1
ATOM 2679 C CA . LEU B 1 133 ? 0.865 9.641 9.656 1 98.88 133 LEU B CA 1
ATOM 2680 C C . LEU B 1 133 ? -0.416 9.547 8.836 1 98.88 133 LEU B C 1
ATOM 2682 O O . LEU B 1 133 ? -0.448 9.961 7.672 1 98.88 133 LEU B O 1
ATOM 2686 N N . ASP B 1 134 ? -1.439 8.969 9.414 1 98.81 134 ASP B N 1
ATOM 2687 C CA . ASP B 1 134 ? -2.738 8.844 8.758 1 98.81 134 ASP B CA 1
ATOM 2688 C C . ASP B 1 134 ? -3.299 10.211 8.391 1 98.81 134 ASP B C 1
ATOM 2690 O O . ASP B 1 134 ? -3.707 10.43 7.246 1 98.81 134 ASP B O 1
ATOM 2694 N N . LYS B 1 135 ? -3.299 11.148 9.289 1 98.75 135 LYS B N 1
ATOM 2695 C CA . LYS B 1 135 ? -3.781 12.508 9.062 1 98.75 135 LYS B CA 1
ATOM 2696 C C . LYS B 1 135 ? -2.889 13.25 8.07 1 98.75 135 LYS B C 1
ATOM 2698 O O . LYS B 1 135 ? -3.381 13.984 7.219 1 98.75 135 LYS B O 1
ATOM 2703 N N . PHE B 1 136 ? -1.595 13.055 8.234 1 98.94 136 PHE B N 1
ATOM 2704 C CA . PHE B 1 136 ? -0.651 13.711 7.332 1 98.94 136 PHE B CA 1
ATOM 2705 C C . PHE B 1 136 ? -0.868 13.258 5.895 1 98.94 136 PHE B C 1
ATOM 2707 O O . PHE B 1 136 ? -0.893 14.078 4.973 1 98.94 136 PHE B O 1
ATOM 2714 N N . ASP B 1 137 ? -0.988 11.914 5.727 1 98.88 137 ASP B N 1
ATOM 2715 C CA . ASP B 1 137 ? -1.237 11.391 4.387 1 98.88 137 ASP B CA 1
ATOM 2716 C C . ASP B 1 137 ? -2.502 11.992 3.787 1 98.88 137 ASP B C 1
ATOM 2718 O O . ASP B 1 137 ? -2.541 12.305 2.594 1 98.88 137 ASP B O 1
ATOM 2722 N N . MET B 1 138 ? -3.494 12.172 4.59 1 98.69 138 MET B N 1
ATOM 2723 C CA . MET B 1 138 ? -4.766 12.734 4.148 1 98.69 138 MET B CA 1
ATOM 2724 C C . MET B 1 138 ? -4.586 14.164 3.658 1 98.69 138 MET B C 1
ATOM 2726 O O . MET B 1 138 ? -5.027 14.508 2.561 1 98.69 138 MET B O 1
ATOM 2730 N N . ILE B 1 139 ? -3.92 15 4.359 1 98.81 139 ILE B N 1
ATOM 2731 C CA . ILE B 1 139 ? -3.836 16.406 3.977 1 98.81 139 ILE B CA 1
ATOM 2732 C C . ILE B 1 139 ? -2.83 16.578 2.84 1 98.81 139 ILE B C 1
ATOM 2734 O O . ILE B 1 139 ? -2.99 17.438 1.979 1 98.81 139 ILE B O 1
ATOM 2738 N N . LEU B 1 140 ? -1.765 15.75 2.816 1 98.88 140 LEU B N 1
ATOM 2739 C CA . LEU B 1 140 ? -0.884 15.773 1.654 1 98.88 140 LEU B CA 1
ATOM 2740 C C . LEU B 1 140 ? -1.65 15.406 0.385 1 98.88 140 LEU B C 1
ATOM 2742 O O . LEU B 1 140 ? -1.496 16.062 -0.646 1 98.88 140 LEU B O 1
ATOM 2746 N N . GLN B 1 141 ? -2.508 14.367 0.475 1 98.88 141 GLN B N 1
ATOM 2747 C CA . GLN B 1 141 ? -3.328 13.977 -0.664 1 98.88 141 GLN B CA 1
ATOM 2748 C C . GLN B 1 141 ? -4.301 15.086 -1.052 1 98.88 141 GLN B C 1
ATOM 2750 O O . GLN B 1 141 ? -4.539 15.32 -2.238 1 98.88 141 GLN B O 1
ATOM 2755 N N . ALA B 1 142 ? -4.879 15.727 -0.084 1 98.81 142 ALA B N 1
ATOM 2756 C CA . ALA B 1 142 ? -5.758 16.859 -0.348 1 98.81 142 ALA B CA 1
ATOM 2757 C C . ALA B 1 142 ? -5.035 17.953 -1.141 1 98.81 142 ALA B C 1
ATOM 2759 O O . ALA B 1 142 ? -5.551 18.438 -2.145 1 98.81 142 ALA B O 1
ATOM 2760 N N . PHE B 1 143 ? -3.859 18.266 -0.738 1 98.81 143 PHE B N 1
ATOM 2761 C CA . PHE B 1 143 ? -3.072 19.281 -1.433 1 98.81 143 PHE B CA 1
ATOM 2762 C C . PHE B 1 143 ? -2.762 18.844 -2.857 1 98.81 143 PHE B C 1
ATOM 2764 O O . PHE B 1 143 ? -2.873 19.641 -3.797 1 98.81 143 PHE B O 1
ATOM 2771 N N . GLU B 1 144 ? -2.4 17.594 -2.996 1 98.62 144 GLU B N 1
ATOM 2772 C CA . GLU B 1 144 ? -2.115 17.062 -4.32 1 98.62 144 GLU B CA 1
ATOM 2773 C C . GLU B 1 144 ? -3.332 17.172 -5.234 1 98.62 144 GLU B C 1
ATOM 2775 O O . GLU B 1 144 ? -3.199 17.484 -6.422 1 98.62 144 GLU B O 1
ATOM 2780 N N . TYR B 1 145 ? -4.484 16.891 -4.703 1 98.56 145 TYR B N 1
ATOM 2781 C CA . TYR B 1 145 ? -5.707 17.016 -5.488 1 98.56 145 TYR B CA 1
ATOM 2782 C C . TYR B 1 145 ? -5.984 18.484 -5.828 1 98.56 145 TYR B C 1
ATOM 2784 O O . TYR B 1 145 ? -6.445 18.781 -6.93 1 98.56 145 TYR B O 1
ATOM 2792 N N . GLU B 1 146 ? -5.738 19.422 -4.867 1 98.31 146 GLU B N 1
ATOM 2793 C CA . GLU B 1 146 ? -5.887 20.828 -5.172 1 98.31 146 GLU B CA 1
ATOM 2794 C C . GLU B 1 146 ? -4.98 21.25 -6.328 1 98.31 146 GLU B C 1
ATOM 2796 O O . GLU B 1 146 ? -5.418 21.953 -7.246 1 98.31 146 GLU B O 1
ATOM 2801 N N . VAL B 1 147 ? -3.775 20.797 -6.332 1 98 147 VAL B N 1
ATOM 2802 C CA . VAL B 1 147 ? -2.785 21.156 -7.336 1 98 147 VAL B CA 1
ATOM 2803 C C . VAL B 1 147 ? -3.154 20.531 -8.68 1 98 147 VAL B C 1
ATOM 2805 O O . VAL B 1 147 ? -3.197 21.219 -9.703 1 98 147 VAL B O 1
ATOM 2808 N N . SER B 1 148 ? -3.508 19.25 -8.664 1 96.81 148 SER B N 1
ATOM 2809 C CA . SER B 1 148 ? -3.75 18.531 -9.914 1 96.81 148 SER B CA 1
ATOM 2810 C C . SER B 1 148 ? -5.027 19.031 -10.586 1 96.81 148 SER B C 1
ATOM 2812 O O . SER B 1 148 ? -5.168 18.922 -11.805 1 96.81 148 SER B O 1
ATOM 2814 N N . ASN B 1 149 ? -5.914 19.578 -9.789 1 96.5 149 ASN B N 1
ATOM 2815 C CA . ASN B 1 149 ? -7.164 20.078 -10.344 1 96.5 149 ASN B CA 1
ATOM 2816 C C . ASN B 1 149 ? -7.16 21.609 -10.438 1 96.5 149 ASN B C 1
ATOM 2818 O O . ASN B 1 149 ? -8.156 22.219 -10.836 1 96.5 149 ASN B O 1
ATOM 2822 N N . ASN B 1 150 ? -6.035 22.25 -10.055 1 96.31 150 ASN B N 1
ATOM 2823 C CA . ASN B 1 150 ? -5.875 23.703 -10.055 1 96.31 150 ASN B CA 1
ATOM 2824 C C . ASN B 1 150 ? -7.023 24.391 -9.32 1 96.31 150 ASN B C 1
ATOM 2826 O O . ASN B 1 150 ? -7.668 25.281 -9.875 1 96.31 150 ASN B O 1
ATOM 2830 N N . LYS B 1 151 ? -7.297 23.906 -8.156 1 97 151 LYS B N 1
ATOM 2831 C CA . LYS B 1 151 ? -8.344 24.453 -7.293 1 97 151 LYS B CA 1
ATOM 2832 C C . LYS B 1 151 ? -7.801 24.766 -5.898 1 97 151 LYS B C 1
ATOM 2834 O O . LYS B 1 151 ? -8.039 24.016 -4.953 1 97 151 LYS B O 1
ATOM 2839 N N . PRO B 1 152 ? -7.152 25.922 -5.793 1 97.12 152 PRO B N 1
ATOM 2840 C CA . PRO B 1 152 ? -6.586 26.297 -4.496 1 97.12 152 PRO B CA 1
ATOM 2841 C C . PRO B 1 152 ? -7.645 26.453 -3.408 1 97.12 152 PRO B C 1
ATOM 2843 O O . PRO B 1 152 ? -8.695 27.047 -3.645 1 97.12 152 PRO B O 1
ATOM 2846 N N . GLY B 1 153 ? -7.441 25.812 -2.277 1 97.25 153 GLY B N 1
ATOM 2847 C CA . GLY B 1 153 ? -8.328 25.969 -1.138 1 97.25 153 GLY B CA 1
ATOM 2848 C C . GLY B 1 153 ? -9.555 25.078 -1.214 1 97.25 153 GLY B C 1
ATOM 2849 O O . GLY B 1 153 ? -10.375 25.062 -0.291 1 97.25 153 GLY B O 1
ATOM 2850 N N . TRP B 1 154 ? -9.656 24.25 -2.277 1 97.5 154 TRP B N 1
ATOM 2851 C CA . TRP B 1 154 ? -10.812 23.406 -2.572 1 97.5 154 TRP B CA 1
ATOM 2852 C C . TRP B 1 154 ? -11.094 22.438 -1.42 1 97.5 154 TRP B C 1
ATOM 2854 O O . TRP B 1 154 ? -12.25 22.109 -1.15 1 97.5 154 TRP B O 1
ATOM 2864 N N . LEU B 1 155 ? -10.117 22 -0.824 1 98.25 155 LEU B N 1
ATOM 2865 C CA . LEU B 1 155 ? -10.266 20.953 0.17 1 98.25 155 LEU B CA 1
ATOM 2866 C C . LEU B 1 155 ? -9.836 21.438 1.551 1 98.25 155 LEU B C 1
ATOM 2868 O O . LEU B 1 155 ? -9.211 20.688 2.309 1 98.25 155 LEU B O 1
ATOM 2872 N N . GLU B 1 156 ? -10.219 22.625 1.946 1 98.25 156 GLU B N 1
ATOM 2873 C CA . GLU B 1 156 ? -9.852 23.297 3.184 1 98.25 156 GLU B CA 1
ATOM 2874 C C . GLU B 1 156 ? -10.328 22.531 4.406 1 98.25 156 GLU B C 1
ATOM 2876 O O . GLU B 1 156 ? -9.664 22.516 5.445 1 98.25 156 GLU B O 1
ATOM 2881 N N . GLU B 1 157 ? -11.445 21.906 4.27 1 97.69 157 GLU B N 1
ATOM 2882 C CA . GLU B 1 157 ? -12.039 21.234 5.414 1 97.69 157 GLU B CA 1
ATOM 2883 C C . GLU B 1 157 ? -11.125 20.125 5.938 1 97.69 157 GLU B C 1
ATOM 2885 O O . GLU B 1 157 ? -11.133 19.828 7.133 1 97.69 157 GLU B O 1
ATOM 2890 N N . PHE B 1 158 ? -10.359 19.406 5.098 1 98.06 158 PHE B N 1
ATOM 2891 C CA . PHE B 1 158 ? -9.453 18.344 5.512 1 98.06 158 PHE B CA 1
ATOM 2892 C C . PHE B 1 158 ? -8.297 18.906 6.324 1 98.06 158 PHE B C 1
ATOM 2894 O O . PHE B 1 158 ? -7.852 18.297 7.293 1 98.06 158 PHE B O 1
ATOM 2901 N N . PHE B 1 159 ? -7.824 20.078 5.945 1 98.44 159 PHE B N 1
ATOM 2902 C CA . PHE B 1 159 ? -6.766 20.75 6.691 1 98.44 159 PHE B CA 1
ATOM 2903 C C . PHE B 1 159 ? -7.281 21.234 8.039 1 98.44 159 PHE B C 1
ATOM 2905 O O . PHE B 1 159 ? -6.637 21.031 9.07 1 98.44 159 PHE B O 1
ATOM 2912 N N . LEU B 1 160 ? -8.445 21.859 8.023 1 98.12 160 LEU B N 1
ATOM 2913 C CA . LEU B 1 160 ? -9.039 22.375 9.258 1 98.12 160 LEU B CA 1
ATOM 2914 C C . LEU B 1 160 ? -9.273 21.234 10.25 1 98.12 160 LEU B C 1
ATOM 2916 O O . LEU B 1 160 ? -9.062 21.406 11.453 1 98.12 160 LEU B O 1
ATOM 2920 N N . SER B 1 161 ? -9.664 20.062 9.773 1 96.44 161 SER B N 1
ATOM 2921 C CA . SER B 1 161 ? -9.992 18.922 10.633 1 96.44 161 SER B CA 1
ATOM 2922 C C . SER B 1 161 ? -8.75 18.391 11.336 1 96.44 161 SER B C 1
ATOM 2924 O O . SER B 1 161 ? -8.852 17.625 12.297 1 96.44 161 SER B O 1
ATOM 2926 N N . THR B 1 162 ? -7.547 18.734 10.875 1 97.88 162 THR B N 1
ATOM 2927 C CA . THR B 1 162 ? -6.324 18.172 11.445 1 97.88 162 THR B CA 1
ATOM 2928 C C . THR B 1 162 ? -5.57 19.234 12.242 1 97.88 162 THR B C 1
ATOM 2930 O O . THR B 1 162 ? -4.496 18.953 12.789 1 97.88 162 THR B O 1
ATOM 2933 N N . GLU B 1 163 ? -6.082 20.453 12.375 1 97.31 163 GLU B N 1
ATOM 2934 C CA . GLU B 1 163 ? -5.395 21.547 13.062 1 97.31 163 GLU B CA 1
ATOM 2935 C C . GLU B 1 163 ? -5.141 21.203 14.531 1 97.31 163 GLU B C 1
ATOM 2937 O O . GLU B 1 163 ? -6.059 20.797 15.242 1 97.31 163 GLU B O 1
ATOM 2942 N N . GLY B 1 164 ? -3.928 21.281 14.914 1 96.5 164 GLY B N 1
ATOM 2943 C CA . GLY B 1 164 ? -3.553 21.078 16.312 1 96.5 164 GLY B CA 1
ATOM 2944 C C . GLY B 1 164 ? -3.568 19.625 16.734 1 96.5 164 GLY B C 1
ATOM 2945 O O . GLY B 1 164 ? -3.457 19.328 17.922 1 96.5 164 GLY B O 1
ATOM 2946 N N . LYS B 1 165 ? -3.627 18.703 15.797 1 97.56 165 LYS B N 1
ATOM 2947 C CA . LYS B 1 165 ? -3.834 17.312 16.172 1 97.56 165 LYS B CA 1
ATOM 2948 C C . LYS B 1 165 ? -2.531 16.516 16.094 1 97.56 165 LYS B C 1
ATOM 2950 O O . LYS B 1 165 ? -2.436 15.414 16.641 1 97.56 165 LYS B O 1
ATOM 2955 N N . PHE B 1 166 ? -1.503 17.047 15.453 1 98.38 166 PHE B N 1
ATOM 2956 C CA . PHE B 1 166 ? -0.254 16.312 15.25 1 98.38 166 PHE B CA 1
ATOM 2957 C C . PHE B 1 166 ? 0.613 16.375 16.5 1 98.38 166 PHE B C 1
ATOM 2959 O O . PHE B 1 166 ? 0.699 17.422 17.156 1 98.38 166 PHE B O 1
ATOM 2966 N N . ARG B 1 167 ? 1.286 15.273 16.781 1 96.88 167 ARG B N 1
ATOM 2967 C CA . ARG B 1 167 ? 2.057 15.164 18.016 1 96.88 167 ARG B CA 1
ATOM 2968 C C . ARG B 1 167 ? 3.529 14.898 17.719 1 96.88 167 ARG B C 1
ATOM 2970 O O . ARG B 1 167 ? 4.41 15.469 18.375 1 96.88 167 ARG B O 1
ATOM 2977 N N . HIS B 1 168 ? 3.836 14.07 16.828 1 97.62 168 HIS B N 1
ATOM 2978 C CA . HIS B 1 168 ? 5.203 13.625 16.578 1 97.62 168 HIS B CA 1
ATOM 2979 C C . HIS B 1 168 ? 6.016 14.711 15.875 1 97.62 168 HIS B C 1
ATOM 2981 O O . HIS B 1 168 ? 5.613 15.219 14.828 1 97.62 168 HIS B O 1
ATOM 2987 N N . PRO B 1 169 ? 7.172 15.07 16.375 1 97.12 169 PRO B N 1
ATOM 2988 C CA . PRO B 1 169 ? 7.934 16.219 15.875 1 97.12 169 PRO B CA 1
ATOM 2989 C C . PRO B 1 169 ? 8.266 16.109 14.383 1 97.12 169 PRO B C 1
ATOM 2991 O O . PRO B 1 169 ? 8.156 17.094 13.648 1 97.12 169 PRO B O 1
ATOM 2994 N N . ARG B 1 170 ? 8.703 15.016 13.906 1 97.31 170 ARG B N 1
ATOM 2995 C CA . ARG B 1 170 ? 9.039 14.844 12.492 1 97.31 170 ARG B CA 1
ATOM 2996 C C . ARG B 1 170 ? 7.82 15.078 11.609 1 97.31 170 ARG B C 1
ATOM 2998 O O . ARG B 1 170 ? 7.91 15.766 10.586 1 97.31 170 ARG B O 1
ATOM 3005 N N . VAL B 1 171 ? 6.68 14.5 11.984 1 98.44 171 VAL B N 1
ATOM 3006 C CA . VAL B 1 171 ? 5.461 14.672 11.203 1 98.44 171 VAL B CA 1
ATOM 3007 C C . VAL B 1 171 ? 5.039 16.141 11.219 1 98.44 171 VAL B C 1
ATOM 3009 O O . VAL B 1 171 ? 4.613 16.688 10.195 1 98.44 171 VAL B O 1
ATOM 3012 N N . MET B 1 172 ? 5.23 16.75 12.352 1 98.31 172 MET B N 1
ATOM 3013 C CA . MET B 1 172 ? 4.902 18.172 12.453 1 98.31 172 MET B CA 1
ATOM 3014 C C . MET B 1 172 ? 5.762 18.984 11.5 1 98.31 172 MET B C 1
ATOM 3016 O O . MET B 1 172 ? 5.285 19.969 10.922 1 98.31 172 MET B O 1
ATOM 3020 N N . SER B 1 173 ? 6.984 18.625 11.383 1 98.12 173 SER B N 1
ATOM 3021 C CA . SER B 1 173 ? 7.859 19.344 10.453 1 98.12 173 SER B CA 1
ATOM 3022 C C . SER B 1 173 ? 7.402 19.156 9.016 1 98.12 173 SER B C 1
ATOM 3024 O O . SER B 1 173 ? 7.473 20.094 8.211 1 98.12 173 SER B O 1
ATOM 3026 N N . TRP B 1 174 ? 6.969 17.906 8.641 1 98.5 174 TRP B N 1
ATOM 3027 C CA . TRP B 1 174 ? 6.422 17.672 7.309 1 98.5 174 TRP B CA 1
ATOM 3028 C C . TRP B 1 174 ? 5.164 18.5 7.078 1 98.5 174 TRP B C 1
ATOM 3030 O O . TRP B 1 174 ? 4.984 19.078 6.008 1 98.5 174 TRP B O 1
ATOM 3040 N N . VAL B 1 175 ? 4.328 18.547 8.102 1 98.75 175 VAL B N 1
ATOM 3041 C CA . VAL B 1 175 ? 3.066 19.281 8.016 1 98.75 175 VAL B CA 1
ATOM 3042 C C . VAL B 1 175 ? 3.346 20.766 7.82 1 98.75 175 VAL B C 1
ATOM 3044 O O . VAL B 1 175 ? 2.684 21.438 7.02 1 98.75 175 VAL B O 1
ATOM 3047 N N . ALA B 1 176 ? 4.281 21.297 8.562 1 98.38 176 ALA B N 1
ATOM 3048 C CA . ALA B 1 176 ? 4.641 22.703 8.438 1 98.38 176 ALA B CA 1
ATOM 3049 C C . ALA B 1 176 ? 5.09 23.031 7.016 1 98.38 176 ALA B C 1
ATOM 3051 O O . ALA B 1 176 ? 4.676 24.047 6.445 1 98.38 176 ALA B O 1
ATOM 3052 N N . GLU B 1 177 ? 5.945 22.203 6.473 1 98.5 177 GLU B N 1
ATOM 3053 C CA . GLU B 1 177 ? 6.398 22.391 5.102 1 98.5 177 GLU B CA 1
ATOM 3054 C C . GLU B 1 177 ? 5.234 22.312 4.117 1 98.5 177 GLU B C 1
ATOM 3056 O O . GLU B 1 177 ? 5.156 23.094 3.172 1 98.5 177 GLU B O 1
ATOM 3061 N N . LEU B 1 178 ? 4.348 21.328 4.309 1 98.75 178 LEU B N 1
ATOM 3062 C CA . LEU B 1 178 ? 3.174 21.156 3.463 1 98.75 178 LEU B CA 1
ATOM 3063 C C . LEU B 1 178 ? 2.299 22.406 3.479 1 98.75 178 LEU B C 1
ATOM 3065 O O . LEU B 1 178 ? 1.862 22.875 2.426 1 98.75 178 LEU B O 1
ATOM 3069 N N . LYS B 1 179 ? 2.062 22.891 4.66 1 98.25 179 LYS B N 1
ATOM 3070 C CA . LYS B 1 179 ? 1.231 24.094 4.801 1 98.25 179 LYS B CA 1
ATOM 3071 C C . LYS B 1 179 ? 1.876 25.297 4.121 1 98.25 179 LYS B C 1
ATOM 3073 O O . LYS B 1 179 ? 1.183 26.125 3.531 1 98.25 179 LYS B O 1
ATOM 3078 N N . GLN B 1 180 ? 3.17 25.406 4.223 1 97.94 180 GLN B N 1
ATOM 3079 C CA . GLN B 1 180 ? 3.889 26.484 3.553 1 97.94 180 GLN B CA 1
ATOM 3080 C C . GLN B 1 180 ? 3.74 26.391 2.037 1 97.94 180 GLN B C 1
ATOM 3082 O O . GLN B 1 180 ? 3.453 27.375 1.37 1 97.94 180 GLN B O 1
ATOM 3087 N N . GLN B 1 181 ? 3.934 25.188 1.513 1 98.12 181 GLN B N 1
ATOM 3088 C CA . GLN B 1 181 ? 3.777 25 0.075 1 98.12 181 GLN B CA 1
ATOM 3089 C C . GLN B 1 181 ? 2.346 25.297 -0.366 1 98.12 181 GLN B C 1
ATOM 3091 O O . GLN B 1 181 ? 2.125 25.875 -1.431 1 98.12 181 GLN B O 1
ATOM 3096 N N . ARG B 1 182 ? 1.41 24.828 0.435 1 98.25 182 ARG B N 1
ATOM 3097 C CA . ARG B 1 182 ? 0.012 25.062 0.097 1 98.25 182 ARG B CA 1
ATOM 3098 C C . ARG B 1 182 ? -0.302 26.562 0.103 1 98.25 182 ARG B C 1
ATOM 3100 O O . ARG B 1 182 ? -1.029 27.047 -0.763 1 98.25 182 ARG B O 1
ATOM 3107 N N . LEU B 1 183 ? 0.245 27.297 1.087 1 97.19 183 LEU B N 1
ATOM 3108 C CA . LEU B 1 183 ? 0.061 28.75 1.157 1 97.19 183 LEU B CA 1
ATOM 3109 C C . LEU B 1 183 ? 0.612 29.422 -0.091 1 97.19 183 LEU B C 1
ATOM 3111 O O . LEU B 1 183 ? -0.006 30.359 -0.623 1 97.19 183 LEU B O 1
ATOM 3115 N N . GLU B 1 184 ? 1.746 29.016 -0.557 1 97 184 GLU B N 1
ATOM 3116 C CA . GLU B 1 184 ? 2.334 29.562 -1.778 1 97 184 GLU B CA 1
ATOM 3117 C C . GLU B 1 184 ? 1.44 29.297 -2.986 1 97 184 GLU B C 1
ATOM 3119 O O . GLU B 1 184 ? 1.292 30.156 -3.855 1 97 184 GLU B O 1
ATOM 3124 N N . PHE B 1 185 ? 0.882 28.125 -2.996 1 96.94 185 PHE B N 1
ATOM 3125 C CA . PHE B 1 185 ? -0.033 27.766 -4.074 1 96.94 185 PHE B CA 1
ATOM 3126 C C . PHE B 1 185 ? -1.283 28.625 -4.035 1 96.94 185 PHE B C 1
ATOM 3128 O O . PHE B 1 185 ? -1.773 29.078 -5.078 1 96.94 185 PHE B O 1
ATOM 3135 N N . LEU B 1 186 ? -1.807 28.922 -2.863 1 94.75 186 LEU B N 1
ATOM 3136 C CA . LEU B 1 186 ? -2.98 29.766 -2.672 1 94.75 186 LEU B CA 1
ATOM 3137 C C . LEU B 1 186 ? -2.707 31.203 -3.135 1 94.75 186 LEU B C 1
ATOM 3139 O O . LEU B 1 186 ? -3.564 31.828 -3.756 1 94.75 186 LEU B O 1
ATOM 3143 N N . LYS B 1 187 ? -1.53 31.703 -2.932 1 92.38 187 LYS B N 1
ATOM 3144 C CA . LYS B 1 187 ? -1.152 33.062 -3.271 1 92.38 187 LYS B CA 1
ATOM 3145 C C . LYS B 1 187 ? -0.911 33.219 -4.773 1 92.38 187 LYS B C 1
ATOM 3147 O O . LYS B 1 187 ? -1.229 34.25 -5.359 1 92.38 187 LYS B O 1
ATOM 3152 N N . SER B 1 188 ? -0.257 32.25 -5.324 1 88.25 188 SER B N 1
ATOM 3153 C CA . SER B 1 188 ? 0.089 32.312 -6.738 1 88.25 188 SER B CA 1
ATOM 3154 C C . SER B 1 188 ? -1.16 32.312 -7.613 1 88.25 188 SER B C 1
ATOM 3156 O O . SER B 1 188 ? -1.116 32.719 -8.773 1 88.25 188 SER B O 1
ATOM 3158 N N . ASN B 1 189 ? -2.262 31.906 -7.09 1 77.44 189 ASN B N 1
ATOM 3159 C CA . ASN B 1 189 ? -3.494 31.812 -7.867 1 77.44 189 ASN B CA 1
ATOM 3160 C C . ASN B 1 189 ? -4.508 32.875 -7.426 1 77.44 189 ASN B C 1
ATOM 3162 O O . ASN B 1 189 ? -5.68 32.812 -7.797 1 77.44 189 ASN B O 1
ATOM 3166 N N . ASP B 1 190 ? -4.062 33.719 -6.523 1 69.44 190 ASP B N 1
ATOM 3167 C CA . ASP B 1 190 ? -4.863 34.875 -6.152 1 69.44 190 ASP B CA 1
ATOM 3168 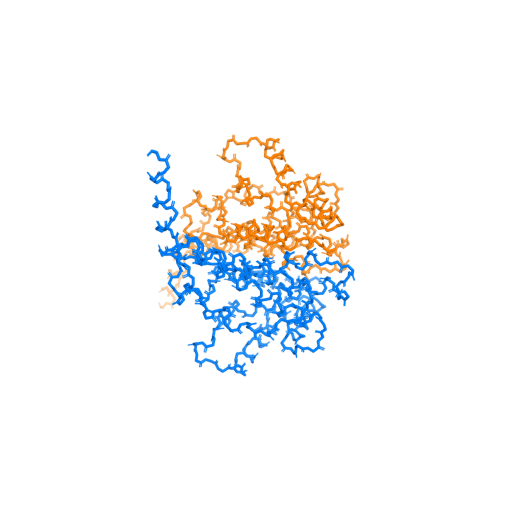C C . ASP B 1 190 ? -4.848 35.938 -7.258 1 69.44 190 ASP B C 1
ATOM 3170 O O . ASP B 1 190 ? -3.781 36.344 -7.719 1 69.44 190 ASP B O 1
ATOM 3174 N N . PRO B 1 191 ? -5.941 36.031 -8.031 1 58.5 191 PRO B N 1
ATOM 3175 C CA . PRO B 1 191 ? -6.02 37 -9.141 1 58.5 191 PRO B CA 1
ATOM 3176 C C . PRO B 1 191 ? -5.438 38.375 -8.781 1 58.5 191 PRO B C 1
ATOM 3178 O O . PRO B 1 191 ? -4.867 39.031 -9.641 1 58.5 191 PRO B O 1
ATOM 3181 N N . VAL B 1 192 ? -5.598 38.875 -7.672 1 53.28 192 VAL B N 1
ATOM 3182 C CA . VAL B 1 192 ? -5.16 40.25 -7.387 1 53.28 192 VAL B CA 1
ATOM 3183 C C . VAL B 1 192 ? -3.639 40.344 -7.484 1 53.28 192 VAL B C 1
ATOM 3185 O O . VAL B 1 192 ? -3.1 41.312 -7.996 1 53.28 192 VAL B O 1
ATOM 3188 N N . GLN B 1 193 ? -2.947 39.375 -7.113 1 50.47 193 GLN B N 1
ATOM 3189 C CA . GLN B 1 193 ? -1.49 39.438 -7.168 1 50.47 193 GLN B CA 1
ATOM 3190 C C . GLN B 1 193 ? -0.982 39.094 -8.57 1 50.47 193 GLN B C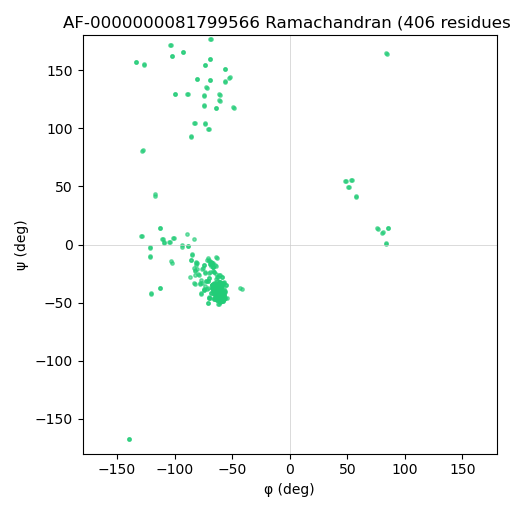 1
ATOM 3192 O O . GLN B 1 193 ? 0.095 39.562 -8.969 1 50.47 193 GLN B O 1
ATOM 3197 N N . SER B 1 194 ? -1.67 38.219 -9.266 1 49.75 194 SER B N 1
ATOM 3198 C CA . SER B 1 194 ? -1.234 37.938 -10.625 1 49.75 194 SER B CA 1
ATOM 3199 C C . SER B 1 194 ? -1.342 39.156 -11.516 1 49.75 194 SER B C 1
ATOM 3201 O O . SER B 1 194 ? -0.569 39.312 -12.461 1 49.75 194 SER B O 1
ATOM 3203 N N . ALA B 1 195 ? -2.25 40.031 -11.273 1 48.84 195 ALA B N 1
ATOM 3204 C CA . ALA B 1 195 ? -2.414 41.25 -12.07 1 48.84 195 ALA B CA 1
ATOM 3205 C C . ALA B 1 195 ? -1.283 42.219 -11.797 1 48.84 195 ALA B C 1
ATOM 3207 O O . ALA B 1 195 ? -0.806 42.906 -12.711 1 48.84 195 ALA B O 1
ATOM 3208 N N . SER B 1 196 ? -0.858 42.312 -10.617 1 46.94 196 SER B N 1
ATOM 3209 C CA . SER B 1 196 ? 0.141 43.344 -10.32 1 46.94 196 SER B CA 1
ATOM 3210 C C . SER B 1 196 ? 1.486 43 -10.953 1 46.94 196 SER B C 1
ATOM 3212 O O . SER B 1 196 ? 2.219 43.875 -11.383 1 46.94 196 SER B O 1
ATOM 3214 N N . ASN B 1 197 ? 1.776 41.688 -11.125 1 48.38 197 ASN B N 1
ATOM 3215 C CA . ASN B 1 197 ? 3.053 41.375 -11.75 1 48.38 197 ASN B CA 1
ATOM 3216 C C . ASN B 1 197 ? 2.992 41.562 -13.266 1 48.38 197 ASN B C 1
ATOM 3218 O O . ASN B 1 197 ? 4.027 41.688 -13.922 1 48.38 197 ASN B O 1
ATOM 3222 N N . SER B 1 198 ? 1.811 41.438 -13.797 1 46.38 198 SER B N 1
ATOM 3223 C CA . SER B 1 198 ? 1.701 41.656 -15.234 1 46.38 198 SER B CA 1
ATOM 3224 C C . SER B 1 198 ? 1.746 43.156 -15.57 1 46.38 198 SER B C 1
ATOM 3226 O O . SER B 1 198 ? 2.244 43.531 -16.625 1 46.38 198 SER B O 1
ATOM 3228 N N . GLU B 1 199 ? 1.218 44.031 -14.719 1 45.19 199 GLU B N 1
ATOM 3229 C CA . GLU B 1 199 ? 1.21 45.438 -15 1 45.19 199 GLU B CA 1
ATOM 3230 C C . GLU B 1 199 ? 2.604 46.062 -14.844 1 45.19 199 GLU B C 1
ATOM 3232 O O . GLU B 1 199 ? 2.945 47.031 -15.523 1 45.19 199 GLU B O 1
ATOM 3237 N N . LEU B 1 200 ? 3.482 45.688 -13.922 1 39.75 200 LEU B N 1
ATOM 3238 C CA . LEU B 1 200 ? 4.82 46.25 -13.781 1 39.75 200 LEU B CA 1
ATOM 3239 C C . LEU B 1 200 ? 5.703 45.844 -14.961 1 39.75 200 LEU B C 1
ATOM 3241 O O . LEU B 1 200 ? 6.68 46.531 -15.258 1 39.75 200 LEU B O 1
ATOM 3245 N N . LYS B 1 201 ? 5.281 44.812 -15.641 1 45.5 201 LYS B N 1
ATOM 3246 C CA . LYS B 1 201 ? 6.121 44.438 -16.781 1 45.5 201 LYS B CA 1
ATOM 3247 C C . LYS B 1 201 ? 5.832 45.312 -17.984 1 45.5 201 LYS B C 1
ATOM 3249 O O . LYS B 1 201 ? 6.531 45.219 -19 1 45.5 201 LYS B O 1
ATOM 3254 N N . VAL B 1 202 ? 4.703 45.844 -17.891 1 49 202 VAL B N 1
ATOM 3255 C CA . VAL B 1 202 ? 4.383 46.656 -19.062 1 49 202 VAL B CA 1
ATOM 3256 C C . VAL B 1 202 ? 5.012 48.031 -18.938 1 49 202 VAL B C 1
ATOM 3258 O O . VAL B 1 202 ? 5.141 48.75 -19.922 1 49 202 VAL B O 1
ATOM 3261 N N . SER B 1 203 ? 5.18 48.344 -17.703 1 42.72 203 SER B N 1
ATOM 3262 C CA . SER B 1 203 ? 5.602 49.719 -17.609 1 42.72 203 SER B CA 1
ATOM 3263 C C . SER B 1 203 ? 7.105 49.875 -17.812 1 42.72 203 SER B C 1
ATOM 3265 O O . SER B 1 203 ? 7.625 50.969 -17.922 1 42.72 203 SER B O 1
ATOM 3267 N N . GLU B 1 204 ? 7.859 48.719 -17.609 1 42.5 204 GLU B N 1
ATOM 3268 C CA . GLU B 1 204 ? 9.297 48.906 -17.75 1 42.5 204 GLU B CA 1
ATOM 3269 C C . GLU B 1 204 ? 9.719 48.844 -19.219 1 42.5 204 GLU B C 1
ATOM 3271 O O . GLU B 1 204 ? 10.906 48.906 -19.531 1 42.5 204 GLU B O 1
ATOM 3276 N N . LYS B 1 205 ? 8.641 48.719 -20.156 1 34.28 205 LYS B N 1
ATOM 3277 C CA . LYS B 1 205 ? 9.156 49.031 -21.484 1 34.28 205 LYS B CA 1
ATOM 3278 C C . LYS B 1 205 ? 9.086 50.531 -21.766 1 34.28 205 LYS B C 1
ATOM 3280 O O . LYS B 1 205 ? 8.086 51.188 -21.453 1 34.28 205 LYS B O 1
#

Nearest PDB structures (foldseek):
  4l1j-assembly1_A  TM=9.846E-01  e=2.378E-14  Homo sapiens
  4l7e-assembly1_A  TM=9.818E-01  e=4.025E-14  Homo sapiens
  4dmb-assembly1_A  TM=9.841E-01  e=1.099E-13  Homo sapiens
  4l7w-assembly1_A-2  TM=9.826E-01  e=1.331E-13  Homo sapiens
  3kh1-assembly1_A  TM=7.201E-01  e=4.419E-06  Paramagnetospirillum magnetotacticum MS-1

Secondary structure (DSSP, 8-state):
---HHHHHHHHHHHHHHHH-B-HHHHHTT-SS--BHHHHHHHHHHHHHT--GGG-S-HHHHHHHHHHTTTTHHHH----GGGS--HHHHHHHHHHHHHHHHTTS-HHHHHHHHHHHHHHHHT-SHHHHHHHHHHHHHHHHHHHHHHHHTT-TTTTHHHHHTTTT---SHHHHHHHHHHHHHHHHHHHHT-HHHHHHHHHHHHHT-/---HHHHHHHHHHHHHHHH-B-HHHHHTT-SS--BHHHHHHHHHHHHHT--GGG-S-HHHHHHHHHHTTTTHHHH----GGGS--HHHHHHHHHHHHHHHHTTS-HHHHHHHHHHHHHHHHT-SHHHHHHHHHHHHHHHHHHHHHHHHTT-TTTTHHHHHTTTT----HHHHHHHHHHHHHHHHHHHHT-HHHHHHHHHHHHHT-

InterPro domains:
  IPR003607 HD/PDEase domain [SM00471] (32-148)
  IPR006674 HD domain [PF13023] (15-165)
  IPR039356 5'-deoxynucleotidase YfbR/HDDC2 [PTHR11845] (2-188)

Organism: Hyalella azteca (NCBI:txid294128)